Protein AF-N1REZ7-F1 (afdb_monomer_lite)

Structure (mmCIF, N/CA/C/O backbone):
data_AF-N1REZ7-F1
#
_entry.id   AF-N1REZ7-F1
#
loop_
_atom_site.group_PDB
_atom_site.id
_atom_site.type_symbol
_atom_site.label_atom_id
_atom_site.label_alt_id
_atom_site.label_comp_id
_atom_site.label_asym_id
_atom_site.label_entity_id
_atom_site.label_seq_id
_atom_site.pdbx_PDB_ins_code
_atom_site.Cartn_x
_atom_site.Cartn_y
_atom_site.Cartn_z
_atom_site.occupancy
_atom_site.B_iso_or_equiv
_atom_site.auth_seq_id
_atom_site.auth_comp_id
_atom_site.auth_asym_id
_atom_site.auth_atom_id
_atom_site.pdbx_PDB_model_num
ATOM 1 N N . THR A 1 1 ? -27.068 49.127 -13.784 1.00 43.41 1 THR A N 1
ATOM 2 C CA . THR A 1 1 ? -26.884 48.076 -14.815 1.00 43.41 1 THR A CA 1
ATOM 3 C C . THR A 1 1 ? -25.574 48.200 -15.598 1.00 43.41 1 THR A C 1
ATOM 5 O O . THR A 1 1 ? -25.484 47.683 -16.697 1.00 43.41 1 THR A O 1
ATOM 8 N N . GLN A 1 2 ? -24.506 48.777 -15.026 1.00 35.97 2 GLN A N 1
ATOM 9 C CA . GLN A 1 2 ? -23.220 48.944 -15.734 1.00 35.97 2 GLN A CA 1
ATOM 10 C C . GLN A 1 2 ? -21.996 48.605 -14.860 1.00 35.97 2 GLN A C 1
ATOM 12 O O . GLN A 1 2 ? -20.902 49.103 -15.084 1.00 35.97 2 GLN A O 1
ATOM 17 N N . LYS A 1 3 ? -22.190 47.763 -13.835 1.00 34.94 3 LYS A N 1
ATOM 18 C CA . LYS A 1 3 ? -21.135 47.338 -12.894 1.00 34.94 3 LYS A CA 1
ATOM 19 C C . LYS A 1 3 ? -21.086 45.823 -12.644 1.00 34.94 3 LYS A C 1
ATOM 21 O O . LYS A 1 3 ? -20.437 45.388 -11.708 1.00 34.94 3 LYS A O 1
ATOM 26 N N . ILE A 1 4 ? -21.775 45.030 -13.471 1.00 36.53 4 ILE A N 1
ATOM 27 C CA . ILE A 1 4 ? -21.843 43.559 -13.332 1.00 36.53 4 ILE A CA 1
ATOM 28 C C . ILE A 1 4 ? -21.091 42.837 -14.475 1.00 36.53 4 ILE A C 1
ATOM 30 O O . ILE A 1 4 ? -20.910 41.631 -14.427 1.00 36.53 4 ILE A O 1
ATOM 34 N N . CYS A 1 5 ? -20.555 43.553 -15.471 1.00 34.47 5 CYS A N 1
ATOM 35 C CA . CYS A 1 5 ? -19.918 42.935 -16.647 1.00 34.47 5 CYS A CA 1
ATOM 36 C C . CYS A 1 5 ? -18.377 42.998 -16.681 1.00 34.47 5 CYS A C 1
ATOM 38 O O . CYS A 1 5 ? -17.810 42.904 -17.761 1.00 34.47 5 CYS A O 1
ATOM 40 N N . GLN A 1 6 ? -17.682 43.166 -15.548 1.00 34.91 6 GLN A N 1
ATOM 41 C CA . GLN A 1 6 ? -16.203 43.207 -15.528 1.00 34.91 6 GLN A CA 1
ATOM 42 C C . GLN A 1 6 ? -15.540 42.230 -14.543 1.00 34.91 6 GLN A C 1
ATOM 44 O O . GLN A 1 6 ? -14.358 42.363 -14.262 1.00 34.91 6 GLN A O 1
ATOM 49 N N . HIS A 1 7 ? -16.257 41.227 -14.033 1.00 33.66 7 HIS A N 1
ATOM 50 C CA . HIS A 1 7 ? -15.661 40.120 -13.263 1.00 33.66 7 HIS A CA 1
ATOM 51 C C . HIS A 1 7 ? -15.964 38.772 -13.932 1.00 33.66 7 HIS A C 1
ATOM 53 O O . HIS A 1 7 ? -16.511 37.857 -13.330 1.00 33.66 7 HIS A O 1
ATOM 59 N N . MET A 1 8 ? -15.634 38.679 -15.220 1.00 35.00 8 MET A N 1
ATOM 60 C CA . MET A 1 8 ? -15.332 37.408 -15.887 1.00 35.00 8 MET A CA 1
ATOM 61 C C . MET A 1 8 ? -13.844 37.415 -16.254 1.00 35.00 8 MET A C 1
ATOM 63 O O . MET A 1 8 ? -13.470 37.217 -17.406 1.00 35.00 8 MET A O 1
ATOM 67 N N . GLU A 1 9 ? -12.993 37.719 -15.276 1.00 38.62 9 GLU A N 1
ATOM 68 C CA . GLU A 1 9 ? -11.599 37.301 -15.345 1.00 38.62 9 GLU A CA 1
ATOM 69 C C . GLU A 1 9 ? -11.589 35.847 -14.890 1.00 38.62 9 GLU A C 1
ATOM 71 O O . GLU A 1 9 ? -12.074 35.492 -13.820 1.00 38.62 9 GLU A O 1
ATOM 76 N N . THR A 1 10 ? -11.196 34.990 -15.815 1.00 44.16 10 THR A N 1
ATOM 77 C CA . THR A 1 10 ? -11.189 33.545 -15.694 1.00 44.16 10 THR A CA 1
ATOM 78 C C . THR A 1 10 ? -10.298 33.129 -14.521 1.00 44.16 10 THR A C 1
ATOM 80 O O . THR A 1 10 ? -9.077 33.215 -14.639 1.00 44.16 10 THR A O 1
ATOM 83 N N . ASP A 1 11 ? -10.890 32.650 -13.423 1.00 43.59 11 ASP A N 1
ATOM 84 C CA . ASP A 1 11 ? -10.205 31.838 -12.404 1.00 43.59 11 ASP A CA 1
ATOM 85 C C . ASP A 1 11 ? -9.782 30.510 -13.062 1.00 43.59 11 ASP A C 1
ATOM 87 O O . ASP A 1 11 ? -10.416 29.465 -12.909 1.00 43.59 11 ASP A O 1
ATOM 91 N N . ILE A 1 12 ? -8.753 30.562 -13.908 1.00 53.88 12 ILE A N 1
ATOM 92 C CA . ILE A 1 12 ? -8.088 29.370 -14.428 1.00 53.88 12 ILE A CA 1
ATOM 93 C C . ILE A 1 12 ? -7.159 28.921 -13.312 1.00 53.88 12 ILE A C 1
ATOM 95 O O . ILE A 1 12 ? -6.233 29.645 -12.950 1.00 53.88 12 ILE A O 1
ATOM 99 N N . ASP A 1 13 ? -7.426 27.736 -12.763 1.00 67.69 13 ASP A N 1
ATOM 100 C CA . ASP A 1 13 ? -6.533 27.069 -11.818 1.00 67.69 13 ASP A CA 1
ATOM 101 C C . ASP A 1 13 ? -5.086 27.158 -12.354 1.00 67.69 13 ASP A C 1
ATOM 103 O O . ASP A 1 13 ? -4.852 26.755 -13.503 1.00 67.69 13 ASP A O 1
ATOM 107 N N . PRO A 1 14 ? -4.117 27.704 -11.592 1.00 70.62 14 PRO A N 1
ATOM 108 C CA . PRO A 1 14 ? -2.738 27.868 -12.056 1.00 70.62 14 PRO A CA 1
ATOM 109 C C . PRO A 1 14 ? -2.125 26.558 -12.574 1.00 70.62 14 PRO A C 1
ATOM 111 O O . PRO A 1 14 ? -1.322 26.590 -13.507 1.00 70.62 14 PRO A O 1
ATOM 114 N N . ALA A 1 15 ? -2.565 25.403 -12.058 1.00 69.44 15 ALA A N 1
ATOM 115 C CA . ALA A 1 15 ? -2.160 24.095 -12.573 1.00 69.44 15 ALA A CA 1
ATOM 116 C C . ALA A 1 15 ? -2.699 23.821 -13.992 1.00 69.44 15 ALA A C 1
ATOM 118 O O . ALA A 1 15 ? -1.987 23.298 -14.851 1.00 69.44 15 ALA A O 1
ATOM 119 N N . SER A 1 16 ? -3.944 24.216 -14.276 1.00 76.69 16 SER A N 1
ATOM 120 C CA . SER A 1 16 ? -4.551 24.081 -15.606 1.00 76.69 16 SER A CA 1
ATOM 121 C C . SER A 1 16 ? -3.879 24.994 -16.633 1.00 76.69 16 SER A C 1
ATOM 123 O O . SER A 1 16 ? -3.684 24.581 -17.778 1.00 76.69 16 SER A O 1
ATOM 125 N N . ALA A 1 17 ? -3.506 26.214 -16.235 1.00 78.94 17 ALA A N 1
ATOM 126 C CA . ALA A 1 17 ? -2.759 27.133 -17.091 1.00 78.94 17 ALA A CA 1
ATOM 127 C C . ALA A 1 17 ? -1.361 26.577 -17.423 1.00 78.94 17 ALA A C 1
ATOM 129 O O . ALA A 1 17 ? -0.980 26.537 -18.594 1.00 78.94 17 ALA A O 1
ATOM 130 N N . GLY A 1 18 ? -0.648 26.049 -16.419 1.00 79.69 18 GLY A N 1
ATOM 131 C CA . GLY A 1 18 ? 0.663 25.418 -16.605 1.00 79.69 18 GLY A CA 1
ATOM 132 C C . GLY A 1 18 ? 0.619 24.207 -17.543 1.00 79.69 18 GLY A C 1
ATOM 133 O O . GLY A 1 18 ? 1.436 24.091 -18.455 1.00 79.69 18 GLY A O 1
ATOM 134 N N . HIS A 1 19 ? -0.377 23.326 -17.408 1.00 83.88 19 HIS A N 1
ATOM 135 C CA . HIS A 1 19 ? -0.532 22.187 -18.322 1.00 83.88 19 HIS A CA 1
ATOM 136 C C . HIS A 1 19 ? -0.872 22.599 -19.763 1.00 83.88 19 HIS A C 1
ATOM 138 O O . HIS A 1 19 ? -0.446 21.930 -20.710 1.00 83.88 19 HIS A O 1
ATOM 144 N N . GLN A 1 20 ? -1.613 23.694 -19.952 1.00 86.19 20 GLN A N 1
ATOM 145 C CA . GLN A 1 20 ? -1.900 24.230 -21.282 1.00 86.19 20 GLN A CA 1
ATOM 146 C C . GLN A 1 20 ? -0.641 24.810 -21.941 1.00 86.19 20 GLN A C 1
ATOM 148 O O . GLN A 1 20 ? -0.411 24.566 -23.125 1.00 86.19 20 GLN A O 1
ATOM 153 N N . GLU A 1 21 ? 0.202 25.504 -21.177 1.00 88.75 21 GLU A N 1
ATOM 154 C CA . GLU A 1 21 ? 1.492 26.011 -21.654 1.00 88.75 21 GLU A CA 1
ATOM 155 C C . GLU A 1 21 ? 2.448 24.872 -22.039 1.00 88.75 21 GLU A C 1
ATOM 157 O O . GLU A 1 21 ? 3.033 24.897 -23.123 1.00 88.75 21 GLU A O 1
ATOM 162 N N . ILE A 1 22 ? 2.530 23.814 -21.219 1.00 88.94 22 ILE A N 1
ATOM 163 C CA . ILE A 1 22 ? 3.309 22.609 -21.548 1.00 88.94 22 ILE A CA 1
ATOM 164 C C . ILE A 1 22 ? 2.849 22.022 -22.887 1.00 88.94 22 ILE A C 1
ATOM 166 O O . ILE A 1 22 ? 3.682 21.654 -23.712 1.00 88.94 22 ILE A O 1
ATOM 170 N N . ARG A 1 23 ? 1.535 21.941 -23.130 1.00 90.19 23 ARG A N 1
ATOM 171 C CA . ARG A 1 23 ? 0.998 21.395 -24.382 1.00 90.19 23 ARG A CA 1
ATOM 172 C C . ARG A 1 23 ? 1.419 22.219 -25.601 1.00 90.19 23 ARG A C 1
ATOM 174 O O . ARG A 1 23 ? 1.854 21.638 -26.589 1.00 90.19 23 ARG A O 1
ATOM 181 N N . LEU A 1 24 ? 1.355 23.548 -25.512 1.00 90.25 24 LEU A N 1
ATOM 182 C CA . LEU A 1 24 ? 1.795 24.437 -26.593 1.00 90.25 24 LEU A CA 1
ATOM 183 C C . LEU A 1 24 ? 3.294 24.279 -26.887 1.00 90.25 24 LEU A C 1
ATOM 185 O O . LEU A 1 24 ? 3.690 24.205 -28.050 1.00 90.25 24 LEU A O 1
ATOM 189 N N . LEU A 1 25 ? 4.122 24.165 -25.844 1.00 89.69 25 LEU A N 1
ATOM 190 C CA . LEU A 1 25 ? 5.561 23.934 -25.995 1.00 89.69 25 LEU A CA 1
ATOM 191 C C . LEU A 1 25 ? 5.868 22.559 -26.601 1.00 89.69 25 LEU A C 1
ATOM 193 O O . LEU A 1 25 ? 6.805 22.427 -27.385 1.00 89.69 25 LEU A O 1
ATOM 197 N N . VAL A 1 26 ? 5.090 21.529 -26.262 1.00 90.56 26 VAL A N 1
ATOM 198 C CA . VAL A 1 26 ? 5.229 20.189 -26.853 1.00 90.56 26 VAL A CA 1
ATOM 199 C C . VAL A 1 26 ? 4.922 20.233 -28.346 1.00 90.56 26 VAL A C 1
ATOM 201 O O . VAL A 1 26 ? 5.719 19.720 -29.131 1.00 90.56 26 VAL A O 1
ATOM 204 N N . ASP A 1 27 ? 3.843 20.907 -28.747 1.00 90.12 27 ASP A N 1
ATOM 205 C CA . ASP A 1 27 ? 3.485 21.082 -30.158 1.00 90.12 27 ASP A CA 1
ATOM 206 C C . ASP A 1 27 ? 4.589 21.840 -30.927 1.00 90.12 27 ASP A C 1
ATOM 208 O O . ASP A 1 27 ? 5.014 21.409 -32.003 1.00 90.12 27 ASP A O 1
ATOM 212 N N . GLU A 1 28 ? 5.144 22.914 -30.349 1.00 88.44 28 GLU A N 1
ATOM 213 C CA . GLU A 1 28 ? 6.264 23.668 -30.936 1.00 88.44 28 GLU A CA 1
ATOM 214 C C . GLU A 1 28 ? 7.524 22.801 -31.108 1.00 88.44 28 GLU A C 1
ATOM 216 O O . GLU A 1 28 ? 8.188 22.833 -32.155 1.00 88.44 28 GLU A O 1
ATOM 221 N N . VAL A 1 29 ? 7.860 21.997 -30.095 1.00 88.56 29 VAL A N 1
ATOM 222 C CA . VAL A 1 29 ? 9.015 21.091 -30.134 1.00 88.56 29 VAL A CA 1
ATOM 223 C C . VAL A 1 29 ? 8.800 19.978 -31.164 1.00 88.56 29 VAL A C 1
ATOM 225 O O . VAL A 1 29 ? 9.741 19.644 -31.893 1.00 88.56 29 VAL A O 1
ATOM 228 N N . ILE A 1 30 ? 7.584 19.436 -31.286 1.00 89.38 30 ILE A N 1
ATOM 229 C CA . ILE A 1 30 ? 7.238 18.414 -32.283 1.00 89.38 30 ILE A CA 1
ATOM 230 C C . ILE A 1 30 ? 7.386 18.971 -33.701 1.00 89.38 30 ILE A C 1
ATOM 232 O O . ILE A 1 30 ? 8.058 18.340 -34.521 1.00 89.38 30 ILE A O 1
ATOM 236 N N . GLU A 1 31 ? 6.847 20.153 -34.003 1.00 87.94 31 GLU A N 1
ATOM 237 C CA . GLU A 1 31 ? 7.000 20.757 -35.335 1.00 87.94 31 GLU A CA 1
ATOM 238 C C . GLU A 1 31 ? 8.465 21.076 -35.650 1.00 87.94 31 GLU A C 1
ATOM 240 O O . GLU A 1 31 ? 8.975 20.766 -36.732 1.00 87.94 31 GLU A O 1
ATOM 245 N N . SER A 1 32 ? 9.197 21.585 -34.663 1.00 86.44 32 SER A N 1
ATOM 246 C CA . SER A 1 32 ? 10.622 21.874 -34.802 1.00 86.44 32 SER A CA 1
ATOM 247 C C . SER A 1 32 ? 11.481 20.623 -35.025 1.00 86.44 32 SER A C 1
ATOM 249 O O . SER A 1 32 ? 12.525 20.687 -35.685 1.00 86.44 32 SER A O 1
ATOM 251 N N . SER A 1 33 ? 11.054 19.471 -34.501 1.00 86.88 33 SER A N 1
ATOM 252 C CA . SER A 1 33 ? 11.759 18.190 -34.632 1.00 86.88 33 SER A CA 1
ATOM 253 C C . SER A 1 33 ? 11.751 17.633 -36.064 1.00 86.88 33 SER A C 1
ATOM 255 O O . SER A 1 33 ? 12.676 16.911 -36.455 1.00 86.88 33 SER A O 1
ATOM 257 N N . LYS A 1 34 ? 10.754 18.018 -36.874 1.00 88.38 34 LYS A N 1
ATOM 258 C CA . LYS A 1 34 ? 10.614 17.609 -38.281 1.00 88.38 34 LYS A CA 1
ATOM 259 C C . LYS A 1 34 ? 11.607 18.330 -39.194 1.00 88.38 34 LYS A C 1
ATOM 261 O O . LYS A 1 34 ? 11.996 17.788 -40.225 1.00 88.38 34 LYS A O 1
ATOM 266 N N . ILE A 1 35 ? 12.051 19.524 -38.803 1.00 88.31 35 ILE A N 1
ATOM 267 C CA . ILE A 1 35 ? 12.911 20.395 -39.611 1.00 88.31 35 ILE A CA 1
ATOM 268 C C . ILE A 1 35 ? 14.383 20.221 -39.189 1.00 88.31 35 ILE A C 1
ATOM 270 O O . ILE A 1 35 ? 14.676 20.242 -37.989 1.00 88.31 35 ILE A O 1
ATOM 274 N N . PRO A 1 36 ? 15.342 20.099 -40.129 1.00 86.06 36 PRO A N 1
ATOM 275 C CA . PRO A 1 36 ? 16.771 20.059 -39.816 1.00 86.06 36 PRO A CA 1
ATOM 276 C C . PRO A 1 36 ? 17.259 21.304 -39.067 1.00 86.06 36 PRO A C 1
ATOM 278 O O . PRO A 1 36 ? 16.880 22.424 -39.393 1.00 86.06 36 PRO A O 1
ATOM 281 N N . ALA A 1 37 ? 18.184 21.136 -38.116 1.00 80.69 37 ALA A N 1
ATOM 282 C CA . ALA A 1 37 ? 18.658 22.226 -37.253 1.00 80.69 37 ALA A CA 1
ATOM 283 C C . ALA A 1 37 ? 19.212 23.456 -38.001 1.00 80.69 37 ALA A C 1
ATOM 285 O O . ALA A 1 37 ? 19.106 24.570 -37.500 1.00 80.69 37 ALA A O 1
ATOM 286 N N . LYS A 1 38 ? 19.780 23.268 -39.200 1.00 79.31 38 LYS A N 1
ATOM 287 C CA . LYS A 1 38 ? 20.356 24.351 -40.017 1.00 79.31 38 LYS A CA 1
ATOM 288 C C . LYS A 1 38 ? 19.311 25.210 -40.735 1.00 79.31 38 LYS A C 1
ATOM 290 O O . LYS A 1 38 ? 19.635 26.316 -41.143 1.00 79.31 38 LYS A O 1
ATOM 295 N N . THR A 1 39 ? 18.095 24.702 -40.919 1.00 82.44 39 THR A N 1
ATOM 296 C CA . THR A 1 39 ? 17.027 25.361 -41.690 1.00 82.44 39 THR A CA 1
ATOM 297 C C . THR A 1 39 ? 15.920 25.921 -40.801 1.00 82.44 39 THR A C 1
ATOM 299 O O . THR A 1 39 ? 14.898 26.371 -41.311 1.00 82.44 39 THR A O 1
ATOM 302 N N . ARG A 1 40 ? 16.081 25.874 -39.473 1.00 81.38 40 ARG A N 1
ATOM 303 C CA . ARG A 1 40 ? 15.083 26.397 -38.533 1.00 81.38 40 ARG A CA 1
ATOM 304 C C . ARG A 1 40 ? 15.179 27.916 -38.440 1.00 81.38 40 ARG A C 1
ATOM 306 O O . ARG A 1 40 ? 16.274 28.458 -38.318 1.00 81.38 40 ARG A O 1
ATOM 313 N N . ALA A 1 41 ? 14.025 28.580 -38.446 1.00 75.06 41 ALA A N 1
ATOM 314 C CA . ALA A 1 41 ? 13.928 30.021 -38.219 1.00 75.06 41 ALA A CA 1
ATOM 315 C C . ALA A 1 41 ? 14.229 30.399 -36.756 1.00 75.06 41 ALA A C 1
ATOM 317 O O . ALA A 1 41 ? 14.769 31.470 -36.491 1.00 75.06 41 ALA A O 1
ATOM 318 N N . THR A 1 42 ? 13.912 29.509 -35.812 1.00 80.06 42 THR A N 1
ATOM 319 C CA . THR A 1 42 ? 14.087 29.709 -34.369 1.00 80.06 42 THR A CA 1
ATOM 320 C C . THR A 1 42 ? 14.914 28.584 -33.746 1.00 80.06 42 THR A C 1
ATOM 322 O O . THR A 1 42 ? 14.938 27.441 -34.212 1.00 80.06 42 THR A O 1
ATOM 325 N N . ASN A 1 43 ? 15.643 28.916 -32.679 1.00 82.81 43 ASN A N 1
ATOM 326 C CA . ASN A 1 43 ? 16.393 27.932 -31.909 1.00 82.81 43 ASN A CA 1
ATOM 327 C C . ASN A 1 43 ? 15.437 27.184 -30.968 1.00 82.81 43 ASN A C 1
ATOM 329 O O . ASN A 1 43 ? 14.725 27.808 -30.194 1.00 82.81 43 ASN A O 1
ATOM 333 N N . VAL A 1 44 ? 15.467 25.852 -31.010 1.00 86.31 44 VAL A N 1
ATOM 334 C CA . VAL A 1 44 ? 14.571 24.958 -30.247 1.00 86.31 44 VAL A CA 1
ATOM 335 C C . VAL A 1 44 ? 15.034 24.774 -28.797 1.00 86.31 44 VAL A C 1
ATOM 337 O O . VAL A 1 44 ? 14.262 24.377 -27.931 1.00 86.31 44 VAL A O 1
ATOM 340 N N . LYS A 1 45 ? 16.303 25.079 -28.500 1.00 87.12 45 LYS A N 1
ATOM 341 C CA . LYS A 1 45 ? 16.885 24.952 -27.155 1.00 87.12 45 LYS A CA 1
ATOM 342 C C . LYS A 1 45 ? 16.121 25.707 -26.054 1.00 87.12 45 LYS A C 1
ATOM 344 O O . LYS A 1 45 ? 15.896 25.083 -25.021 1.00 87.12 45 LYS A O 1
ATOM 349 N N . PRO A 1 46 ? 15.725 26.987 -26.219 1.00 89.12 46 PRO A N 1
ATOM 350 C CA . PRO A 1 46 ? 14.920 27.684 -25.215 1.00 89.12 46 PRO A CA 1
ATOM 351 C C . PRO A 1 46 ? 13.561 27.014 -24.985 1.00 89.12 46 PRO A C 1
ATOM 353 O O . PRO A 1 46 ? 13.203 26.806 -23.833 1.00 89.12 46 PRO A O 1
ATOM 356 N N . ALA A 1 47 ? 12.861 26.589 -26.043 1.00 87.19 47 ALA A N 1
ATOM 357 C CA . ALA A 1 47 ? 11.581 25.888 -25.911 1.00 87.19 47 ALA A CA 1
ATOM 358 C C . ALA A 1 47 ? 11.733 24.565 -25.139 1.00 87.19 47 ALA A C 1
ATOM 360 O O . ALA A 1 47 ? 10.952 24.277 -24.237 1.00 87.19 47 ALA A O 1
ATOM 361 N N . VAL A 1 48 ? 12.793 23.795 -25.417 1.00 90.00 48 VAL A N 1
ATOM 362 C CA . VAL A 1 48 ? 13.108 22.567 -24.664 1.00 90.00 48 VAL A CA 1
ATOM 363 C C . VAL A 1 48 ? 13.454 22.877 -23.207 1.00 90.00 48 VAL A C 1
ATOM 365 O O . VAL A 1 48 ? 13.024 22.142 -22.325 1.00 90.00 48 VAL A O 1
ATOM 368 N N . ALA A 1 49 ? 14.195 23.954 -22.930 1.00 90.94 49 ALA A N 1
ATOM 369 C CA . ALA A 1 49 ? 14.527 24.350 -21.562 1.00 90.94 49 ALA A CA 1
ATOM 370 C C . ALA A 1 49 ? 13.267 24.721 -20.760 1.00 90.94 49 ALA A C 1
ATOM 372 O O . ALA A 1 49 ? 13.073 24.183 -19.669 1.00 90.94 49 ALA A O 1
ATOM 373 N N . SER A 1 50 ? 12.383 25.545 -21.332 1.00 89.56 50 SER A N 1
ATOM 374 C CA . SER A 1 50 ? 11.097 25.912 -20.723 1.00 89.56 50 SER A CA 1
ATOM 375 C C . SER A 1 50 ? 10.181 24.701 -20.526 1.00 89.56 50 SER A C 1
ATOM 377 O O . SER A 1 50 ? 9.562 24.547 -19.476 1.00 89.56 50 SER A O 1
ATOM 379 N N . LEU A 1 51 ? 10.139 23.784 -21.498 1.00 91.38 51 LEU A N 1
ATOM 380 C CA . LEU A 1 51 ? 9.396 22.531 -21.370 1.00 91.38 51 LEU A CA 1
ATOM 381 C C . LEU A 1 51 ? 9.941 21.687 -20.213 1.00 91.38 51 LEU A C 1
ATOM 383 O O . LEU A 1 51 ? 9.166 21.173 -19.410 1.00 91.38 51 LEU A O 1
ATOM 387 N N . THR A 1 52 ? 11.268 21.571 -20.087 1.00 90.88 52 THR A N 1
ATOM 388 C CA . THR A 1 52 ? 11.875 20.810 -18.988 1.00 90.88 52 THR A CA 1
ATOM 389 C C . THR A 1 52 ? 11.616 21.440 -17.622 1.00 90.88 52 THR A C 1
ATOM 391 O O . THR A 1 52 ? 11.322 20.701 -16.685 1.00 90.88 52 THR A O 1
ATOM 394 N N . SER A 1 53 ? 11.648 22.773 -17.494 1.00 91.00 53 SER A N 1
ATOM 395 C CA . SER A 1 53 ? 11.342 23.442 -16.223 1.00 91.00 53 SER A CA 1
ATOM 396 C C . SER A 1 53 ? 9.876 23.275 -15.833 1.00 91.00 53 SER A C 1
ATOM 398 O O . SER A 1 53 ? 9.591 22.861 -14.713 1.00 91.00 53 SER A O 1
ATOM 400 N N . LEU A 1 54 ? 8.944 23.477 -16.769 1.00 88.44 54 LEU A N 1
ATOM 401 C CA . LEU A 1 54 ? 7.516 23.309 -16.490 1.00 88.44 54 LEU A CA 1
ATOM 402 C C . LEU A 1 54 ? 7.156 21.850 -16.180 1.00 88.44 54 LEU A C 1
ATOM 404 O O . LEU A 1 54 ? 6.361 21.589 -15.279 1.00 88.44 54 LEU A O 1
ATOM 408 N N . SER A 1 55 ? 7.783 20.883 -16.859 1.00 88.75 55 SER A N 1
ATOM 409 C CA . SER A 1 55 ? 7.592 19.458 -16.553 1.00 88.75 55 SER A CA 1
ATOM 410 C C . SER A 1 55 ? 8.122 19.059 -15.169 1.00 88.75 55 SER A C 1
ATOM 412 O O . SER A 1 55 ? 7.575 18.148 -14.554 1.00 88.75 55 SER A O 1
ATOM 414 N N . TYR A 1 56 ? 9.149 19.745 -14.656 1.00 88.94 56 TYR A N 1
ATOM 415 C CA . TYR A 1 56 ? 9.667 19.538 -13.301 1.00 88.94 56 TYR A CA 1
ATOM 416 C C . TYR A 1 56 ? 8.722 20.105 -12.227 1.00 88.94 56 TYR A C 1
ATOM 418 O O . TYR A 1 56 ? 8.562 19.517 -11.153 1.00 88.94 56 TYR A O 1
ATOM 426 N N . GLU A 1 57 ? 8.076 21.235 -12.519 1.00 86.38 57 GLU A N 1
ATOM 427 C CA . GLU A 1 57 ? 7.139 21.898 -11.609 1.00 86.38 57 GLU A CA 1
ATOM 428 C C . GLU A 1 57 ? 5.790 21.176 -11.540 1.00 86.38 57 GLU A C 1
ATOM 430 O O . GLU A 1 57 ? 5.363 20.796 -10.450 1.00 86.38 57 GLU A O 1
ATOM 435 N N . TRP A 1 58 ? 5.154 20.932 -12.688 1.00 83.31 58 TRP A N 1
ATOM 436 C CA . TRP A 1 58 ? 3.760 20.469 -12.762 1.00 83.31 58 TRP A CA 1
ATOM 437 C C . TRP A 1 58 ? 3.609 18.990 -13.133 1.00 83.31 58 TRP A C 1
ATOM 439 O O . TRP A 1 58 ? 2.543 18.407 -12.944 1.00 83.31 58 TRP A O 1
ATOM 449 N N . GLY A 1 59 ? 4.660 18.362 -13.664 1.00 87.88 59 GLY A N 1
ATOM 450 C CA . GLY A 1 59 ? 4.577 17.026 -14.248 1.00 87.88 59 GLY A CA 1
ATOM 451 C C . GLY A 1 59 ? 3.844 16.986 -15.596 1.00 87.88 59 GLY A C 1
ATOM 452 O O . GLY A 1 59 ? 3.424 18.002 -16.152 1.00 87.88 59 GLY A O 1
ATOM 453 N N . LEU A 1 60 ? 3.715 15.781 -16.152 1.00 88.81 60 LEU A N 1
ATOM 454 C CA . LEU A 1 60 ? 3.125 15.516 -17.463 1.00 88.81 60 LEU A CA 1
ATOM 455 C C . LEU A 1 60 ? 1.822 14.713 -17.352 1.00 88.81 60 LEU A C 1
ATOM 457 O O . LEU A 1 60 ? 1.777 13.641 -16.739 1.00 88.81 60 LEU A O 1
ATOM 461 N N . LEU A 1 61 ? 0.779 15.212 -18.020 1.00 87.88 61 LEU A N 1
ATOM 462 C CA . LEU A 1 61 ? -0.489 14.505 -18.216 1.00 87.88 61 LEU A CA 1
ATOM 463 C C . LEU A 1 61 ? -0.326 13.337 -19.210 1.00 87.88 61 LEU A C 1
ATOM 465 O O . LEU A 1 61 ? 0.551 13.402 -20.073 1.00 87.88 61 LEU A O 1
ATOM 469 N N . PRO A 1 62 ? -1.189 12.299 -19.163 1.00 85.69 62 PRO A N 1
ATOM 470 C CA . PRO A 1 62 ? -1.047 11.102 -20.000 1.00 85.69 62 PRO A CA 1
ATOM 471 C C . PRO A 1 62 ? -0.927 11.370 -21.504 1.00 85.69 62 PRO A C 1
ATOM 473 O O . PRO A 1 62 ? -0.070 10.780 -22.150 1.00 85.69 62 PRO A O 1
ATOM 476 N N . GLY A 1 63 ? -1.739 12.282 -22.056 1.00 85.19 63 GLY A N 1
ATOM 477 C CA . GLY A 1 63 ? -1.691 12.609 -23.489 1.00 85.19 63 GLY A CA 1
ATOM 478 C C . GLY A 1 63 ? -0.360 13.244 -23.891 1.00 85.19 63 GLY A C 1
ATOM 479 O O . GLY A 1 63 ? 0.319 12.766 -24.789 1.00 85.19 63 GLY A O 1
ATOM 480 N N . THR A 1 64 ? 0.067 14.258 -23.142 1.00 88.38 64 THR A N 1
ATOM 481 C CA . THR A 1 64 ? 1.343 14.946 -23.359 1.00 88.38 64 THR A CA 1
ATOM 482 C C . THR A 1 64 ? 2.548 14.023 -23.158 1.00 88.38 64 THR A C 1
ATOM 484 O O . THR A 1 64 ? 3.548 14.123 -23.868 1.00 88.38 64 THR A O 1
ATOM 487 N N . LEU A 1 65 ? 2.465 13.111 -22.185 1.00 90.81 65 LEU A N 1
ATOM 488 C CA . LEU A 1 65 ? 3.486 12.101 -21.935 1.00 90.81 65 LEU A CA 1
ATOM 489 C C . LEU A 1 65 ? 3.612 11.138 -23.124 1.00 90.81 65 LEU A C 1
ATOM 491 O O . LEU A 1 65 ? 4.731 10.833 -23.536 1.00 90.81 65 LEU A O 1
ATOM 495 N N . ASP A 1 66 ? 2.488 10.687 -23.685 1.00 90.50 66 ASP A N 1
ATOM 496 C CA . ASP A 1 66 ? 2.467 9.825 -24.868 1.00 90.50 66 ASP A CA 1
ATOM 497 C C . ASP A 1 66 ? 3.117 10.517 -26.073 1.00 90.50 66 ASP A C 1
ATOM 499 O O . ASP A 1 66 ? 3.979 9.921 -26.725 1.00 90.50 66 ASP A O 1
ATOM 503 N N . ASP A 1 67 ? 2.789 11.787 -26.313 1.00 91.00 67 ASP A N 1
ATOM 504 C CA . ASP A 1 67 ? 3.355 12.577 -27.411 1.00 91.00 67 ASP A CA 1
ATOM 505 C C . ASP A 1 67 ? 4.879 12.744 -27.272 1.00 91.00 67 ASP A C 1
ATOM 507 O O . ASP A 1 67 ? 5.630 12.547 -28.233 1.00 91.00 67 ASP A O 1
ATOM 511 N N . LEU A 1 68 ? 5.369 13.022 -26.059 1.00 91.75 68 LEU A N 1
ATOM 512 C CA . LEU A 1 68 ? 6.806 13.130 -25.783 1.00 91.75 68 LEU A CA 1
ATOM 513 C C . LEU A 1 68 ? 7.537 11.787 -25.901 1.00 91.75 68 LEU A C 1
ATOM 515 O O . LEU A 1 68 ? 8.667 11.737 -26.394 1.00 91.75 68 LEU A O 1
ATOM 519 N N . ILE A 1 69 ? 6.909 10.683 -25.490 1.00 91.81 69 ILE A N 1
ATOM 520 C CA . ILE A 1 69 ? 7.473 9.341 -25.679 1.00 91.81 69 ILE A CA 1
ATOM 521 C C . ILE A 1 69 ? 7.557 9.014 -27.174 1.00 91.81 69 ILE A C 1
ATOM 523 O O . ILE A 1 69 ? 8.581 8.500 -27.629 1.00 91.81 69 ILE A O 1
ATOM 527 N N . ILE A 1 70 ? 6.538 9.348 -27.968 1.00 91.56 70 ILE A N 1
ATOM 528 C CA . ILE A 1 70 ? 6.573 9.182 -29.428 1.00 91.56 70 ILE A CA 1
ATOM 529 C C . ILE A 1 70 ? 7.698 10.030 -30.033 1.00 91.56 70 ILE A C 1
ATOM 531 O O . ILE A 1 70 ? 8.495 9.513 -30.819 1.00 91.56 70 ILE A O 1
ATOM 535 N N . LEU A 1 71 ? 7.834 11.291 -29.622 1.00 91.38 71 LEU A N 1
ATOM 536 C CA . LEU A 1 71 ? 8.890 12.189 -30.090 1.00 91.38 71 LEU A CA 1
ATOM 537 C C . LEU A 1 71 ? 10.293 11.611 -29.849 1.00 91.38 71 LEU A C 1
ATOM 539 O O . LEU A 1 71 ? 11.123 11.604 -30.753 1.00 91.38 71 LEU A O 1
ATOM 543 N N . VAL A 1 72 ? 10.564 11.112 -28.641 1.00 90.81 72 VAL A N 1
ATOM 544 C CA . VAL A 1 72 ? 11.892 10.600 -28.260 1.00 90.81 72 VAL A CA 1
ATOM 545 C C . VAL A 1 72 ? 12.189 9.222 -28.868 1.00 90.81 72 VAL A C 1
ATOM 547 O O . VAL A 1 72 ? 13.351 8.869 -29.077 1.00 90.81 72 VAL A O 1
ATOM 550 N N . THR A 1 73 ? 11.160 8.425 -29.155 1.00 88.81 73 THR A N 1
ATOM 551 C CA . THR A 1 73 ? 11.326 7.077 -29.727 1.00 88.81 73 THR A CA 1
ATOM 552 C C . THR A 1 73 ? 11.407 7.061 -31.251 1.00 88.81 73 THR A C 1
ATOM 554 O O . THR A 1 73 ? 11.864 6.066 -31.813 1.00 88.81 73 THR A O 1
ATOM 557 N N . THR A 1 74 ? 10.998 8.141 -31.919 1.00 87.06 74 THR A N 1
ATOM 558 C CA . THR A 1 74 ? 11.013 8.269 -33.382 1.00 87.06 74 THR A CA 1
ATOM 559 C C . THR A 1 74 ? 12.244 9.032 -33.881 1.00 87.06 74 THR A C 1
ATOM 561 O O . THR A 1 74 ? 12.781 9.890 -33.175 1.00 87.06 74 THR A O 1
ATOM 564 N N . PRO A 1 75 ? 12.732 8.732 -35.101 1.00 84.88 75 PRO A N 1
ATOM 565 C CA . PRO A 1 75 ? 13.853 9.459 -35.679 1.00 84.88 75 PRO A CA 1
ATOM 566 C C . PRO A 1 75 ? 13.444 10.909 -35.945 1.00 84.88 75 PRO A C 1
ATOM 568 O O . PRO A 1 75 ? 12.475 11.179 -36.651 1.00 84.88 75 PRO A O 1
ATOM 571 N N . ASN A 1 76 ? 14.204 11.844 -35.386 1.00 87.50 76 ASN A N 1
ATOM 572 C CA . ASN A 1 76 ? 13.937 13.271 -35.494 1.00 87.50 76 ASN A CA 1
ATOM 573 C C . ASN A 1 76 ? 15.251 14.063 -35.624 1.00 87.50 76 ASN A C 1
ATOM 575 O O . ASN A 1 76 ? 16.345 13.509 -35.499 1.00 87.50 76 ASN A O 1
ATOM 579 N N . HIS A 1 77 ? 15.148 15.367 -35.882 1.00 87.69 77 HIS A N 1
ATOM 580 C CA . HIS A 1 77 ? 16.305 16.250 -36.065 1.00 87.69 77 HIS A CA 1
ATOM 581 C C . HIS A 1 77 ? 16.718 17.002 -34.786 1.00 87.69 77 HIS A C 1
ATOM 583 O O . HIS A 1 77 ? 17.464 17.986 -34.866 1.00 87.69 77 HIS A O 1
ATOM 589 N N . LEU A 1 78 ? 16.199 16.627 -33.614 1.00 87.44 78 LEU A N 1
ATOM 590 C CA . LEU A 1 78 ? 16.639 17.189 -32.336 1.00 87.44 78 LEU A CA 1
ATOM 591 C C . LEU A 1 78 ? 18.016 16.636 -31.977 1.00 87.44 78 LEU A C 1
ATOM 593 O O . LEU A 1 78 ? 18.355 15.497 -32.291 1.00 87.44 78 LEU A O 1
ATOM 597 N N . ASP A 1 79 ? 18.823 17.449 -31.308 1.00 88.38 79 ASP A N 1
ATOM 598 C CA . ASP A 1 79 ? 20.107 17.001 -30.800 1.00 88.38 79 ASP A CA 1
ATOM 599 C C . ASP A 1 79 ? 19.931 16.030 -29.626 1.00 88.38 79 ASP A C 1
ATOM 601 O O . ASP A 1 79 ? 18.970 16.080 -28.855 1.00 88.38 79 ASP A O 1
ATOM 605 N N . GLN A 1 80 ? 20.912 15.143 -29.470 1.00 88.44 80 GLN A N 1
ATOM 606 C CA . GLN A 1 80 ? 20.893 14.108 -28.439 1.00 88.44 80 GLN A CA 1
ATOM 607 C C . GLN A 1 80 ? 20.836 14.694 -27.016 1.00 88.44 80 GLN A C 1
ATOM 609 O O . GLN A 1 80 ? 20.293 14.054 -26.117 1.00 88.44 80 GLN A O 1
ATOM 614 N N . ALA A 1 81 ? 21.378 15.900 -26.796 1.00 88.88 81 ALA A N 1
ATOM 615 C CA . ALA A 1 81 ? 21.341 16.555 -25.492 1.00 88.88 81 ALA A CA 1
ATOM 616 C C . ALA A 1 81 ? 19.923 17.027 -25.143 1.00 88.88 81 ALA A C 1
ATOM 618 O O . ALA A 1 81 ? 19.451 16.727 -24.046 1.00 88.88 81 ALA A O 1
ATOM 619 N N . SER A 1 82 ? 19.215 17.668 -26.080 1.00 90.75 82 SER A N 1
ATOM 620 C CA . SER A 1 82 ? 17.801 18.020 -25.907 1.00 90.75 82 SER A CA 1
ATOM 621 C C . SER A 1 82 ? 16.911 16.797 -25.676 1.00 90.75 82 SER A C 1
ATOM 623 O O . SER A 1 82 ? 16.111 16.802 -24.744 1.00 90.75 82 SER A O 1
ATOM 625 N N . GLN A 1 83 ? 17.089 15.709 -26.434 1.00 90.75 83 GLN A N 1
ATOM 626 C CA . GLN A 1 83 ? 16.317 14.477 -26.210 1.00 90.75 83 GLN A CA 1
ATOM 627 C C . GLN A 1 83 ? 16.603 13.853 -24.833 1.00 90.75 83 GLN A C 1
ATOM 629 O O . GLN A 1 83 ? 15.683 13.437 -24.132 1.00 90.75 83 GLN A O 1
ATOM 634 N N . ALA A 1 84 ? 17.867 13.832 -24.400 1.00 89.88 84 ALA A N 1
ATOM 635 C CA . ALA A 1 84 ? 18.232 13.343 -23.072 1.00 89.88 84 ALA A CA 1
ATOM 636 C C . ALA A 1 84 ? 17.669 14.225 -21.942 1.00 89.88 84 ALA A C 1
ATOM 638 O O . ALA A 1 84 ? 17.298 13.698 -20.892 1.00 89.88 84 ALA A O 1
ATOM 639 N N . ALA A 1 85 ? 17.594 15.544 -22.145 1.00 89.50 85 ALA A N 1
ATOM 640 C CA . ALA A 1 85 ? 16.995 16.477 -21.192 1.00 89.50 85 ALA A CA 1
ATOM 641 C C . ALA A 1 85 ? 15.483 16.251 -21.045 1.00 89.50 85 ALA A C 1
ATOM 643 O O . ALA A 1 85 ? 14.987 16.248 -19.919 1.00 89.50 85 ALA A O 1
ATOM 644 N N . ILE A 1 86 ? 14.782 15.978 -22.152 1.00 92.19 86 ILE A N 1
ATOM 645 C CA . ILE A 1 86 ? 13.363 15.601 -22.135 1.00 92.19 86 ILE A CA 1
ATOM 646 C C . ILE A 1 86 ? 13.180 14.302 -21.343 1.00 92.19 86 ILE A C 1
ATOM 648 O O . ILE A 1 86 ? 12.423 14.299 -20.380 1.00 92.19 86 ILE A O 1
ATOM 652 N N . ILE A 1 87 ? 13.934 13.233 -21.656 1.00 91.56 87 ILE A N 1
ATOM 653 C CA . ILE A 1 87 ? 13.829 11.932 -20.955 1.00 91.56 87 ILE A CA 1
ATOM 654 C C . ILE A 1 87 ? 14.008 12.082 -19.439 1.00 91.56 87 ILE A C 1
ATOM 656 O O . ILE A 1 87 ? 13.281 11.470 -18.658 1.00 91.56 87 ILE A O 1
ATOM 660 N N . ARG A 1 88 ? 14.982 12.893 -19.010 1.00 88.62 88 ARG A N 1
ATOM 661 C CA . ARG A 1 88 ? 15.266 13.115 -17.584 1.00 88.62 88 ARG A CA 1
ATOM 662 C C . ARG A 1 88 ? 14.143 13.841 -16.850 1.00 88.62 88 ARG A C 1
ATOM 664 O O . ARG A 1 88 ? 14.067 13.697 -15.640 1.00 88.62 88 ARG A O 1
ATOM 671 N N . ASN A 1 89 ? 13.281 14.577 -17.546 1.00 90.38 89 ASN A N 1
ATOM 672 C CA . ASN A 1 89 ? 12.176 15.318 -16.939 1.00 90.38 89 ASN A CA 1
ATOM 673 C C . ASN A 1 89 ? 10.796 14.737 -17.295 1.00 90.38 89 ASN A C 1
ATOM 675 O O . ASN A 1 89 ? 9.778 15.414 -17.187 1.00 90.38 89 ASN A O 1
ATOM 679 N N . LEU A 1 90 ? 10.734 13.462 -17.694 1.00 90.62 90 LEU A N 1
ATOM 680 C CA . LEU A 1 90 ? 9.468 12.759 -17.907 1.00 90.62 90 LEU A CA 1
ATOM 681 C C . LEU A 1 90 ? 8.821 12.362 -16.567 1.00 90.62 90 LEU A C 1
ATOM 683 O O . LEU A 1 90 ? 8.924 11.206 -16.156 1.00 90.62 90 LEU A O 1
ATOM 687 N N . TYR A 1 91 ? 8.158 13.293 -15.882 1.00 89.88 91 TYR A N 1
ATOM 688 C CA . TYR A 1 91 ? 7.453 13.029 -14.618 1.00 89.88 91 TYR A CA 1
ATOM 689 C C . TYR A 1 91 ? 5.972 12.680 -14.864 1.00 89.88 91 TYR A C 1
ATOM 691 O O . TYR A 1 91 ? 5.189 13.578 -15.174 1.00 89.88 91 TYR A O 1
ATOM 699 N N . PRO A 1 92 ? 5.549 11.405 -14.756 1.00 88.94 92 PRO A N 1
ATOM 700 C CA . PRO A 1 92 ? 4.153 11.023 -14.968 1.00 88.94 92 PRO A CA 1
ATOM 701 C C . PRO A 1 92 ? 3.259 11.440 -13.790 1.00 88.94 92 PRO A C 1
ATOM 703 O O . PRO A 1 92 ? 3.438 10.968 -12.666 1.00 88.94 92 PRO A O 1
ATOM 706 N N . VAL A 1 93 ? 2.245 12.264 -14.066 1.00 84.94 93 VAL A N 1
ATOM 707 C CA . VAL A 1 93 ? 1.230 12.675 -13.073 1.00 84.94 93 VAL A CA 1
ATOM 708 C C . VAL A 1 93 ? 0.225 11.551 -12.795 1.00 84.94 93 VAL A C 1
ATOM 710 O O . VAL A 1 93 ? -0.238 11.368 -11.673 1.00 84.94 93 VAL A O 1
ATOM 713 N N . ALA A 1 94 ? -0.088 10.767 -13.823 1.00 79.56 94 ALA A N 1
ATOM 714 C CA . ALA A 1 94 ? -1.069 9.688 -13.806 1.00 79.56 94 ALA A CA 1
ATOM 715 C C . ALA A 1 94 ? -0.418 8.359 -14.233 1.00 79.56 94 ALA A C 1
ATOM 717 O O . ALA A 1 94 ? 0.692 8.365 -14.780 1.00 79.56 94 ALA A O 1
ATOM 718 N N . PRO A 1 95 ? -1.070 7.206 -13.978 1.00 79.25 95 PRO A N 1
ATOM 719 C CA . PRO A 1 95 ? -0.499 5.915 -14.327 1.00 79.25 95 PRO A CA 1
ATOM 720 C C . PRO A 1 95 ? -0.216 5.796 -15.829 1.00 79.25 95 PRO A C 1
ATOM 722 O O . PRO A 1 95 ? -1.001 6.238 -16.668 1.00 79.25 95 PRO A O 1
ATOM 725 N N . ILE A 1 96 ? 0.923 5.189 -16.161 1.00 85.62 96 ILE A N 1
ATOM 726 C CA . ILE A 1 96 ? 1.420 5.113 -17.540 1.00 85.62 96 ILE A CA 1
ATOM 727 C C . ILE A 1 96 ? 0.659 4.033 -18.307 1.00 85.62 96 ILE A C 1
ATOM 729 O O . ILE A 1 96 ? 0.573 2.882 -17.862 1.00 85.62 96 ILE A O 1
ATOM 733 N N . SER A 1 97 ? 0.167 4.403 -19.491 1.00 86.88 97 SER A N 1
ATOM 734 C CA . SER A 1 97 ? -0.611 3.519 -20.352 1.00 86.88 97 SER A CA 1
ATOM 735 C C . SER A 1 97 ? 0.234 2.380 -20.932 1.00 86.88 97 SER A C 1
ATOM 737 O O . SER A 1 97 ? 1.441 2.496 -21.167 1.00 86.88 97 SER A O 1
ATOM 739 N N . ARG A 1 98 ? -0.421 1.263 -21.270 1.00 87.44 98 ARG A N 1
ATOM 740 C CA . ARG A 1 98 ? 0.225 0.137 -21.971 1.00 87.44 98 ARG A CA 1
ATOM 741 C C . ARG A 1 98 ? 0.910 0.560 -23.278 1.00 87.44 98 ARG A C 1
ATOM 743 O O . ARG A 1 98 ? 1.935 -0.018 -23.637 1.00 87.44 98 ARG A O 1
ATOM 750 N N . LYS A 1 99 ? 0.345 1.536 -23.998 1.00 88.81 99 LYS A N 1
ATOM 751 C CA . LYS A 1 99 ? 0.852 1.974 -25.307 1.00 88.81 99 LYS A CA 1
ATOM 752 C C . LYS A 1 99 ? 2.218 2.642 -25.174 1.00 88.81 99 LYS A C 1
ATOM 754 O O . LYS A 1 99 ? 3.130 2.272 -25.907 1.00 88.81 99 LYS A O 1
ATOM 759 N N . SER A 1 100 ? 2.386 3.534 -24.202 1.00 89.12 100 SER A N 1
ATOM 760 C CA . SER A 1 100 ? 3.648 4.243 -23.961 1.00 89.12 100 SER A CA 1
ATOM 761 C C . SER A 1 100 ? 4.760 3.277 -23.544 1.00 89.12 100 SER A C 1
ATOM 763 O O . SER A 1 100 ? 5.876 3.359 -24.052 1.00 89.12 100 SER A O 1
ATOM 765 N N . VAL A 1 101 ? 4.448 2.288 -22.696 1.00 90.44 101 VAL A N 1
ATOM 766 C CA . VAL A 1 101 ? 5.404 1.233 -22.309 1.00 90.44 101 VAL A CA 1
ATOM 767 C C . VAL A 1 101 ? 5.853 0.413 -23.526 1.00 90.44 101 VAL A C 1
ATOM 769 O O . VAL A 1 101 ? 7.049 0.187 -23.712 1.00 90.44 101 VAL A O 1
ATOM 772 N N . LEU A 1 102 ? 4.917 -0.018 -24.381 1.00 91.31 102 LEU A N 1
ATOM 773 C C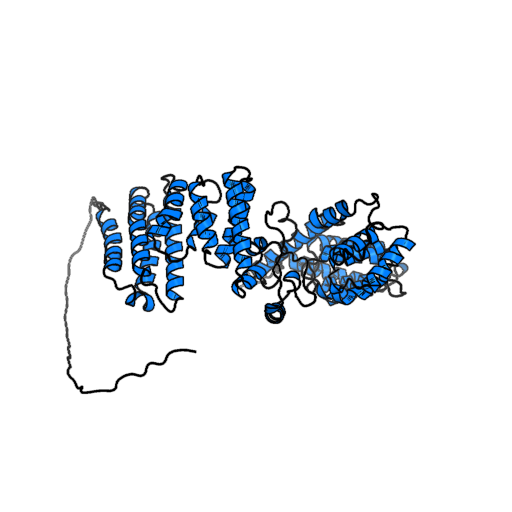A . LEU A 1 102 ? 5.247 -0.768 -25.598 1.00 91.31 102 LEU A CA 1
ATOM 774 C C . LEU A 1 102 ? 6.055 0.071 -26.591 1.00 91.31 102 LEU A C 1
ATOM 776 O O . LEU A 1 102 ? 6.981 -0.457 -27.204 1.00 91.31 102 LEU A O 1
ATOM 780 N N . GLN A 1 103 ? 5.755 1.366 -26.708 1.00 91.12 103 GLN A N 1
ATOM 781 C CA . GLN A 1 103 ? 6.507 2.296 -27.544 1.00 91.12 103 GLN A CA 1
ATOM 782 C C . GLN A 1 103 ? 7.971 2.379 -27.089 1.00 91.12 103 GLN A C 1
ATOM 784 O O . GLN A 1 103 ? 8.878 2.211 -27.906 1.00 91.12 103 GLN A O 1
ATOM 789 N N . VAL A 1 104 ? 8.212 2.514 -25.779 1.00 91.81 104 VAL A N 1
ATOM 790 C CA . VAL A 1 104 ? 9.565 2.498 -25.199 1.00 91.81 104 VAL A CA 1
ATOM 791 C C . VAL A 1 104 ? 10.269 1.161 -25.436 1.00 91.81 104 VAL A C 1
ATOM 793 O O . VAL A 1 104 ? 11.436 1.146 -25.808 1.00 91.81 104 VAL A O 1
ATOM 796 N N . ILE A 1 105 ? 9.586 0.023 -25.277 1.00 91.25 105 ILE A N 1
ATOM 797 C CA . ILE A 1 105 ? 10.204 -1.290 -25.532 1.00 91.25 105 ILE A CA 1
ATOM 798 C C . ILE A 1 105 ? 10.543 -1.468 -27.017 1.00 91.25 105 ILE A C 1
ATOM 800 O O . ILE A 1 105 ? 11.589 -2.025 -27.353 1.00 91.25 105 ILE A O 1
ATOM 804 N N . SER A 1 106 ? 9.682 -0.985 -27.916 1.00 89.69 106 SER A N 1
ATOM 805 C CA . SER A 1 106 ? 9.856 -1.138 -29.364 1.00 89.69 106 SER A CA 1
ATOM 806 C C . SER A 1 106 ? 11.099 -0.417 -29.900 1.00 89.69 106 SER A C 1
ATOM 808 O O . SER A 1 106 ? 11.712 -0.872 -30.871 1.00 89.69 106 SER A O 1
ATOM 810 N N . CYS A 1 107 ? 11.521 0.665 -29.237 1.00 89.88 107 CYS A N 1
ATOM 811 C CA . CYS A 1 107 ? 12.679 1.453 -29.643 1.00 89.88 107 CYS A CA 1
ATOM 812 C C . CYS A 1 107 ? 14.021 0.849 -29.181 1.00 89.88 107 CYS A C 1
ATOM 814 O O . CYS A 1 107 ? 15.076 1.383 -29.519 1.00 89.88 107 CYS A O 1
ATOM 816 N N . LEU A 1 10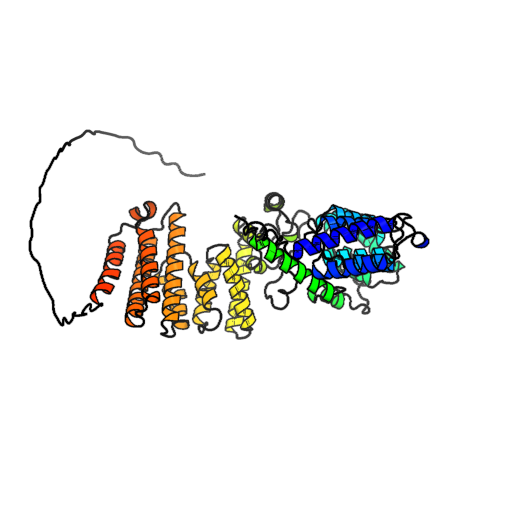8 ? 14.009 -0.249 -28.415 1.00 90.50 108 LEU A N 1
ATOM 817 C CA . LEU A 1 108 ? 15.220 -0.885 -27.892 1.00 90.50 108 LEU A CA 1
ATOM 818 C C . LEU A 1 108 ? 15.915 -1.764 -28.940 1.00 90.50 108 LEU A C 1
ATOM 820 O O . LEU A 1 108 ? 15.276 -2.450 -29.743 1.00 90.50 108 LEU A O 1
ATOM 824 N N . GLY A 1 109 ? 17.245 -1.792 -28.906 1.00 88.12 109 GLY A N 1
ATOM 825 C CA . GLY A 1 109 ? 18.094 -2.593 -29.785 1.00 88.12 109 GLY A CA 1
ATOM 826 C C . GLY A 1 109 ? 18.570 -1.842 -31.029 1.00 88.12 109 GLY A C 1
ATOM 827 O O . GLY A 1 109 ? 18.516 -0.617 -31.110 1.00 88.12 109 GLY A O 1
ATOM 828 N N . HIS A 1 110 ? 19.049 -2.593 -32.018 1.00 86.88 110 HIS A N 1
ATOM 829 C CA . HIS A 1 110 ? 19.634 -2.039 -33.240 1.00 86.88 110 HIS A CA 1
ATOM 830 C C . HIS A 1 110 ? 18.561 -1.818 -34.317 1.00 86.88 110 HIS A C 1
ATOM 832 O O . HIS A 1 110 ? 17.637 -2.625 -34.457 1.00 86.88 110 HIS A O 1
ATOM 838 N N . GLY A 1 111 ? 18.657 -0.711 -35.056 1.00 85.88 111 GLY A N 1
ATOM 839 C CA . GLY A 1 111 ? 17.762 -0.389 -36.168 1.00 85.88 111 GLY A CA 1
ATOM 840 C C . GLY A 1 111 ? 17.908 1.060 -36.630 1.00 85.88 111 GLY A C 1
ATOM 841 O O . GLY A 1 111 ? 18.185 1.936 -35.820 1.00 85.88 111 GLY A O 1
ATOM 842 N N . ALA A 1 112 ? 17.695 1.316 -37.923 1.00 81.38 112 ALA A N 1
ATOM 843 C CA . ALA A 1 112 ? 17.816 2.659 -38.505 1.00 81.38 112 ALA A CA 1
ATOM 844 C C . ALA A 1 112 ? 16.761 3.650 -37.977 1.00 81.38 112 ALA A C 1
ATOM 846 O O . ALA A 1 112 ? 17.000 4.850 -37.939 1.00 81.38 112 ALA A O 1
ATOM 847 N N . LEU A 1 113 ? 15.602 3.137 -37.554 1.00 86.38 113 LEU A N 1
ATOM 848 C CA . LEU A 1 113 ? 14.503 3.926 -36.991 1.00 86.38 113 LEU A CA 1
ATOM 849 C C . LEU A 1 113 ? 14.586 4.067 -35.463 1.00 86.38 113 LEU A C 1
ATOM 851 O O . LEU A 1 113 ? 13.685 4.641 -34.862 1.00 86.38 113 LEU A O 1
ATOM 855 N N . LYS A 1 114 ? 15.617 3.500 -34.824 1.00 88.69 114 LYS A N 1
ATOM 856 C CA . LYS A 1 114 ? 15.740 3.464 -33.364 1.00 88.69 114 LYS A CA 1
ATOM 857 C C . LYS A 1 114 ? 16.646 4.591 -32.865 1.00 88.69 114 LYS A C 1
ATOM 859 O O . LYS A 1 114 ? 17.613 4.939 -33.545 1.00 88.69 114 LYS A O 1
ATOM 864 N N . PRO A 1 115 ? 16.376 5.139 -31.668 1.00 88.75 115 PRO A N 1
ATOM 865 C CA . PRO A 1 115 ? 17.220 6.162 -31.068 1.00 88.75 115 PRO A CA 1
ATOM 866 C C . PRO A 1 115 ? 18.596 5.594 -30.693 1.00 88.75 115 PRO A C 1
ATOM 868 O O . PRO A 1 115 ? 18.795 4.377 -30.629 1.00 88.75 115 PRO A O 1
ATOM 871 N N . SER A 1 116 ? 19.557 6.476 -30.412 1.00 91.06 116 SER A N 1
ATOM 872 C CA . SER A 1 116 ? 20.913 6.074 -30.024 1.00 91.06 116 SER A CA 1
ATOM 873 C C . SER A 1 116 ? 20.917 5.199 -28.763 1.00 91.06 116 SER A C 1
ATOM 875 O O . SER A 1 116 ? 20.075 5.345 -27.876 1.00 91.06 116 SER A O 1
ATOM 877 N N . LEU A 1 117 ? 21.915 4.318 -28.628 1.00 90.44 117 LEU A N 1
ATOM 878 C CA . LEU A 1 117 ? 22.035 3.412 -27.472 1.00 90.44 117 LEU A CA 1
ATOM 879 C C . LEU A 1 117 ? 22.089 4.157 -26.125 1.00 90.44 117 LEU A C 1
ATOM 881 O O . LEU A 1 117 ? 21.600 3.664 -25.113 1.00 90.44 117 LEU A O 1
ATOM 885 N N . THR A 1 118 ? 22.634 5.372 -26.120 1.00 90.31 118 THR A N 1
ATOM 886 C CA . THR A 1 118 ? 22.653 6.281 -24.965 1.00 90.31 118 THR A CA 1
ATOM 887 C C . THR A 1 118 ? 21.254 6.732 -24.541 1.00 90.31 118 THR A C 1
ATOM 889 O O . THR A 1 118 ? 20.958 6.770 -23.347 1.00 90.31 118 THR A O 1
ATOM 892 N N . LEU A 1 119 ? 20.380 7.043 -25.499 1.00 90.81 119 LEU A N 1
ATOM 893 C CA . LEU A 1 119 ? 18.990 7.417 -25.239 1.00 90.81 119 LEU A CA 1
ATOM 894 C C . LEU A 1 119 ? 18.162 6.198 -24.835 1.00 90.81 119 LEU A C 1
ATOM 896 O O . LEU A 1 119 ? 17.387 6.282 -23.889 1.00 90.81 119 LEU A O 1
ATOM 900 N N . GLN A 1 120 ? 18.392 5.042 -25.465 1.00 92.88 120 GLN A N 1
ATOM 901 C CA . GLN A 1 120 ? 17.781 3.777 -25.044 1.00 92.88 120 GLN A CA 1
ATOM 902 C C . GLN A 1 120 ? 18.135 3.437 -23.590 1.00 92.88 120 GLN A C 1
ATOM 904 O O . GLN A 1 120 ? 17.267 3.045 -22.813 1.00 92.88 120 GLN A O 1
ATOM 909 N N . ALA A 1 121 ? 19.393 3.634 -23.184 1.00 89.69 121 ALA A N 1
ATOM 910 C CA . ALA A 1 121 ? 19.811 3.442 -21.800 1.00 89.69 121 ALA A CA 1
ATOM 911 C C . ALA A 1 121 ? 19.098 4.413 -20.840 1.00 89.69 121 ALA A C 1
ATOM 913 O O . ALA A 1 121 ? 18.692 3.994 -19.755 1.00 89.69 121 ALA A O 1
ATOM 914 N N . ALA A 1 122 ? 18.911 5.677 -21.235 1.00 89.25 122 ALA A N 1
ATOM 915 C CA . ALA A 1 122 ? 18.170 6.663 -20.447 1.00 89.25 122 ALA A CA 1
ATOM 916 C C . ALA A 1 122 ? 16.677 6.309 -20.323 1.00 89.25 122 ALA A C 1
ATOM 918 O O . ALA A 1 122 ? 16.131 6.381 -19.226 1.00 89.25 122 ALA A O 1
ATOM 919 N N . LEU A 1 123 ? 16.043 5.849 -21.407 1.00 91.56 123 LEU A N 1
ATOM 920 C CA . LEU A 1 123 ? 14.657 5.372 -21.408 1.00 91.56 123 LEU A CA 1
ATOM 921 C C . LEU A 1 123 ? 14.470 4.125 -20.539 1.00 91.56 123 LEU A C 1
ATOM 923 O O . LEU A 1 123 ? 13.491 4.028 -19.808 1.00 91.56 123 LEU A O 1
ATOM 927 N N . LEU A 1 124 ? 15.421 3.187 -20.557 1.00 90.12 124 LEU A N 1
ATOM 928 C CA . LEU A 1 124 ? 15.403 2.029 -19.660 1.00 90.12 124 LEU A CA 1
ATOM 929 C C . LEU A 1 124 ? 15.553 2.442 -18.196 1.00 90.12 124 LEU A C 1
ATOM 931 O O . LEU A 1 124 ? 14.845 1.920 -17.339 1.00 90.12 124 LEU A O 1
ATOM 935 N N . LYS A 1 125 ? 16.447 3.397 -17.904 1.00 87.00 125 LYS A N 1
ATOM 936 C CA . LYS A 1 125 ? 16.590 3.965 -16.557 1.00 87.00 125 LYS A CA 1
ATOM 937 C C . LYS A 1 125 ? 15.28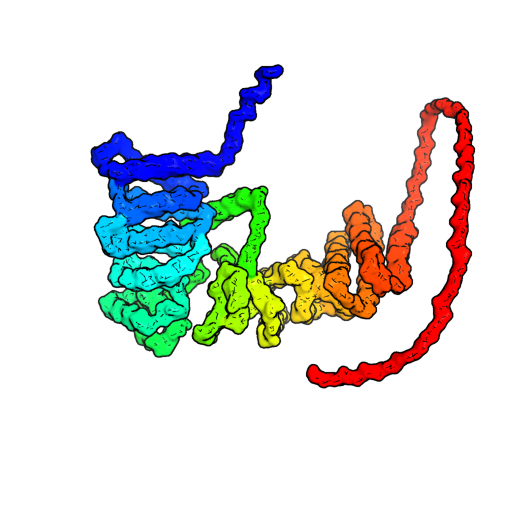6 4.624 -16.101 1.00 87.00 125 LYS A C 1
ATOM 939 O O . LYS A 1 125 ? 14.877 4.395 -14.968 1.00 87.00 125 LYS A O 1
ATOM 944 N N . TRP A 1 126 ? 14.627 5.376 -16.978 1.00 89.81 126 TRP A N 1
ATOM 945 C CA . TRP A 1 126 ? 13.310 5.951 -16.712 1.00 89.81 126 TRP A CA 1
ATOM 946 C C . TRP A 1 126 ? 12.251 4.865 -16.470 1.00 89.81 126 TRP A C 1
ATOM 948 O O . TRP A 1 126 ? 11.543 4.909 -15.474 1.00 89.81 126 TRP A O 1
ATOM 958 N N . LEU A 1 127 ? 12.198 3.821 -17.301 1.00 88.31 127 LEU A N 1
ATOM 959 C CA . LEU A 1 127 ? 11.237 2.723 -17.150 1.00 88.31 127 LEU A CA 1
ATOM 960 C C . LEU A 1 127 ? 11.387 1.991 -15.804 1.00 88.31 127 LEU A C 1
ATOM 962 O O . LEU A 1 127 ? 10.401 1.586 -15.193 1.00 88.31 127 LEU A O 1
ATOM 966 N N . ILE A 1 128 ? 12.624 1.861 -15.318 1.00 83.69 128 ILE A N 1
ATOM 967 C CA . ILE A 1 128 ? 12.938 1.327 -13.987 1.00 83.69 128 ILE A CA 1
ATOM 968 C C . ILE A 1 128 ? 12.414 2.255 -12.883 1.00 83.69 128 ILE A C 1
ATOM 970 O O . ILE A 1 128 ? 11.837 1.772 -11.909 1.00 83.69 128 ILE A O 1
ATOM 974 N N . THR A 1 129 ? 12.591 3.578 -13.003 1.00 80.62 129 THR A N 1
ATOM 975 C CA . THR A 1 129 ? 12.120 4.525 -11.975 1.00 80.62 129 THR A CA 1
ATOM 976 C C . THR A 1 129 ? 10.593 4.599 -11.926 1.00 80.62 129 THR A C 1
ATOM 978 O O . THR A 1 129 ? 10.019 4.641 -10.836 1.00 80.62 129 THR A O 1
ATOM 981 N N . VAL A 1 130 ? 9.917 4.522 -13.072 1.00 82.31 130 VAL A N 1
ATOM 982 C CA . VAL A 1 130 ? 8.447 4.584 -13.169 1.00 82.31 130 VAL A CA 1
ATOM 983 C C . VAL A 1 130 ? 7.755 3.219 -13.090 1.00 82.31 130 VAL A C 1
ATOM 985 O O . VAL A 1 130 ? 6.541 3.143 -13.209 1.00 82.31 130 VAL A O 1
ATOM 988 N N . HIS A 1 131 ? 8.474 2.122 -12.827 1.00 80.31 131 HIS A N 1
ATOM 989 C CA . HIS A 1 131 ? 7.888 0.770 -12.794 1.00 80.31 131 HIS A CA 1
ATOM 990 C C . HIS A 1 131 ? 6.657 0.643 -11.867 1.00 80.31 131 HIS A C 1
ATOM 992 O O . HIS A 1 131 ? 5.703 -0.067 -12.172 1.00 80.31 131 HIS A O 1
ATOM 998 N N . HIS A 1 132 ? 6.668 1.349 -10.736 1.00 73.06 132 HIS A N 1
ATOM 999 C CA . HIS A 1 132 ? 5.568 1.379 -9.767 1.00 73.06 132 HIS A CA 1
ATOM 1000 C C . HIS A 1 132 ? 4.319 2.159 -10.223 1.00 73.06 132 HIS A C 1
ATOM 1002 O O . HIS A 1 132 ? 3.247 1.926 -9.679 1.00 73.06 132 HIS A O 1
ATOM 1008 N N . THR A 1 133 ? 4.438 3.052 -11.210 1.00 73.31 133 THR A N 1
ATOM 1009 C CA . THR A 1 133 ? 3.339 3.901 -11.709 1.00 73.31 133 THR A CA 1
ATOM 1010 C C . THR A 1 133 ? 2.734 3.362 -13.003 1.00 73.31 133 THR A C 1
ATOM 1012 O O . THR A 1 133 ? 1.943 4.036 -13.657 1.00 73.31 133 THR A O 1
ATOM 1015 N N . LEU A 1 134 ? 3.091 2.141 -13.407 1.00 77.00 134 LEU A N 1
ATOM 1016 C CA . LEU A 1 134 ? 2.531 1.498 -14.593 1.00 77.00 134 LEU A CA 1
ATOM 1017 C C . LEU A 1 134 ? 1.091 1.043 -14.334 1.00 77.00 134 LEU A C 1
ATOM 1019 O O . LEU A 1 134 ? 0.823 0.335 -13.365 1.00 77.00 134 LEU A O 1
ATOM 1023 N N . GLU A 1 135 ? 0.176 1.360 -15.252 1.00 73.44 135 GLU A N 1
ATOM 1024 C CA . GLU A 1 135 ? -1.219 0.906 -15.178 1.00 73.44 135 GLU A CA 1
ATOM 1025 C C . GLU A 1 135 ? -1.314 -0.633 -15.235 1.00 73.44 135 GLU A C 1
ATOM 1027 O O . GLU A 1 135 ? -2.028 -1.272 -14.458 1.00 73.44 135 GLU A O 1
ATOM 1032 N N . SER A 1 136 ? -0.535 -1.235 -16.143 1.00 73.06 136 SER A N 1
ATOM 1033 C CA . SER A 1 136 ? -0.499 -2.678 -16.403 1.00 73.06 136 SER A CA 1
ATOM 1034 C C . SER A 1 136 ? 0.943 -3.220 -16.393 1.00 73.06 136 SER A C 1
ATOM 1036 O O . SER A 1 136 ? 1.553 -3.399 -17.455 1.00 73.06 136 SER A O 1
ATOM 1038 N N . PRO A 1 137 ? 1.510 -3.555 -15.215 1.00 73.38 137 PRO A N 1
ATOM 1039 C CA . PRO A 1 137 ? 2.874 -4.095 -15.113 1.00 73.38 137 PRO A CA 1
ATOM 1040 C C . PRO A 1 137 ? 3.039 -5.426 -15.870 1.00 73.38 137 PRO A C 1
ATOM 1042 O O . PRO A 1 137 ? 4.145 -5.797 -16.269 1.00 73.38 137 PRO A O 1
ATOM 1045 N N . GLN A 1 138 ? 1.931 -6.121 -16.159 1.00 72.50 138 GLN A N 1
ATOM 1046 C CA . GLN A 1 138 ? 1.907 -7.317 -17.003 1.00 72.50 138 GLN A CA 1
ATOM 1047 C C . GLN A 1 138 ? 2.494 -7.094 -18.396 1.00 72.50 138 GLN A C 1
ATOM 1049 O O . GLN A 1 138 ? 3.067 -8.030 -18.955 1.00 72.50 138 GLN A O 1
ATOM 1054 N N . THR A 1 139 ? 2.392 -5.883 -18.946 1.00 82.00 139 THR A N 1
ATOM 1055 C CA . THR A 1 139 ? 2.929 -5.550 -20.270 1.00 82.00 139 THR A CA 1
ATOM 1056 C C . THR A 1 139 ? 4.422 -5.861 -20.348 1.00 82.00 139 THR A C 1
ATOM 1058 O O . THR A 1 139 ? 4.857 -6.514 -21.293 1.00 82.00 139 THR A O 1
ATOM 1061 N N . LEU A 1 140 ? 5.186 -5.520 -19.303 1.00 83.75 140 LEU A N 1
ATOM 1062 C CA . LEU A 1 140 ? 6.616 -5.829 -19.234 1.00 83.75 140 LEU A CA 1
ATOM 1063 C C . LEU A 1 140 ? 6.881 -7.337 -19.161 1.00 83.75 140 LEU A C 1
ATOM 1065 O O . LEU A 1 140 ? 7.809 -7.839 -19.795 1.00 83.75 140 LEU A O 1
ATOM 1069 N N . SER A 1 141 ? 6.037 -8.074 -18.429 1.00 83.44 141 SER A N 1
ATOM 1070 C CA . SER A 1 141 ? 6.137 -9.536 -18.336 1.00 83.44 141 SER A CA 1
ATOM 1071 C C . SER A 1 141 ? 5.852 -10.231 -19.674 1.00 83.44 141 SER A C 1
ATOM 1073 O O . SER A 1 141 ? 6.499 -11.218 -20.011 1.00 83.44 141 SER A O 1
ATOM 1075 N N . GLN A 1 142 ? 4.930 -9.694 -20.478 1.00 87.50 142 GLN A N 1
ATOM 1076 C CA . GLN A 1 142 ? 4.616 -10.220 -21.811 1.00 87.50 142 GLN A CA 1
ATOM 1077 C C . GLN A 1 142 ? 5.771 -9.985 -22.792 1.00 87.50 142 GLN A C 1
ATOM 1079 O O . GLN A 1 142 ? 6.053 -10.835 -23.633 1.00 87.50 142 GLN A O 1
ATOM 1084 N N . THR A 1 143 ? 6.485 -8.867 -22.652 1.00 89.12 143 THR A N 1
ATOM 1085 C CA . THR A 1 143 ? 7.647 -8.521 -23.483 1.00 89.12 143 THR A CA 1
ATOM 1086 C C . THR A 1 143 ? 8.975 -9.060 -22.948 1.00 89.12 143 THR A C 1
ATOM 1088 O O . THR A 1 143 ? 10.035 -8.700 -23.459 1.00 89.12 143 THR A O 1
ATOM 1091 N N . TYR A 1 144 ? 8.947 -9.931 -21.934 1.00 92.19 144 TYR A N 1
ATOM 1092 C CA . TYR A 1 144 ? 10.151 -10.450 -21.280 1.00 92.19 144 TYR A CA 1
ATOM 1093 C C . TYR A 1 144 ? 11.129 -11.095 -22.269 1.00 92.19 144 TYR A C 1
ATOM 1095 O O . TYR A 1 144 ? 12.334 -10.882 -22.177 1.00 92.19 144 TYR A O 1
ATOM 1103 N N . SER A 1 145 ? 10.624 -11.863 -23.240 1.00 90.88 145 SER A N 1
ATOM 1104 C CA . SER A 1 145 ? 11.451 -12.492 -24.278 1.00 90.88 145 SER A CA 1
ATOM 1105 C C . SER A 1 145 ? 12.225 -11.468 -25.109 1.00 90.88 145 SER A C 1
ATOM 1107 O O . SER A 1 145 ? 13.405 -11.675 -25.371 1.00 90.88 145 SER A O 1
ATOM 1109 N N . VAL A 1 146 ? 11.588 -10.352 -25.477 1.00 91.81 146 VAL A N 1
ATOM 1110 C CA . VAL A 1 146 ? 12.213 -9.268 -26.248 1.00 91.81 146 VAL A CA 1
ATOM 1111 C C . VAL A 1 146 ? 13.327 -8.616 -25.435 1.00 91.81 146 VAL A C 1
ATOM 1113 O O . VAL A 1 146 ? 14.441 -8.482 -25.928 1.00 91.81 146 VAL A O 1
ATOM 1116 N N . LEU A 1 147 ? 13.052 -8.271 -24.175 1.00 92.44 147 LEU A N 1
ATOM 1117 C CA . LEU A 1 147 ? 14.039 -7.662 -23.278 1.00 92.44 147 LEU A CA 1
ATOM 1118 C C . LEU A 1 147 ? 15.225 -8.600 -23.008 1.00 92.44 147 LEU A C 1
ATOM 1120 O O . LEU A 1 147 ? 16.372 -8.160 -23.016 1.00 92.44 147 LEU A O 1
ATOM 1124 N N . PHE A 1 148 ? 14.955 -9.894 -22.817 1.00 93.06 148 PHE A N 1
ATOM 1125 C CA . PHE A 1 148 ? 15.978 -10.910 -22.580 1.00 93.06 148 PHE A CA 1
ATOM 1126 C C . PHE A 1 148 ? 16.907 -11.084 -23.788 1.00 93.06 148 PHE A C 1
ATOM 1128 O O . PHE A 1 148 ? 18.122 -11.139 -23.624 1.00 93.06 148 PHE A O 1
ATOM 1135 N N . ASN A 1 149 ? 16.358 -11.093 -25.006 1.00 91.88 149 ASN A N 1
ATOM 1136 C CA . ASN A 1 149 ? 17.143 -11.234 -26.237 1.00 91.88 149 ASN A CA 1
ATOM 1137 C C . ASN A 1 149 ? 18.041 -10.017 -26.534 1.00 91.88 149 ASN A C 1
ATOM 1139 O O . ASN A 1 149 ? 18.919 -10.098 -27.385 1.00 91.88 149 ASN A O 1
ATOM 1143 N N . LEU A 1 150 ? 17.833 -8.883 -25.857 1.00 91.38 150 LEU A N 1
ATOM 1144 C CA . LEU A 1 150 ? 18.647 -7.677 -26.027 1.00 91.38 150 LEU A CA 1
ATOM 1145 C C . LEU A 1 150 ? 19.841 -7.601 -25.059 1.00 91.38 150 LEU A C 1
ATOM 1147 O O . LEU A 1 150 ? 20.638 -6.665 -25.167 1.00 91.38 150 LEU A O 1
ATOM 1151 N N . LEU A 1 151 ? 20.002 -8.577 -24.153 1.00 89.25 151 LEU A N 1
ATOM 1152 C CA . LEU A 1 151 ? 21.089 -8.626 -23.162 1.00 89.25 151 LEU A CA 1
ATOM 1153 C C . LEU A 1 151 ? 22.500 -8.663 -23.772 1.00 89.25 151 LEU A C 1
ATOM 1155 O O . LEU A 1 151 ? 23.460 -8.227 -23.128 1.00 89.25 151 LEU A O 1
ATOM 1159 N N . ASP A 1 152 ? 22.630 -9.114 -25.019 1.00 87.31 152 ASP A N 1
ATOM 1160 C CA . ASP A 1 152 ? 23.907 -9.129 -25.738 1.00 87.31 152 ASP A CA 1
ATOM 1161 C C . ASP A 1 152 ? 24.477 -7.707 -25.917 1.00 87.31 152 ASP A C 1
ATOM 1163 O O . ASP A 1 152 ? 25.695 -7.504 -25.911 1.00 87.31 152 ASP A O 1
ATOM 1167 N N . THR A 1 153 ? 23.610 -6.688 -25.967 1.00 89.19 153 THR A N 1
ATOM 1168 C CA . THR A 1 153 ? 23.988 -5.287 -26.202 1.00 89.19 153 THR A CA 1
ATOM 1169 C C . THR A 1 153 ? 24.639 -4.659 -24.965 1.00 89.19 153 THR A C 1
ATOM 1171 O O . THR A 1 153 ? 23.958 -4.206 -24.047 1.00 89.19 153 THR A O 1
ATOM 1174 N N . ALA A 1 154 ? 25.973 -4.560 -24.953 1.00 86.38 154 ALA A N 1
ATOM 1175 C CA . ALA A 1 154 ? 26.745 -4.091 -23.793 1.00 86.38 154 ALA A CA 1
ATOM 1176 C C . ALA A 1 154 ? 26.340 -2.699 -23.266 1.00 86.38 154 ALA A C 1
ATOM 1178 O O . ALA A 1 154 ? 26.324 -2.486 -22.058 1.00 86.38 154 ALA A O 1
ATOM 1179 N N . ALA A 1 155 ? 25.976 -1.763 -24.150 1.00 85.94 155 ALA A N 1
ATOM 1180 C CA . ALA A 1 155 ? 25.655 -0.382 -23.773 1.00 85.94 155 ALA A CA 1
ATOM 1181 C C . ALA A 1 155 ? 24.374 -0.247 -22.926 1.00 85.94 155 ALA A C 1
ATOM 1183 O O . ALA A 1 155 ? 24.275 0.651 -22.092 1.00 85.94 155 ALA A O 1
ATOM 1184 N N . THR A 1 156 ? 23.390 -1.124 -23.132 1.00 87.19 156 THR A N 1
ATOM 1185 C CA . THR A 1 156 ? 22.097 -1.105 -22.426 1.00 87.19 156 THR A CA 1
ATOM 1186 C C . THR A 1 156 ? 21.980 -2.220 -21.389 1.00 87.19 156 THR A C 1
ATOM 1188 O O . THR A 1 156 ? 21.092 -2.161 -20.534 1.00 87.19 156 THR A O 1
ATOM 1191 N N . ARG A 1 157 ? 22.892 -3.201 -21.418 1.00 87.94 157 ARG A N 1
ATOM 1192 C CA . ARG A 1 157 ? 22.900 -4.388 -20.556 1.00 87.94 157 ARG A CA 1
ATOM 1193 C C . ARG A 1 157 ? 22.723 -4.090 -19.064 1.00 87.94 157 ARG A C 1
ATOM 1195 O O . ARG A 1 157 ? 21.861 -4.745 -18.490 1.00 87.94 157 ARG A O 1
ATOM 1202 N N . PRO A 1 158 ? 23.402 -3.106 -18.434 1.00 85.06 158 PRO A N 1
ATOM 1203 C CA . PRO A 1 158 ? 23.228 -2.856 -16.999 1.00 85.06 158 PRO A CA 1
ATOM 1204 C C . PRO A 1 158 ? 21.803 -2.430 -16.620 1.00 85.06 158 PRO A C 1
ATOM 1206 O O . PRO A 1 158 ? 21.271 -2.837 -15.587 1.00 85.06 158 PRO A O 1
ATOM 1209 N N . ASN A 1 159 ? 21.158 -1.628 -17.472 1.00 84.56 159 ASN A N 1
ATOM 1210 C CA . ASN A 1 159 ? 19.782 -1.194 -17.244 1.00 84.56 159 ASN A CA 1
ATOM 1211 C C . ASN A 1 159 ? 18.795 -2.312 -17.615 1.00 84.56 159 ASN A C 1
ATOM 1213 O O . ASN A 1 159 ? 17.825 -2.533 -16.897 1.00 84.56 159 ASN A O 1
ATOM 1217 N N . LEU A 1 160 ? 19.058 -3.073 -18.683 1.00 88.69 160 LEU A N 1
ATOM 1218 C CA . LEU A 1 160 ? 18.239 -4.230 -19.054 1.00 88.69 160 LEU A CA 1
ATOM 1219 C C . LEU A 1 160 ? 18.264 -5.322 -17.988 1.00 88.69 160 LEU A C 1
ATOM 1221 O O . LEU A 1 160 ? 17.210 -5.842 -17.644 1.00 88.69 160 LEU A O 1
ATOM 1225 N N . SER A 1 161 ? 19.429 -5.657 -17.433 1.00 84.88 161 SER A N 1
ATOM 1226 C CA . SER A 1 161 ? 19.547 -6.661 -16.374 1.00 84.88 161 SER A CA 1
ATOM 1227 C C . SER A 1 161 ? 18.814 -6.225 -15.108 1.00 84.88 161 SER A C 1
ATOM 1229 O O . SER A 1 161 ? 18.182 -7.053 -14.458 1.00 84.88 161 SER A O 1
ATOM 1231 N N . HIS A 1 162 ? 18.847 -4.929 -14.779 1.00 81.56 162 HIS A N 1
ATOM 1232 C CA . HIS A 1 162 ? 18.103 -4.380 -13.649 1.00 81.56 162 HIS A CA 1
ATOM 1233 C C . HIS A 1 162 ? 16.589 -4.432 -13.889 1.00 81.56 162 HIS A C 1
ATOM 1235 O O . HIS A 1 162 ? 15.853 -4.927 -13.038 1.00 81.56 162 HIS A O 1
ATOM 1241 N N . LEU A 1 163 ? 16.117 -4.007 -15.064 1.00 84.25 163 LEU A N 1
ATOM 1242 C CA . LEU A 1 163 ? 14.703 -4.118 -15.419 1.00 84.25 163 LEU A CA 1
ATOM 1243 C C . LEU A 1 163 ? 14.245 -5.581 -15.411 1.00 84.25 163 LEU A C 1
ATOM 1245 O O . LEU A 1 163 ? 13.211 -5.893 -14.830 1.00 84.25 163 LEU A O 1
ATOM 1249 N N . LEU A 1 164 ? 15.032 -6.485 -16.003 1.00 85.12 164 LEU A N 1
ATOM 1250 C CA . LEU A 1 164 ? 14.765 -7.921 -16.006 1.00 85.12 164 LEU A CA 1
ATOM 1251 C C . LEU A 1 164 ? 14.698 -8.476 -14.587 1.00 85.12 164 LEU A C 1
ATOM 1253 O O . LEU A 1 164 ? 13.792 -9.253 -14.311 1.00 85.12 164 LEU A O 1
ATOM 1257 N N . ALA A 1 165 ? 15.580 -8.061 -13.678 1.00 79.88 165 ALA A N 1
ATOM 1258 C CA . ALA A 1 165 ? 15.523 -8.471 -12.278 1.00 79.88 165 ALA A CA 1
ATOM 1259 C C . ALA A 1 165 ? 14.191 -8.072 -11.615 1.00 79.88 165 ALA A C 1
ATOM 1261 O O . ALA A 1 165 ? 13.603 -8.895 -10.921 1.00 79.88 165 ALA A O 1
ATOM 1262 N N . LEU A 1 166 ? 13.673 -6.869 -11.897 1.00 76.06 166 LEU A N 1
ATOM 1263 C CA . LEU A 1 166 ? 12.391 -6.387 -11.359 1.00 76.06 166 LEU A CA 1
ATOM 1264 C C . LEU A 1 166 ? 11.175 -7.149 -11.902 1.00 76.06 166 LEU A C 1
ATOM 1266 O O . LEU A 1 166 ? 10.204 -7.365 -11.181 1.00 76.06 166 LEU A O 1
ATOM 1270 N N . ILE A 1 167 ? 11.210 -7.545 -13.177 1.00 81.56 167 ILE A N 1
ATOM 1271 C CA . ILE A 1 167 ? 10.069 -8.196 -13.843 1.00 81.56 167 ILE A CA 1
ATOM 1272 C C . ILE A 1 167 ? 10.162 -9.727 -13.847 1.00 81.56 167 ILE A C 1
ATOM 1274 O O . ILE A 1 167 ? 9.226 -10.405 -14.288 1.00 81.56 167 ILE A O 1
ATOM 1278 N N . THR A 1 168 ? 11.294 -10.297 -13.423 1.00 81.31 168 THR A N 1
ATOM 1279 C CA . THR A 1 168 ? 11.495 -11.748 -13.404 1.00 81.31 168 THR A CA 1
ATOM 1280 C C . THR A 1 168 ? 10.540 -12.373 -12.396 1.00 81.31 168 THR A C 1
ATOM 1282 O O . THR A 1 168 ? 10.474 -11.990 -11.236 1.00 81.31 168 THR A O 1
ATOM 1285 N N . ARG A 1 169 ? 9.798 -13.365 -12.880 1.00 75.94 169 ARG A N 1
ATOM 1286 C CA . ARG A 1 169 ? 8.885 -14.218 -12.122 1.00 75.94 169 ARG A CA 1
ATOM 1287 C C . ARG A 1 169 ? 9.229 -15.655 -12.492 1.00 75.94 169 ARG A C 1
ATOM 1289 O O . ARG A 1 169 ? 9.855 -15.876 -13.533 1.00 75.94 169 ARG A O 1
ATOM 1296 N N . ARG A 1 170 ? 8.750 -16.633 -11.728 1.00 74.62 170 ARG A N 1
ATOM 1297 C CA . ARG A 1 170 ? 9.050 -18.055 -11.960 1.00 74.62 170 ARG A CA 1
ATOM 1298 C C . ARG A 1 170 ? 8.809 -18.517 -13.403 1.00 74.62 170 ARG A C 1
ATOM 1300 O O . ARG A 1 170 ? 9.678 -19.152 -13.988 1.00 74.62 170 ARG A O 1
ATOM 1307 N N . LYS A 1 171 ? 7.698 -18.102 -14.031 1.00 82.56 171 LYS A N 1
ATOM 1308 C CA . LYS A 1 171 ? 7.377 -18.424 -15.441 1.00 82.56 171 LYS A CA 1
ATOM 1309 C C . LYS A 1 171 ? 8.455 -17.988 -16.443 1.00 82.56 171 LYS A C 1
ATOM 1311 O O . LYS A 1 171 ? 8.578 -18.565 -17.523 1.00 82.56 171 LYS A O 1
ATOM 1316 N N . HIS A 1 172 ? 9.231 -16.958 -16.108 1.00 83.19 172 HIS A N 1
ATOM 1317 C CA . HIS A 1 172 ? 10.285 -16.428 -16.964 1.00 83.19 172 HIS A CA 1
ATOM 1318 C C . HIS A 1 172 ? 11.598 -17.211 -16.841 1.00 83.19 172 HIS A C 1
ATOM 1320 O O . HIS A 1 172 ? 12.392 -17.187 -17.784 1.00 83.19 172 HIS A O 1
ATOM 1326 N N . VAL A 1 173 ? 11.818 -17.918 -15.732 1.00 86.75 173 VAL A N 1
ATOM 1327 C CA . VAL A 1 173 ? 13.048 -18.668 -15.460 1.00 86.75 173 VAL A CA 1
ATOM 1328 C C . VAL A 1 173 ? 12.932 -20.058 -16.082 1.00 86.75 173 VAL A C 1
ATOM 1330 O O . VAL A 1 173 ? 12.498 -21.017 -15.457 1.00 86.75 173 VAL A O 1
ATOM 1333 N N . GLN A 1 174 ? 13.269 -20.133 -17.367 1.00 88.50 174 GLN A N 1
ATOM 1334 C CA . GLN A 1 174 ? 13.215 -21.358 -18.166 1.00 88.50 174 GLN A CA 1
ATOM 1335 C C . GLN A 1 174 ? 14.630 -21.913 -18.391 1.00 88.50 174 GLN A C 1
ATOM 1337 O O . GLN A 1 174 ? 15.557 -21.109 -18.554 1.00 88.50 174 GLN A O 1
ATOM 1342 N N . PRO A 1 175 ? 14.823 -23.245 -18.494 1.00 85.94 175 PRO A N 1
ATOM 1343 C CA . PRO A 1 175 ? 16.150 -23.854 -18.636 1.00 85.94 175 PRO A CA 1
ATOM 1344 C C . PRO A 1 175 ? 17.003 -23.247 -19.758 1.00 85.94 175 PRO A C 1
ATOM 1346 O O . PRO A 1 175 ? 18.175 -22.942 -19.550 1.00 85.94 175 PRO A O 1
ATOM 1349 N N . PHE A 1 176 ? 16.412 -22.965 -20.924 1.00 89.75 176 PHE A N 1
ATOM 1350 C CA . PHE A 1 176 ? 17.132 -22.354 -22.048 1.00 89.75 176 PHE A CA 1
ATOM 1351 C C . PHE A 1 176 ? 17.644 -20.932 -21.744 1.00 89.75 176 PHE A C 1
ATOM 1353 O O . PHE A 1 176 ? 18.718 -20.557 -22.209 1.00 89.75 176 PHE A O 1
ATOM 1360 N N . ARG A 1 177 ? 16.914 -20.144 -20.937 1.00 90.31 177 ARG A N 1
ATOM 1361 C CA . ARG A 1 177 ? 17.337 -18.794 -20.523 1.00 90.31 177 ARG A CA 1
ATOM 1362 C C . ARG A 1 177 ? 18.444 -18.848 -19.484 1.00 90.31 177 ARG A C 1
ATOM 1364 O O . ARG A 1 177 ? 19.357 -18.035 -19.547 1.00 90.31 177 ARG A O 1
ATOM 1371 N N . ILE A 1 178 ? 18.393 -19.817 -18.568 1.00 87.12 178 ILE A N 1
ATOM 1372 C CA . ILE A 1 178 ? 19.476 -20.054 -17.604 1.00 87.12 178 ILE A CA 1
ATOM 1373 C C . ILE A 1 178 ? 20.773 -20.357 -18.366 1.00 87.12 178 ILE A C 1
ATOM 1375 O O . ILE A 1 178 ? 21.793 -19.717 -18.123 1.00 87.12 178 ILE A O 1
ATOM 1379 N N . GLN A 1 179 ? 20.716 -21.266 -19.346 1.00 88.19 179 GLN A N 1
ATOM 1380 C CA . GLN A 1 179 ? 21.874 -21.619 -20.173 1.00 88.19 179 GLN A CA 1
ATOM 1381 C C . GLN A 1 179 ? 22.392 -20.430 -20.995 1.00 88.19 179 GLN A C 1
ATOM 1383 O O . GLN A 1 179 ? 23.597 -20.180 -21.022 1.00 88.19 179 GLN A O 1
ATOM 1388 N N . ALA A 1 180 ? 21.501 -19.659 -21.628 1.00 89.25 180 ALA A N 1
ATOM 1389 C CA . ALA A 1 180 ? 21.880 -18.458 -22.373 1.00 89.25 180 ALA A CA 1
ATOM 1390 C C . ALA A 1 180 ? 22.567 -17.413 -21.476 1.00 89.25 180 ALA A C 1
ATOM 1392 O O . ALA A 1 180 ? 23.613 -16.880 -21.841 1.00 89.25 180 ALA A O 1
ATOM 1393 N N . LEU A 1 181 ? 22.032 -17.175 -20.275 1.00 88.38 181 LEU A N 1
ATOM 1394 C CA . LEU A 1 181 ? 22.572 -16.204 -19.326 1.00 88.38 181 LEU A CA 1
ATOM 1395 C C . LEU A 1 181 ? 23.933 -16.638 -18.752 1.00 88.38 181 LEU A C 1
ATOM 1397 O O . LEU A 1 181 ? 24.841 -15.814 -18.643 1.00 88.38 181 LEU A O 1
ATOM 1401 N N . LEU A 1 182 ? 24.112 -17.928 -18.440 1.00 85.81 182 LEU A N 1
ATOM 1402 C CA . LEU A 1 182 ? 25.403 -18.487 -18.013 1.00 85.81 182 LEU A CA 1
ATOM 1403 C C . LEU A 1 182 ? 26.458 -18.395 -19.124 1.00 85.81 182 LEU A C 1
ATOM 1405 O O . LEU A 1 182 ? 27.599 -18.005 -18.867 1.00 85.81 182 LEU A O 1
ATOM 1409 N N . ASN A 1 183 ? 26.074 -18.700 -20.366 1.00 88.69 183 ASN A N 1
ATOM 1410 C CA . ASN A 1 183 ? 26.956 -18.559 -21.522 1.00 88.69 183 ASN A CA 1
ATOM 1411 C C . ASN A 1 183 ? 27.367 -17.101 -21.743 1.00 88.69 183 ASN A C 1
ATOM 1413 O O . ASN A 1 183 ? 28.559 -16.834 -21.908 1.00 88.69 183 ASN A O 1
ATOM 1417 N N . LEU A 1 184 ? 26.415 -16.167 -21.674 1.00 87.44 184 LEU A N 1
ATOM 1418 C CA . LEU A 1 184 ? 26.687 -14.739 -21.816 1.00 87.44 184 LEU A CA 1
ATOM 1419 C C . LEU A 1 184 ? 27.594 -14.222 -20.687 1.00 87.44 184 LEU A C 1
ATOM 1421 O O . LEU A 1 184 ? 28.542 -13.486 -20.957 1.00 87.44 184 LEU A O 1
ATOM 1425 N N . SER A 1 185 ? 27.380 -14.655 -19.439 1.00 84.94 185 SER A N 1
ATOM 1426 C CA . SER A 1 185 ? 28.249 -14.310 -18.299 1.00 84.94 185 SER A CA 1
ATOM 1427 C C . SER A 1 185 ? 29.682 -14.809 -18.499 1.00 84.94 185 SER A C 1
ATOM 1429 O O . SER A 1 185 ? 30.638 -14.090 -18.213 1.00 84.94 185 SER A O 1
ATOM 1431 N N . ARG A 1 186 ? 29.851 -16.025 -19.034 1.00 85.12 186 ARG A N 1
ATOM 1432 C CA . ARG A 1 186 ? 31.176 -16.597 -19.309 1.00 85.12 186 ARG A CA 1
ATOM 1433 C C . ARG A 1 186 ? 31.896 -15.848 -20.432 1.00 85.12 186 ARG A C 1
ATOM 1435 O O . ARG A 1 186 ? 33.091 -15.601 -20.321 1.00 85.12 186 ARG A O 1
ATOM 1442 N N . GLN A 1 187 ? 31.177 -15.470 -21.489 1.00 86.69 187 GLN A N 1
ATOM 1443 C CA . GLN A 1 187 ? 31.732 -14.716 -22.620 1.00 86.69 187 GLN A CA 1
ATOM 1444 C C . GLN A 1 187 ? 32.110 -13.277 -22.249 1.00 86.69 187 GLN A C 1
ATOM 1446 O O . GLN A 1 187 ? 33.070 -12.736 -22.786 1.00 86.69 187 GLN A O 1
ATOM 1451 N N . THR A 1 188 ? 31.371 -12.657 -21.328 1.00 81.31 188 THR A N 1
ATOM 1452 C CA . THR A 1 188 ? 31.571 -11.254 -20.924 1.00 81.31 188 THR A CA 1
ATOM 1453 C C . THR A 1 188 ? 32.525 -11.082 -19.740 1.00 81.31 188 THR A C 1
ATOM 1455 O O . THR A 1 188 ? 32.751 -9.957 -19.305 1.00 81.31 188 THR A O 1
ATOM 1458 N N . GLY A 1 189 ? 33.114 -12.171 -19.232 1.00 75.19 189 GLY A N 1
ATOM 1459 C CA . GLY A 1 189 ? 34.076 -12.121 -18.131 1.00 75.19 189 GLY A CA 1
ATOM 1460 C C . GLY A 1 189 ? 33.435 -11.830 -16.774 1.00 75.19 189 GLY A C 1
ATOM 1461 O O . GLY A 1 189 ? 33.990 -11.060 -15.996 1.00 75.19 189 GLY A O 1
ATOM 1462 N N . ASN A 1 190 ? 32.291 -12.461 -16.476 1.00 68.88 190 ASN A N 1
ATOM 1463 C CA . ASN A 1 190 ? 31.583 -12.340 -15.197 1.00 68.88 190 ASN A CA 1
ATOM 1464 C C . ASN A 1 190 ? 31.123 -10.899 -14.900 1.00 68.88 190 ASN A C 1
ATOM 1466 O O . ASN A 1 190 ? 31.387 -10.347 -13.831 1.00 68.88 190 ASN A O 1
ATOM 1470 N N . ASP A 1 191 ? 30.402 -10.306 -15.858 1.00 76.00 191 ASP A N 1
ATOM 1471 C CA . ASP A 1 191 ? 29.787 -8.982 -15.732 1.00 76.00 191 ASP A CA 1
ATOM 1472 C C . ASP A 1 191 ? 28.894 -8.906 -14.470 1.00 76.00 191 ASP A C 1
ATOM 1474 O O . ASP A 1 191 ? 27.969 -9.716 -14.309 1.00 76.00 191 ASP A O 1
ATOM 1478 N N . PRO A 1 192 ? 29.124 -7.934 -13.566 1.00 72.56 192 PRO A N 1
ATOM 1479 C CA . PRO A 1 192 ? 28.383 -7.826 -12.310 1.00 72.56 192 PRO A CA 1
ATOM 1480 C C . PRO A 1 192 ? 26.871 -7.648 -12.513 1.00 72.56 192 PRO A C 1
ATOM 1482 O O . PRO A 1 192 ? 26.080 -8.114 -11.689 1.00 72.56 192 PRO A O 1
ATOM 1485 N N . SER A 1 193 ? 26.459 -7.030 -13.622 1.00 76.88 193 SER A N 1
ATOM 1486 C CA . SER A 1 193 ? 25.049 -6.806 -13.948 1.00 76.88 193 SER A CA 1
ATOM 1487 C C . SER A 1 193 ? 24.307 -8.115 -14.273 1.00 76.88 193 SER A C 1
ATOM 1489 O O . SER A 1 193 ? 23.187 -8.337 -13.802 1.00 76.88 193 SER A O 1
ATOM 1491 N N . LEU A 1 194 ? 24.968 -9.036 -14.984 1.00 81.88 194 LEU A N 1
ATOM 1492 C CA . LEU A 1 194 ? 24.447 -10.368 -15.308 1.00 81.88 194 LEU A CA 1
ATOM 1493 C C . LEU A 1 194 ? 24.484 -11.307 -14.100 1.00 81.88 194 LEU A C 1
ATOM 1495 O O . LEU A 1 194 ? 23.555 -12.091 -13.906 1.00 81.88 194 LEU A O 1
ATOM 1499 N N . ILE A 1 195 ? 25.507 -11.194 -13.247 1.00 77.88 195 ILE A N 1
ATOM 1500 C CA . ILE A 1 195 ? 25.578 -11.935 -11.978 1.00 77.88 195 ILE A CA 1
ATOM 1501 C C . ILE A 1 195 ? 24.415 -11.544 -11.059 1.00 77.88 195 ILE A C 1
ATOM 1503 O O . ILE A 1 195 ? 23.839 -12.408 -10.397 1.00 77.88 195 ILE A O 1
ATOM 1507 N N . GLY A 1 196 ? 24.047 -10.259 -11.027 1.00 70.38 196 GLY A N 1
ATOM 1508 C CA . GLY A 1 196 ? 22.860 -9.781 -10.316 1.00 70.38 196 GLY A CA 1
ATOM 1509 C C . GLY A 1 196 ? 21.582 -10.482 -10.784 1.00 70.38 196 GLY A C 1
ATOM 1510 O O . GLY A 1 196 ? 20.826 -10.988 -9.958 1.00 70.38 196 GLY A O 1
ATOM 1511 N N . LEU A 1 197 ? 21.385 -10.602 -12.100 1.00 80.12 197 LEU A N 1
ATOM 1512 C CA . LEU A 1 197 ? 20.235 -11.307 -12.674 1.00 80.12 197 LEU A CA 1
ATOM 1513 C C . LEU A 1 197 ? 20.280 -12.826 -12.417 1.00 80.12 197 LEU A C 1
ATOM 1515 O O . LEU A 1 197 ? 19.258 -13.420 -12.079 1.00 80.12 197 LEU A O 1
ATOM 1519 N N . LEU A 1 198 ? 21.459 -13.455 -12.506 1.00 79.88 198 LEU A N 1
ATOM 1520 C CA . LEU A 1 198 ? 21.654 -14.877 -12.181 1.00 79.88 198 LEU A CA 1
ATOM 1521 C C . LEU A 1 198 ? 21.307 -15.195 -10.724 1.00 79.88 198 LEU A C 1
ATOM 1523 O O . LEU A 1 198 ? 20.801 -16.277 -10.442 1.00 79.88 198 LEU A O 1
ATOM 1527 N N . ARG A 1 199 ? 21.553 -14.262 -9.797 1.00 74.12 199 ARG A N 1
ATOM 1528 C CA . ARG A 1 199 ? 21.139 -14.409 -8.394 1.00 74.12 199 ARG A CA 1
ATOM 1529 C C . ARG A 1 199 ? 19.619 -14.429 -8.256 1.00 74.12 199 ARG A C 1
ATOM 1531 O O . ARG A 1 199 ? 19.118 -15.325 -7.597 1.00 74.12 199 ARG A O 1
ATOM 1538 N N . VAL A 1 200 ? 18.904 -13.544 -8.954 1.00 74.50 200 VAL A N 1
ATOM 1539 C CA . VAL A 1 200 ? 17.430 -13.570 -8.975 1.00 74.50 200 VAL A CA 1
ATOM 1540 C C . VAL A 1 200 ? 16.914 -14.885 -9.562 1.00 74.50 200 VAL A C 1
ATOM 1542 O O . VAL A 1 200 ? 15.974 -15.467 -9.041 1.00 74.50 200 VAL A O 1
ATOM 1545 N N . PHE A 1 201 ? 17.547 -15.410 -10.615 1.00 80.12 201 PHE A N 1
ATOM 1546 C CA . PHE A 1 201 ? 17.176 -16.716 -11.178 1.00 80.12 201 PHE A CA 1
ATOM 1547 C C . PHE A 1 201 ? 17.443 -17.864 -10.192 1.00 80.12 201 PHE A C 1
ATOM 1549 O O . PHE A 1 201 ? 16.683 -18.831 -10.159 1.00 80.12 201 PHE A O 1
ATOM 1556 N N . LYS A 1 202 ? 18.498 -17.746 -9.376 1.00 74.69 202 LYS A N 1
ATOM 1557 C CA . LYS A 1 202 ? 18.867 -18.732 -8.353 1.00 74.69 202 LYS A CA 1
ATOM 1558 C C . LYS A 1 202 ? 17.837 -18.824 -7.235 1.00 74.69 202 LYS A C 1
ATOM 1560 O O . LYS A 1 202 ? 17.632 -19.920 -6.727 1.00 74.69 202 LYS A O 1
ATOM 1565 N N . ASP A 1 203 ? 17.182 -17.719 -6.891 1.00 70.81 203 ASP A N 1
ATOM 1566 C CA . ASP A 1 203 ? 16.115 -17.717 -5.885 1.00 70.81 203 ASP A CA 1
ATOM 1567 C C . ASP A 1 203 ? 14.922 -18.595 -6.317 1.00 70.81 203 ASP A C 1
ATOM 1569 O O . ASP A 1 203 ? 14.222 -19.140 -5.468 1.00 70.81 203 ASP A O 1
ATOM 1573 N N . TYR A 1 204 ? 14.729 -18.802 -7.629 1.00 73.62 204 TYR A N 1
ATOM 1574 C CA . TYR A 1 204 ? 13.690 -19.685 -8.174 1.00 73.62 204 TYR A CA 1
ATOM 1575 C C . TYR A 1 204 ? 14.155 -21.131 -8.434 1.00 73.62 204 TYR A C 1
ATOM 1577 O O . TYR A 1 204 ? 13.330 -22.033 -8.334 1.00 73.62 204 TYR A O 1
ATOM 1585 N N . TYR A 1 205 ? 15.432 -21.357 -8.783 1.00 73.81 205 TYR A N 1
ATOM 1586 C CA . TYR A 1 205 ? 16.005 -22.687 -9.075 1.00 73.81 205 TYR A CA 1
ATOM 1587 C C . TYR A 1 205 ? 17.420 -22.833 -8.476 1.00 73.81 205 TYR A C 1
ATOM 1589 O O . TYR A 1 205 ? 18.425 -22.660 -9.186 1.00 73.81 205 TYR A O 1
ATOM 1597 N N . PRO A 1 206 ? 17.539 -23.130 -7.169 1.00 68.25 206 PRO A N 1
ATOM 1598 C CA . PRO A 1 206 ? 18.825 -23.201 -6.481 1.00 68.25 206 PRO A CA 1
ATOM 1599 C C . PRO A 1 206 ? 19.685 -24.396 -6.923 1.00 68.25 206 PRO A C 1
ATOM 1601 O O . PRO A 1 206 ? 20.913 -24.295 -6.872 1.00 68.25 206 PRO A O 1
ATOM 1604 N N . GLU A 1 207 ? 19.076 -25.492 -7.392 1.00 59.50 207 GLU A N 1
ATOM 1605 C CA . GLU A 1 207 ? 19.772 -26.708 -7.842 1.00 59.50 207 GLU A CA 1
ATOM 1606 C C . GLU A 1 207 ? 20.485 -26.588 -9.202 1.00 59.50 207 GLU A C 1
ATOM 1608 O O . GLU A 1 207 ? 21.494 -27.257 -9.422 1.00 59.50 207 GLU A O 1
ATOM 1613 N N . VAL A 1 208 ? 20.013 -25.725 -10.111 1.00 58.78 208 VAL A N 1
ATOM 1614 C CA . VAL A 1 208 ? 20.573 -25.598 -11.476 1.00 58.78 208 VAL A CA 1
ATOM 1615 C C . VAL A 1 208 ? 21.774 -24.642 -11.518 1.00 58.78 208 VAL A C 1
ATOM 1617 O O . VAL A 1 208 ? 22.662 -24.773 -12.362 1.00 58.78 208 VAL A O 1
ATOM 1620 N N . ILE A 1 209 ? 21.836 -23.674 -10.598 1.00 59.44 209 ILE A N 1
ATOM 1621 C CA . ILE A 1 209 ? 22.857 -22.617 -10.585 1.00 59.44 209 ILE A CA 1
ATOM 1622 C C . ILE A 1 209 ? 23.946 -22.969 -9.565 1.00 59.44 209 ILE A C 1
ATOM 1624 O O . ILE A 1 209 ? 23.945 -22.521 -8.412 1.00 59.44 209 ILE A O 1
ATOM 1628 N N . VAL A 1 210 ? 24.893 -23.793 -10.022 1.00 45.53 210 VAL A N 1
ATOM 1629 C CA . VAL A 1 210 ? 26.046 -24.271 -9.247 1.00 45.53 210 VAL A CA 1
ATOM 1630 C C . VAL A 1 210 ? 26.839 -23.090 -8.679 1.00 45.53 210 VAL A C 1
ATOM 1632 O O . VAL A 1 210 ? 27.197 -22.142 -9.380 1.00 45.53 210 VAL A O 1
ATOM 1635 N N . GLY A 1 211 ? 27.111 -23.156 -7.374 1.00 48.03 211 GLY A N 1
ATOM 1636 C CA . GLY A 1 211 ? 27.618 -22.059 -6.549 1.00 48.03 211 GLY A CA 1
ATOM 1637 C C . GLY A 1 211 ? 28.988 -21.479 -6.908 1.00 48.03 211 GLY A C 1
ATOM 1638 O O . GLY A 1 211 ? 29.400 -20.549 -6.223 1.00 48.03 211 GLY A O 1
ATOM 1639 N N . ASP A 1 212 ? 29.671 -21.963 -7.945 1.00 49.62 212 ASP A N 1
ATOM 1640 C CA . ASP A 1 212 ? 31.014 -21.507 -8.322 1.00 49.62 212 ASP A CA 1
ATOM 1641 C C . ASP A 1 212 ? 30.988 -20.230 -9.188 1.00 49.62 212 ASP A C 1
ATOM 1643 O O . ASP A 1 212 ? 31.753 -19.299 -8.948 1.00 49.62 212 ASP A O 1
ATOM 1647 N N . ALA A 1 213 ? 30.000 -20.085 -10.085 1.00 48.97 213 ALA A N 1
ATOM 1648 C CA . ALA A 1 213 ? 29.816 -18.878 -10.911 1.00 48.97 213 ALA A CA 1
ATOM 1649 C C . ALA A 1 213 ? 29.377 -17.634 -10.105 1.00 48.97 213 ALA A C 1
ATOM 1651 O O . ALA A 1 213 ? 29.496 -16.501 -10.564 1.00 48.97 213 ALA A O 1
ATOM 1652 N N . VAL A 1 214 ? 28.871 -17.836 -8.882 1.00 51.66 214 VAL A N 1
ATOM 1653 C CA . VAL A 1 214 ? 28.377 -16.776 -7.980 1.00 51.66 214 VAL A CA 1
ATOM 1654 C C . VAL A 1 214 ? 29.325 -16.563 -6.780 1.00 51.66 214 VAL A C 1
ATOM 1656 O O . VAL A 1 214 ? 29.099 -15.658 -5.972 1.00 51.66 214 VAL A O 1
ATOM 1659 N N . ARG A 1 215 ? 30.404 -17.361 -6.664 1.00 46.12 215 ARG A N 1
ATOM 1660 C CA . ARG A 1 215 ? 31.377 -17.373 -5.545 1.00 46.12 215 ARG A CA 1
ATOM 1661 C C . ARG A 1 215 ? 32.525 -16.368 -5.671 1.00 46.12 215 ARG A C 1
ATOM 1663 O O . ARG A 1 215 ? 33.454 -16.392 -4.868 1.00 46.12 215 ARG A O 1
ATOM 1670 N N . GLY A 1 216 ? 32.461 -15.443 -6.624 1.00 45.28 216 GLY A N 1
ATOM 1671 C CA . GLY A 1 216 ? 33.397 -14.327 -6.686 1.00 45.28 216 GLY A CA 1
ATOM 1672 C C . GLY A 1 216 ? 33.127 -13.318 -5.567 1.00 45.28 216 GLY A C 1
ATOM 1673 O O . GLY A 1 216 ? 32.104 -12.637 -5.580 1.00 45.28 216 GLY A O 1
ATOM 1674 N N . LYS A 1 217 ? 34.084 -13.146 -4.646 1.00 41.03 217 LYS A N 1
ATOM 1675 C CA . LYS A 1 217 ? 34.157 -12.038 -3.663 1.00 41.03 217 LYS A CA 1
ATOM 1676 C C . LYS A 1 217 ? 34.222 -10.630 -4.303 1.00 41.03 217 LYS A C 1
ATOM 1678 O O . LYS A 1 217 ? 34.385 -9.646 -3.593 1.00 41.03 217 LYS A O 1
ATOM 1683 N N . ALA A 1 218 ? 34.053 -10.515 -5.620 1.00 36.16 218 ALA A N 1
ATOM 1684 C CA . ALA A 1 218 ? 34.135 -9.288 -6.401 1.00 36.16 218 ALA A CA 1
ATOM 1685 C C . ALA A 1 218 ? 32.828 -9.024 -7.168 1.00 36.16 218 ALA A C 1
ATOM 1687 O O . ALA A 1 218 ? 32.777 -9.007 -8.388 1.00 36.16 218 ALA A O 1
ATOM 1688 N N . SER A 1 219 ? 31.733 -8.843 -6.442 1.00 39.22 219 SER A N 1
ATOM 1689 C CA . SER A 1 219 ? 30.861 -7.695 -6.678 1.00 39.22 219 SER A CA 1
ATOM 1690 C C . SER A 1 219 ? 29.858 -7.631 -5.542 1.00 39.22 219 SER A C 1
ATOM 1692 O O . SER A 1 219 ? 29.091 -8.559 -5.253 1.00 39.22 219 SER A O 1
ATOM 1694 N N . SER A 1 220 ? 29.873 -6.477 -4.902 1.00 39.62 220 SER A N 1
ATOM 1695 C CA . SER A 1 220 ? 28.963 -6.001 -3.880 1.00 39.62 220 SER A CA 1
ATOM 1696 C C . SER A 1 220 ? 27.490 -6.042 -4.293 1.00 39.62 220 SER A C 1
ATOM 1698 O O . SER A 1 220 ? 26.687 -5.542 -3.540 1.00 39.62 220 SER A O 1
ATOM 1700 N N . PHE A 1 221 ? 27.063 -6.680 -5.387 1.00 41.75 221 PHE A N 1
ATOM 1701 C CA . PHE A 1 221 ? 25.663 -6.751 -5.821 1.00 41.75 221 PHE A CA 1
ATOM 1702 C C . PHE A 1 221 ? 24.705 -7.426 -4.826 1.00 41.75 221 PHE A C 1
ATOM 1704 O O . PHE A 1 221 ? 23.513 -7.206 -4.920 1.00 41.75 221 PHE A O 1
ATOM 1711 N N . LYS A 1 222 ? 25.163 -8.221 -3.848 1.00 38.03 222 LYS A N 1
ATOM 1712 C CA . LYS A 1 222 ? 24.271 -8.712 -2.775 1.00 38.03 222 LYS A CA 1
ATOM 1713 C C . LYS A 1 222 ? 23.998 -7.630 -1.736 1.00 38.03 222 LYS A C 1
ATOM 1715 O O . LYS A 1 222 ? 22.933 -7.629 -1.146 1.00 38.03 222 LYS A O 1
ATOM 1720 N N . PHE A 1 223 ? 24.948 -6.715 -1.553 1.00 33.50 223 PHE A N 1
ATOM 1721 C CA . PHE A 1 223 ? 24.757 -5.533 -0.734 1.00 33.50 223 PHE A CA 1
ATOM 1722 C C . PHE A 1 223 ? 24.133 -4.440 -1.591 1.00 33.50 223 PHE A C 1
ATOM 1724 O O . PHE A 1 223 ? 23.031 -4.080 -1.309 1.00 33.50 223 PHE A O 1
ATOM 1731 N N . SER A 1 224 ? 24.696 -4.034 -2.724 1.00 36.72 224 SER A N 1
ATOM 1732 C CA . SER A 1 224 ? 24.200 -3.001 -3.636 1.00 36.72 224 SER A CA 1
ATOM 1733 C C . SER A 1 224 ? 22.873 -3.285 -4.340 1.00 36.72 224 SER A C 1
ATOM 1735 O O . SER A 1 224 ? 22.212 -2.302 -4.609 1.00 36.72 224 SER A O 1
ATOM 1737 N N . LEU A 1 225 ? 22.460 -4.524 -4.662 1.00 41.06 225 LEU A N 1
ATOM 1738 C CA . LEU A 1 225 ? 21.128 -4.795 -5.252 1.00 41.06 225 LEU A CA 1
ATOM 1739 C C . LEU A 1 225 ? 20.070 -4.916 -4.158 1.00 41.06 225 LEU A C 1
ATOM 1741 O O . LEU A 1 225 ? 18.975 -4.409 -4.329 1.00 41.06 225 LEU A O 1
ATOM 1745 N N . LEU A 1 226 ? 20.417 -5.519 -3.018 1.00 38.56 226 LEU A N 1
ATOM 1746 C CA . LEU A 1 226 ? 19.572 -5.523 -1.827 1.00 38.56 226 LEU A CA 1
ATOM 1747 C C . LEU A 1 226 ? 19.518 -4.118 -1.190 1.00 38.56 226 LEU A C 1
ATOM 1749 O O . LEU A 1 226 ? 18.503 -3.740 -0.660 1.00 38.56 226 LEU A O 1
ATOM 1753 N N . LEU A 1 227 ? 20.543 -3.280 -1.317 1.00 35.91 227 LEU A N 1
ATOM 1754 C CA . LEU A 1 227 ? 20.614 -1.875 -0.877 1.00 35.91 227 LEU A CA 1
ATOM 1755 C C . LEU A 1 227 ? 20.023 -0.945 -1.964 1.00 35.91 227 LEU A C 1
ATOM 1757 O O . LEU A 1 227 ? 19.472 0.101 -1.645 1.00 35.91 227 LEU A O 1
ATOM 1761 N N . LEU A 1 228 ? 19.997 -1.351 -3.242 1.00 44.31 228 LEU A N 1
ATOM 1762 C CA . LEU A 1 228 ? 19.167 -0.700 -4.271 1.00 44.31 228 LEU A CA 1
ATOM 1763 C C . LEU A 1 228 ? 17.679 -0.989 -4.051 1.00 44.31 228 LEU A C 1
ATOM 1765 O O . LEU A 1 228 ? 16.866 -0.079 -4.169 1.00 44.31 228 LEU A O 1
ATOM 1769 N N . LEU A 1 229 ? 17.331 -2.247 -3.757 1.00 41.62 229 LEU A N 1
ATOM 1770 C CA . LEU A 1 229 ? 15.950 -2.723 -3.628 1.00 41.62 229 LEU A CA 1
ATOM 1771 C C . LEU A 1 229 ? 15.353 -2.460 -2.239 1.00 41.62 229 LEU A C 1
ATOM 1773 O O . LEU A 1 229 ? 14.159 -2.205 -2.151 1.00 41.62 229 LEU A O 1
ATOM 1777 N N . ILE A 1 230 ? 16.161 -2.494 -1.173 1.00 37.66 230 ILE A N 1
ATOM 1778 C CA . ILE A 1 230 ? 15.726 -2.332 0.229 1.00 37.66 230 ILE A CA 1
ATOM 1779 C C . ILE A 1 230 ? 16.133 -0.961 0.806 1.00 37.66 230 ILE A C 1
ATOM 1781 O O . ILE A 1 230 ? 15.456 -0.468 1.701 1.00 37.66 230 ILE A O 1
ATOM 1785 N N . ILE A 1 231 ? 17.173 -0.283 0.290 1.00 36.66 231 ILE A N 1
ATOM 1786 C CA . ILE A 1 231 ? 17.673 0.998 0.859 1.00 36.66 231 ILE A CA 1
ATOM 1787 C C . ILE A 1 231 ? 17.451 2.214 -0.066 1.00 36.66 231 ILE A C 1
ATOM 1789 O O . ILE A 1 231 ? 17.786 3.344 0.286 1.00 36.66 231 ILE A O 1
ATOM 1793 N N . GLY A 1 232 ? 16.773 2.055 -1.206 1.00 37.94 232 GLY A N 1
ATOM 1794 C CA . GLY A 1 232 ? 16.255 3.207 -1.952 1.00 37.94 232 GLY A CA 1
ATOM 1795 C C . GLY A 1 232 ? 17.327 4.080 -2.610 1.00 37.94 232 GLY A C 1
ATOM 1796 O O . GLY A 1 232 ? 17.060 5.236 -2.936 1.00 37.94 232 GLY A O 1
ATOM 1797 N N . GLN A 1 233 ? 18.519 3.543 -2.888 1.00 37.22 233 GLN A N 1
ATOM 1798 C CA . GLN A 1 233 ? 19.408 4.159 -3.876 1.00 37.22 233 GLN A CA 1
ATOM 1799 C C . GLN A 1 233 ? 18.899 3.838 -5.280 1.00 37.22 233 GLN A C 1
ATOM 1801 O O . GLN A 1 233 ? 19.521 3.114 -6.052 1.00 37.22 233 GLN A O 1
ATOM 1806 N N . HIS A 1 234 ? 17.741 4.410 -5.623 1.00 48.53 234 HIS A N 1
ATOM 1807 C CA . HIS A 1 234 ? 17.365 4.572 -7.018 1.00 48.53 234 HIS A CA 1
ATOM 1808 C C . HIS A 1 234 ? 18.540 5.217 -7.761 1.00 48.53 234 HIS A C 1
ATOM 1810 O O . HIS A 1 234 ? 19.254 6.039 -7.184 1.00 48.53 234 HIS A O 1
ATOM 1816 N N . PRO A 1 235 ? 18.734 4.908 -9.054 1.00 56.00 235 PRO A N 1
ATOM 1817 C CA . PRO A 1 235 ? 19.800 5.525 -9.836 1.00 56.00 235 PRO A CA 1
ATOM 1818 C C . PRO A 1 235 ? 19.647 7.059 -9.934 1.00 56.00 235 PRO A C 1
ATOM 1820 O O . PRO A 1 235 ? 20.516 7.708 -10.517 1.00 56.00 235 PRO A O 1
ATOM 1823 N N . ASP A 1 236 ? 18.551 7.616 -9.397 1.00 65.50 236 ASP A N 1
ATOM 1824 C CA . ASP A 1 236 ? 18.400 9.006 -8.973 1.00 65.50 236 ASP A CA 1
ATOM 1825 C C . ASP A 1 236 ? 17.333 9.137 -7.841 1.00 65.50 236 ASP A C 1
ATOM 1827 O O . AS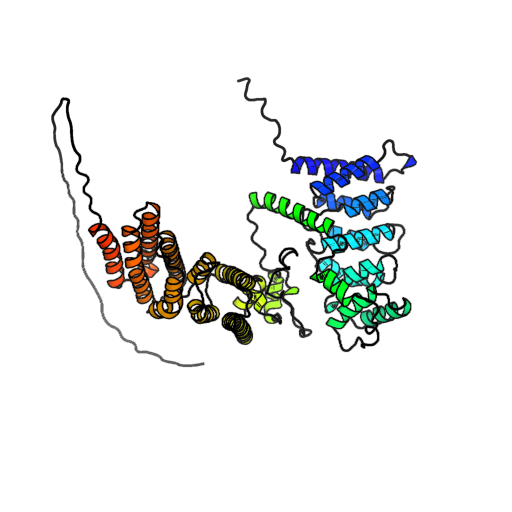P A 1 236 ? 16.134 9.024 -8.119 1.00 65.50 236 ASP A O 1
ATOM 1831 N N . PRO A 1 237 ? 17.714 9.305 -6.556 1.00 67.12 237 PRO A N 1
ATOM 1832 C CA . PRO A 1 237 ? 16.759 9.427 -5.447 1.00 67.12 237 PRO A CA 1
ATOM 1833 C C . PRO A 1 237 ? 16.067 10.798 -5.402 1.00 67.12 237 PRO A C 1
ATOM 1835 O O . PRO A 1 237 ? 14.933 10.890 -4.934 1.00 67.12 237 PRO A O 1
ATOM 1838 N N . GLN A 1 238 ? 16.721 11.848 -5.910 1.00 77.50 238 GLN A N 1
ATOM 1839 C CA . GLN A 1 238 ? 16.157 13.199 -5.973 1.00 77.50 238 GLN A CA 1
ATOM 1840 C C . GLN A 1 238 ? 14.998 13.237 -6.968 1.00 77.50 238 GLN A C 1
ATOM 1842 O O . GLN A 1 238 ? 13.921 13.738 -6.655 1.00 77.50 238 GLN A O 1
ATOM 1847 N N . TRP A 1 239 ? 15.191 12.602 -8.126 1.00 81.62 239 TRP A N 1
ATOM 1848 C CA . TRP A 1 239 ? 14.149 12.455 -9.138 1.00 81.62 239 TRP A CA 1
ATOM 1849 C C . TRP A 1 239 ? 12.892 11.768 -8.592 1.00 81.62 239 TRP A C 1
ATOM 1851 O O . TRP A 1 239 ? 11.769 12.188 -8.862 1.00 81.62 239 TRP A O 1
ATOM 1861 N N . ARG A 1 240 ? 13.073 10.715 -7.786 1.00 73.88 240 ARG A N 1
ATOM 1862 C CA . ARG A 1 240 ? 11.953 9.962 -7.214 1.00 73.88 240 ARG A CA 1
ATOM 1863 C C . ARG A 1 240 ? 11.207 10.740 -6.136 1.00 73.88 240 ARG A C 1
ATOM 1865 O O . ARG A 1 240 ? 9.985 10.748 -6.157 1.00 73.88 240 ARG A O 1
ATOM 1872 N N . ALA A 1 241 ? 11.931 11.425 -5.251 1.00 75.94 241 ALA A N 1
ATOM 1873 C CA . ALA A 1 241 ? 11.317 12.294 -4.252 1.00 75.94 241 ALA A CA 1
ATOM 1874 C C . ALA A 1 241 ? 10.423 13.361 -4.904 1.00 75.94 241 ALA A C 1
ATOM 1876 O O . ALA A 1 241 ? 9.325 13.608 -4.411 1.00 75.94 241 ALA A O 1
ATOM 1877 N N . ARG A 1 242 ? 10.865 13.923 -6.039 1.00 81.81 242 ARG A N 1
ATOM 1878 C CA . ARG A 1 242 ? 10.077 14.888 -6.810 1.00 81.81 242 ARG A CA 1
ATOM 1879 C C . ARG A 1 242 ? 8.846 14.264 -7.465 1.00 81.81 242 ARG A C 1
ATOM 1881 O O . ARG A 1 242 ? 7.782 14.873 -7.443 1.00 81.81 242 ARG A O 1
ATOM 1888 N N . LEU A 1 243 ? 8.971 13.067 -8.040 1.00 80.19 243 LEU A N 1
ATOM 1889 C CA . LEU A 1 243 ? 7.823 12.359 -8.612 1.00 80.19 243 LEU A CA 1
ATOM 1890 C C . LEU A 1 243 ? 6.735 12.115 -7.557 1.00 80.19 243 LEU A C 1
ATOM 1892 O O . LEU A 1 243 ? 5.568 12.375 -7.834 1.00 80.19 243 LEU A O 1
ATOM 1896 N N . ASP A 1 244 ? 7.129 11.662 -6.365 1.00 74.12 244 ASP A N 1
ATOM 1897 C CA . ASP A 1 244 ? 6.199 11.411 -5.262 1.00 74.12 244 ASP A CA 1
ATOM 1898 C C . ASP A 1 244 ? 5.460 12.709 -4.869 1.00 74.12 244 ASP A C 1
ATOM 1900 O O . ASP A 1 244 ? 4.240 12.710 -4.757 1.00 74.12 244 ASP A O 1
ATOM 1904 N N . GLU A 1 245 ? 6.164 13.845 -4.770 1.00 79.88 245 GLU A N 1
ATOM 1905 C CA . GLU A 1 245 ? 5.550 15.157 -4.488 1.00 79.88 245 GLU A CA 1
ATOM 1906 C C . GLU A 1 245 ? 4.517 15.585 -5.544 1.00 79.88 245 GLU A C 1
ATOM 1908 O O . GLU A 1 245 ? 3.458 16.108 -5.197 1.00 79.88 245 GLU A O 1
ATOM 1913 N N . ILE A 1 246 ? 4.814 15.376 -6.831 1.00 81.38 246 ILE A N 1
ATOM 1914 C CA . ILE A 1 246 ? 3.901 15.713 -7.936 1.00 81.38 246 ILE A CA 1
ATOM 1915 C C . ILE A 1 246 ? 2.647 14.831 -7.878 1.00 81.38 246 ILE A C 1
ATOM 1917 O O . ILE A 1 246 ? 1.533 15.319 -8.078 1.00 81.38 246 ILE A O 1
ATOM 1921 N N . GLN A 1 247 ? 2.816 13.540 -7.589 1.00 79.25 247 GLN A N 1
ATOM 1922 C CA . GLN A 1 247 ? 1.700 12.601 -7.489 1.00 79.25 247 GLN A CA 1
ATOM 1923 C C . GLN A 1 247 ? 0.828 12.885 -6.270 1.00 79.25 247 GLN A C 1
ATOM 1925 O O . GLN A 1 247 ? -0.391 12.924 -6.412 1.00 79.25 247 GLN A O 1
ATOM 1930 N N . ASP A 1 248 ? 1.424 13.165 -5.112 1.00 72.50 248 ASP A N 1
ATOM 1931 C CA . ASP A 1 248 ? 0.695 13.535 -3.898 1.00 72.50 248 ASP A CA 1
ATOM 1932 C C . ASP A 1 248 ? -0.094 14.841 -4.102 1.00 72.50 248 ASP A C 1
ATOM 1934 O O . ASP A 1 248 ? -1.274 14.922 -3.755 1.00 72.50 248 ASP A O 1
ATOM 1938 N N . ALA A 1 249 ? 0.507 15.849 -4.746 1.00 74.69 249 ALA A N 1
ATOM 1939 C CA . ALA A 1 249 ? -0.174 17.103 -5.074 1.00 74.69 249 ALA A CA 1
ATOM 1940 C C . ALA A 1 249 ? -1.379 16.885 -6.007 1.00 74.69 249 ALA A C 1
ATOM 1942 O O . ALA A 1 249 ? -2.458 17.437 -5.773 1.00 74.69 249 ALA A O 1
ATOM 1943 N N . HIS A 1 250 ? -1.224 16.041 -7.030 1.00 70.56 250 HIS A N 1
ATOM 1944 C CA . HIS A 1 250 ? -2.300 15.714 -7.964 1.00 70.56 250 HIS A CA 1
ATOM 1945 C C . HIS A 1 250 ? -3.405 14.855 -7.326 1.00 70.56 250 HIS A C 1
ATOM 1947 O O . HIS A 1 250 ? -4.593 15.060 -7.597 1.00 70.56 250 HIS A O 1
ATOM 1953 N N . LEU A 1 251 ? -3.037 13.921 -6.443 1.00 64.81 251 LEU A N 1
ATOM 1954 C CA . LEU A 1 251 ? -3.978 13.115 -5.667 1.00 64.81 251 LEU A CA 1
ATOM 1955 C C . LEU A 1 251 ? -4.812 14.004 -4.746 1.00 64.81 251 LEU A C 1
ATOM 1957 O O . LEU A 1 251 ? -6.034 13.933 -4.807 1.00 64.81 251 LEU A O 1
ATOM 1961 N N . HIS A 1 252 ? -4.197 14.916 -3.991 1.00 59.84 252 HIS A N 1
ATOM 1962 C CA . HIS A 1 252 ? -4.924 15.850 -3.127 1.00 59.84 252 HIS A CA 1
ATOM 1963 C C . HIS A 1 252 ? -5.859 16.802 -3.893 1.00 59.84 252 HIS A C 1
ATOM 1965 O O . HIS A 1 252 ? -6.916 17.177 -3.379 1.00 59.84 252 HIS A O 1
ATOM 1971 N N . GLN A 1 253 ? -5.506 17.193 -5.121 1.00 61.12 253 GLN A N 1
ATOM 1972 C CA . GLN A 1 253 ? -6.386 17.981 -5.993 1.00 61.12 253 GLN A CA 1
ATOM 1973 C C . GLN A 1 253 ? -7.563 17.152 -6.530 1.00 61.12 253 GLN A C 1
ATOM 1975 O O . GLN A 1 253 ? -8.690 17.641 -6.577 1.00 61.12 253 GLN A O 1
ATOM 1980 N N . THR A 1 254 ? -7.330 15.882 -6.868 1.00 53.84 254 THR A N 1
ATOM 1981 C CA . THR A 1 254 ? -8.356 14.972 -7.406 1.00 53.84 254 THR A CA 1
ATOM 1982 C C . THR A 1 254 ? -9.285 14.417 -6.311 1.00 53.84 254 THR A C 1
ATOM 1984 O O . THR A 1 254 ? -10.483 14.233 -6.536 1.00 53.84 254 THR A O 1
ATOM 1987 N N . GLU A 1 255 ? -8.775 14.205 -5.095 1.00 50.00 255 GLU A N 1
ATOM 1988 C CA . GLU A 1 255 ? -9.531 13.738 -3.921 1.00 50.00 255 GLU A CA 1
ATOM 1989 C C . GLU A 1 255 ? -10.548 14.770 -3.421 1.00 50.00 255 GLU A C 1
ATOM 1991 O O . GLU A 1 255 ? -11.596 14.386 -2.903 1.00 50.00 255 GLU A O 1
ATOM 1996 N N . LYS A 1 256 ? -10.318 16.071 -3.655 1.00 45.31 256 LYS A N 1
ATOM 1997 C CA . LYS A 1 256 ? -11.341 17.107 -3.428 1.00 45.31 256 LYS A CA 1
ATOM 1998 C C . LYS A 1 256 ? -12.562 16.957 -4.351 1.00 45.31 256 LYS A C 1
ATOM 2000 O O . LYS A 1 256 ? -13.599 17.546 -4.057 1.00 45.31 256 LYS A O 1
ATOM 2005 N N . GLY A 1 257 ? -12.460 16.177 -5.434 1.00 41.38 257 GLY A N 1
ATOM 2006 C CA . GLY A 1 257 ? -13.528 15.963 -6.415 1.00 41.38 257 GLY A CA 1
ATOM 2007 C C . GLY A 1 257 ? -14.237 14.606 -6.340 1.00 41.38 257 GLY A C 1
ATOM 2008 O O . GLY A 1 257 ? -15.423 14.536 -6.650 1.00 41.38 257 GLY A O 1
ATOM 2009 N N . THR A 1 258 ? -13.573 13.527 -5.910 1.00 35.62 258 THR A N 1
ATOM 2010 C CA . THR A 1 258 ? -14.190 12.187 -5.839 1.00 35.62 258 THR A CA 1
ATOM 2011 C C . THR A 1 258 ? -13.459 11.272 -4.856 1.00 35.62 258 THR A C 1
ATOM 2013 O O . THR A 1 258 ? -12.289 10.951 -5.054 1.00 35.62 258 THR A O 1
ATOM 2016 N N . LEU A 1 259 ? -14.176 10.783 -3.838 1.00 38.03 259 LEU A N 1
ATOM 2017 C CA . LEU A 1 259 ? -13.780 9.669 -2.968 1.00 38.03 259 LEU A CA 1
ATOM 2018 C C . LEU A 1 259 ? -13.575 8.402 -3.814 1.00 38.03 259 LEU A C 1
ATOM 2020 O O . LEU A 1 259 ? -14.521 7.650 -4.045 1.00 38.03 259 LEU A O 1
ATOM 2024 N N . ARG A 1 260 ? -12.361 8.154 -4.314 1.00 37.47 260 ARG A N 1
ATOM 2025 C CA . ARG A 1 260 ? -12.050 6.888 -4.986 1.00 37.47 260 ARG A CA 1
ATOM 2026 C C . ARG A 1 260 ? -11.764 5.829 -3.910 1.00 37.47 260 ARG A C 1
ATOM 2028 O O . ARG A 1 260 ? -10.811 5.999 -3.150 1.00 37.47 260 ARG A O 1
ATOM 2035 N N . PRO A 1 261 ? -12.551 4.742 -3.799 1.00 45.22 261 PRO A N 1
ATOM 2036 C CA . PRO A 1 261 ? -12.273 3.690 -2.827 1.00 45.22 261 PRO A CA 1
ATOM 2037 C C . PRO A 1 261 ? -10.940 3.017 -3.164 1.00 45.22 261 PRO A C 1
ATOM 2039 O O . PRO A 1 261 ? -10.674 2.714 -4.329 1.00 45.22 261 PRO A O 1
ATOM 2042 N N . ARG A 1 262 ? -10.105 2.777 -2.147 1.00 47.66 262 ARG A N 1
ATOM 2043 C CA . ARG A 1 262 ? -8.877 1.976 -2.262 1.00 47.66 262 ARG A CA 1
ATOM 2044 C C . ARG A 1 262 ? -9.220 0.638 -2.934 1.00 47.66 262 ARG A C 1
ATOM 2046 O O . ARG A 1 262 ? -10.084 -0.090 -2.446 1.00 47.66 262 ARG A O 1
ATOM 2053 N N . ASP A 1 263 ? -8.566 0.326 -4.051 1.00 52.25 263 ASP A N 1
ATOM 2054 C CA . ASP A 1 263 ? -8.804 -0.897 -4.826 1.00 52.25 263 ASP A CA 1
ATOM 2055 C C . ASP A 1 263 ? -8.240 -2.113 -4.070 1.00 52.25 263 ASP A C 1
ATOM 2057 O O . ASP A 1 263 ? -7.107 -2.538 -4.277 1.00 52.25 263 ASP A O 1
ATOM 2061 N N . GLY A 1 264 ? -9.008 -2.637 -3.109 1.00 55.84 264 GLY A N 1
ATOM 2062 C CA . GLY A 1 264 ? -8.576 -3.692 -2.183 1.00 55.84 264 GLY A CA 1
ATOM 2063 C C . GLY A 1 264 ? -8.461 -5.090 -2.805 1.00 55.84 264 GLY A C 1
ATOM 2064 O O . GLY A 1 264 ? -8.771 -6.065 -2.126 1.00 55.84 264 GLY A O 1
ATOM 2065 N N . PHE A 1 265 ? -8.131 -5.197 -4.093 1.00 55.75 265 PHE A N 1
ATOM 2066 C CA . PHE A 1 265 ? -7.921 -6.459 -4.817 1.00 55.75 265 PHE A CA 1
ATOM 2067 C C . PHE A 1 265 ? -6.504 -6.592 -5.393 1.00 55.75 265 PHE A C 1
ATOM 2069 O O . PHE A 1 265 ? -6.254 -7.428 -6.262 1.00 55.75 265 PHE A O 1
ATOM 2076 N N . ARG A 1 266 ? -5.575 -5.763 -4.908 1.00 59.53 266 ARG A N 1
ATOM 2077 C CA . ARG A 1 266 ? -4.148 -5.798 -5.243 1.00 59.53 266 ARG A CA 1
ATOM 2078 C C . ARG A 1 266 ? -3.356 -5.843 -3.940 1.00 59.53 266 ARG A C 1
ATOM 2080 O O . ARG A 1 266 ? -3.750 -5.186 -2.980 1.00 59.53 266 ARG A O 1
ATOM 2087 N N . VAL A 1 267 ? -2.250 -6.588 -3.925 1.00 51.66 267 VAL A N 1
ATOM 2088 C CA . VAL A 1 267 ? -1.325 -6.610 -2.779 1.00 51.66 267 VAL A CA 1
ATOM 2089 C C . VAL A 1 267 ? -0.870 -5.189 -2.483 1.00 51.66 267 VAL A C 1
ATOM 2091 O O . VAL A 1 267 ? -0.315 -4.510 -3.357 1.00 51.66 267 VAL A O 1
ATOM 2094 N N . HIS A 1 268 ? -1.099 -4.740 -1.253 1.00 53.66 268 HIS A N 1
ATOM 2095 C CA . HIS A 1 268 ? -0.679 -3.416 -0.823 1.00 53.66 268 HIS A CA 1
ATOM 2096 C C . HIS A 1 268 ? 0.847 -3.376 -0.704 1.00 53.66 268 HIS A C 1
ATOM 2098 O O . HIS A 1 268 ? 1.438 -3.844 0.265 1.00 53.66 268 HIS A O 1
ATOM 2104 N N . ARG A 1 269 ? 1.500 -2.787 -1.711 1.00 51.09 269 ARG A N 1
ATOM 2105 C CA . ARG A 1 269 ? 2.924 -2.435 -1.675 1.00 51.09 269 ARG A CA 1
ATOM 2106 C C . ARG A 1 269 ? 3.034 -0.961 -1.282 1.00 51.09 269 ARG A C 1
ATOM 2108 O O . ARG A 1 269 ? 2.840 -0.110 -2.150 1.00 51.09 269 ARG A O 1
ATOM 2115 N N . PRO A 1 270 ? 3.278 -0.623 -0.005 1.00 41.12 270 PRO A N 1
ATOM 2116 C CA . PRO A 1 270 ? 3.435 0.771 0.382 1.00 41.12 270 PRO A CA 1
ATOM 2117 C C . PRO A 1 270 ? 4.634 1.391 -0.349 1.00 41.12 270 PRO A C 1
ATOM 2119 O O . PRO A 1 270 ? 5.697 0.781 -0.472 1.00 41.12 270 PRO A O 1
ATOM 2122 N N . ILE A 1 271 ? 4.445 2.610 -0.855 1.00 42.00 271 ILE A N 1
ATOM 2123 C CA . ILE A 1 271 ? 5.492 3.401 -1.507 1.00 42.00 271 ILE A CA 1
ATOM 2124 C C . ILE A 1 271 ? 6.565 3.753 -0.456 1.00 42.00 271 ILE A C 1
ATOM 2126 O O . ILE A 1 271 ? 6.272 4.016 0.712 1.00 42.00 271 ILE A O 1
ATOM 2130 N N . ALA A 1 272 ? 7.829 3.698 -0.879 1.00 41.84 272 ALA A N 1
ATOM 2131 C CA . ALA A 1 272 ? 9.052 3.482 -0.095 1.00 41.84 272 ALA A CA 1
ATOM 2132 C C . ALA A 1 272 ? 9.424 4.500 1.016 1.00 41.84 272 ALA A C 1
ATOM 2134 O O . ALA A 1 272 ? 10.525 4.421 1.556 1.00 41.84 272 ALA A O 1
ATOM 2135 N N . ARG A 1 273 ? 8.555 5.444 1.402 1.00 38.03 273 ARG A N 1
ATOM 2136 C CA . ARG A 1 273 ? 8.786 6.306 2.582 1.00 38.03 273 ARG A CA 1
ATOM 2137 C C . ARG A 1 273 ? 8.299 5.675 3.896 1.00 38.03 273 ARG A C 1
ATOM 2139 O O . ARG A 1 273 ? 8.789 6.051 4.954 1.00 38.03 273 ARG A O 1
ATOM 2146 N N . SER A 1 274 ? 7.418 4.670 3.836 1.00 40.62 274 SER A N 1
ATOM 2147 C CA . SER A 1 274 ? 6.869 3.958 5.011 1.00 40.62 274 SER A CA 1
ATOM 2148 C C . SER A 1 274 ? 7.594 2.636 5.341 1.00 40.62 274 SER A C 1
ATOM 2150 O O . SER A 1 274 ? 7.158 1.864 6.187 1.00 40.62 274 SER A O 1
ATOM 2152 N N . THR A 1 275 ? 8.715 2.334 4.679 1.00 40.62 275 THR A N 1
ATOM 2153 C CA . THR A 1 275 ? 9.471 1.083 4.885 1.00 40.62 275 THR A CA 1
ATOM 2154 C C . THR A 1 275 ? 10.607 1.194 5.897 1.00 40.62 275 THR A C 1
ATOM 2156 O O . THR A 1 275 ? 11.157 0.168 6.282 1.00 40.62 275 THR A O 1
ATOM 2159 N N . ARG A 1 276 ? 10.971 2.398 6.364 1.00 37.03 276 ARG A N 1
ATOM 2160 C CA . ARG A 1 276 ? 12.094 2.549 7.309 1.00 37.03 276 ARG A CA 1
ATOM 2161 C C . ARG A 1 276 ? 11.810 2.035 8.724 1.00 37.03 276 ARG A C 1
ATOM 2163 O O . ARG A 1 276 ? 12.774 1.746 9.415 1.00 37.03 276 ARG A O 1
ATOM 2170 N N . ASN A 1 277 ? 10.540 1.868 9.106 1.00 38.44 277 ASN A N 1
ATOM 2171 C CA . ASN A 1 277 ? 10.142 1.529 10.480 1.00 38.44 277 ASN A CA 1
ATOM 2172 C C . ASN A 1 277 ? 9.108 0.393 10.606 1.00 38.44 277 ASN A C 1
ATOM 2174 O O . ASN A 1 277 ? 8.531 0.223 11.672 1.00 38.44 277 ASN A O 1
ATOM 2178 N N . ARG A 1 278 ? 8.818 -0.397 9.559 1.00 44.78 278 ARG A N 1
ATOM 2179 C CA . ARG A 1 278 ? 7.741 -1.401 9.664 1.00 44.78 278 ARG A CA 1
ATOM 2180 C C . ARG A 1 278 ? 8.230 -2.798 10.048 1.00 44.78 278 ARG A C 1
ATOM 2182 O O . ARG A 1 278 ? 8.965 -3.450 9.316 1.00 44.78 278 ARG A O 1
ATOM 2189 N N . ILE A 1 279 ? 7.694 -3.239 11.183 1.00 48.62 279 ILE A N 1
ATOM 2190 C CA . ILE A 1 279 ? 7.759 -4.564 11.824 1.00 48.62 279 ILE A CA 1
ATOM 2191 C C . ILE A 1 279 ? 7.142 -5.675 10.981 1.00 48.62 279 ILE A C 1
ATOM 2193 O O . ILE A 1 279 ? 7.474 -6.845 11.153 1.00 48.62 279 ILE A O 1
ATOM 2197 N N . ILE A 1 280 ? 6.223 -5.326 10.079 1.00 50.16 280 ILE A N 1
ATOM 2198 C CA . ILE A 1 280 ? 5.467 -6.314 9.318 1.00 50.16 280 ILE A CA 1
ATOM 2199 C C . ILE A 1 280 ? 6.174 -6.599 7.995 1.00 50.16 280 ILE A C 1
ATOM 2201 O O . ILE A 1 280 ? 6.325 -5.689 7.173 1.00 50.16 280 ILE A O 1
ATOM 2205 N N . PRO A 1 281 ? 6.574 -7.856 7.755 1.00 50.19 281 PRO A N 1
ATOM 2206 C CA . PRO A 1 281 ? 7.140 -8.245 6.480 1.00 50.19 281 PRO A CA 1
ATOM 2207 C C . PRO A 1 281 ? 6.127 -8.083 5.344 1.00 50.19 281 PRO A C 1
ATOM 2209 O O . PRO A 1 281 ? 4.933 -8.328 5.514 1.00 50.19 281 PRO A O 1
ATOM 2212 N N . VAL A 1 282 ? 6.606 -7.695 4.165 1.00 52.62 282 VAL A N 1
ATOM 2213 C CA . VAL A 1 282 ? 5.774 -7.614 2.956 1.00 52.62 282 VAL A CA 1
ATOM 2214 C C . VAL A 1 282 ? 5.261 -9.012 2.596 1.00 52.62 282 VAL A C 1
ATOM 2216 O O . VAL A 1 282 ? 5.992 -9.991 2.744 1.00 52.62 282 VAL A O 1
ATOM 2219 N N . VAL A 1 283 ? 4.016 -9.100 2.107 1.00 49.78 283 VAL A N 1
ATOM 2220 C CA . VAL A 1 283 ? 3.413 -10.348 1.610 1.00 49.78 283 VAL A CA 1
ATOM 2221 C C . VAL A 1 283 ? 4.368 -11.020 0.623 1.00 49.78 283 VAL A C 1
ATOM 2223 O O . VAL A 1 283 ? 4.565 -10.511 -0.480 1.00 49.78 283 VAL A O 1
ATOM 2226 N N . HIS A 1 284 ? 4.948 -12.152 1.032 1.00 46.88 284 HIS A N 1
ATOM 2227 C CA . HIS A 1 284 ? 5.824 -12.959 0.193 1.00 46.88 284 HIS A CA 1
ATOM 2228 C C . HIS A 1 284 ? 5.567 -14.457 0.385 1.00 46.88 284 HIS A C 1
ATOM 2230 O O . HIS A 1 284 ? 5.500 -14.967 1.508 1.00 46.88 284 HIS A O 1
ATOM 2236 N N . THR A 1 285 ? 5.428 -15.165 -0.729 1.00 50.72 285 THR A N 1
ATOM 2237 C CA . THR A 1 285 ? 5.250 -16.624 -0.808 1.00 50.72 285 THR A CA 1
ATOM 2238 C C . THR A 1 285 ? 6.498 -17.237 -1.443 1.00 50.72 285 THR A C 1
ATOM 2240 O O . THR A 1 285 ? 6.830 -16.886 -2.577 1.00 50.72 285 THR A O 1
ATOM 2243 N N . SER A 1 286 ? 7.171 -18.171 -0.767 1.00 44.03 286 SER A N 1
ATOM 2244 C CA . SER A 1 286 ? 8.266 -18.960 -1.356 1.00 44.03 286 SER A CA 1
ATOM 2245 C C . SER A 1 286 ? 7.885 -20.441 -1.380 1.00 44.03 286 SER A C 1
ATOM 2247 O O . SER A 1 286 ? 7.122 -20.880 -0.532 1.00 44.03 286 SER A O 1
ATOM 2249 N N . TYR A 1 287 ? 8.449 -21.217 -2.313 1.00 43.03 287 TYR A N 1
ATOM 2250 C CA . TYR A 1 287 ? 8.186 -22.663 -2.478 1.00 43.03 287 TYR A CA 1
ATOM 2251 C C . TYR A 1 287 ? 6.764 -23.041 -2.926 1.00 43.03 287 TYR A C 1
ATOM 2253 O O . TYR A 1 287 ? 6.146 -23.939 -2.370 1.00 43.03 287 TYR A O 1
ATOM 2261 N N . VAL A 1 288 ? 6.276 -22.394 -3.983 1.00 39.12 288 VAL A N 1
ATOM 2262 C CA . VAL A 1 288 ? 4.918 -22.623 -4.502 1.00 39.12 288 VAL A CA 1
ATOM 2263 C C . VAL A 1 288 ? 4.853 -23.893 -5.360 1.00 39.12 288 VAL A C 1
ATOM 2265 O O . VAL A 1 288 ? 5.807 -24.184 -6.086 1.00 39.12 288 VAL A O 1
ATOM 2268 N N . ALA A 1 289 ? 3.776 -24.679 -5.324 1.00 39.94 289 ALA A N 1
ATOM 2269 C CA . ALA A 1 289 ? 3.616 -25.794 -6.269 1.00 39.94 289 ALA A CA 1
ATOM 2270 C C . ALA A 1 289 ? 3.420 -25.263 -7.708 1.00 39.94 289 ALA A C 1
ATOM 2272 O O . ALA A 1 289 ? 2.862 -24.190 -7.898 1.00 39.94 289 ALA A O 1
ATOM 2273 N N . GLU A 1 290 ? 3.839 -25.983 -8.759 1.00 48.16 290 GLU A N 1
ATOM 2274 C CA . GLU A 1 290 ? 3.763 -25.482 -10.158 1.00 48.16 290 GLU A CA 1
ATOM 2275 C C . GLU A 1 290 ? 2.346 -25.073 -10.618 1.00 48.16 290 GLU A C 1
ATOM 2277 O O . GLU A 1 290 ? 2.201 -24.297 -11.561 1.00 48.16 290 GLU A O 1
ATOM 2282 N N . ASN A 1 291 ? 1.309 -25.557 -9.925 1.00 45.00 291 ASN A N 1
ATOM 2283 C CA . ASN A 1 291 ? -0.102 -25.300 -10.219 1.00 45.00 291 ASN A CA 1
ATOM 2284 C C . ASN A 1 291 ? -0.756 -24.226 -9.330 1.00 45.00 291 ASN A C 1
ATOM 2286 O O . ASN A 1 291 ? -1.942 -23.937 -9.519 1.00 45.00 291 ASN A O 1
ATOM 2290 N N . ALA A 1 292 ? -0.028 -23.672 -8.362 1.00 55.66 292 ALA A N 1
ATOM 2291 C CA . ALA A 1 292 ? -0.542 -22.692 -7.416 1.00 55.66 292 ALA A CA 1
ATOM 2292 C C . ALA A 1 292 ? -0.221 -21.251 -7.841 1.00 55.66 292 ALA A C 1
ATOM 2294 O O . ALA A 1 292 ? 0.777 -20.975 -8.507 1.00 55.66 292 ALA A O 1
ATOM 2295 N N . VAL A 1 293 ? -1.113 -20.333 -7.471 1.00 58.41 293 VAL A N 1
ATOM 2296 C CA . VAL A 1 293 ? -1.051 -18.901 -7.784 1.00 58.41 293 VAL A CA 1
ATOM 2297 C C . VAL A 1 293 ? -0.780 -18.150 -6.487 1.00 58.41 293 VAL A C 1
ATOM 2299 O O . VAL A 1 293 ? -1.373 -18.447 -5.454 1.00 58.41 293 VAL A O 1
ATOM 2302 N N . THR A 1 294 ? 0.119 -17.173 -6.513 1.00 65.94 294 THR A N 1
ATOM 2303 C CA . THR A 1 294 ? 0.445 -16.393 -5.313 1.00 65.94 294 THR A CA 1
ATOM 2304 C C . THR A 1 294 ? -0.411 -15.138 -5.231 1.00 65.94 294 THR A C 1
ATOM 2306 O O . THR A 1 294 ? -0.876 -14.611 -6.243 1.00 65.94 294 THR A O 1
ATOM 2309 N N . LEU A 1 295 ? -0.596 -14.606 -4.022 1.00 58.78 295 LEU A N 1
ATOM 2310 C CA . LEU A 1 295 ? -1.317 -13.344 -3.820 1.00 58.78 295 LEU A CA 1
ATOM 2311 C C . LEU A 1 295 ? -0.684 -12.172 -4.579 1.00 58.78 295 LEU A C 1
ATOM 2313 O O . LEU A 1 295 ? -1.399 -11.290 -5.043 1.00 58.78 295 LEU A O 1
ATOM 2317 N N . GLU A 1 296 ? 0.634 -12.205 -4.793 1.00 62.12 296 GLU A N 1
ATOM 2318 C CA . GLU A 1 296 ? 1.368 -11.209 -5.584 1.00 62.12 296 GLU A CA 1
ATOM 2319 C C . GLU A 1 296 ? 0.966 -11.174 -7.071 1.00 62.12 296 GLU A C 1
ATOM 2321 O O . GLU A 1 296 ? 1.251 -10.195 -7.765 1.00 62.12 296 GLU A O 1
ATOM 2326 N N . GLU A 1 297 ? 0.326 -12.232 -7.579 1.00 59.47 297 GLU A N 1
ATOM 2327 C CA . GLU A 1 297 ? -0.128 -12.345 -8.969 1.00 59.47 297 GLU A CA 1
ATOM 2328 C C . GLU A 1 297 ? -1.573 -11.869 -9.177 1.00 59.47 297 GLU A C 1
ATOM 2330 O O . GLU A 1 297 ? -2.037 -11.762 -10.318 1.00 59.47 297 GLU A O 1
ATOM 2335 N N . ILE A 1 298 ? -2.284 -11.548 -8.094 1.00 60.47 298 ILE A N 1
ATOM 2336 C CA . ILE A 1 298 ? -3.674 -11.104 -8.134 1.00 60.47 298 ILE A CA 1
ATOM 2337 C C . ILE A 1 298 ? -3.726 -9.586 -8.282 1.00 60.47 298 ILE A C 1
ATOM 2339 O O . ILE A 1 298 ? -3.259 -8.829 -7.433 1.00 60.47 298 ILE A O 1
ATOM 2343 N N . GLU A 1 299 ? -4.323 -9.141 -9.384 1.00 58.06 299 GLU A N 1
ATOM 2344 C CA . GLU A 1 299 ? -4.396 -7.721 -9.737 1.00 58.06 299 GLU A CA 1
ATOM 2345 C C . GLU A 1 299 ? -5.842 -7.210 -9.879 1.00 58.06 299 GLU A C 1
ATOM 2347 O O . GLU A 1 299 ? -6.044 -6.011 -10.050 1.00 58.06 299 GLU A O 1
ATOM 2352 N N . ASN A 1 300 ? -6.846 -8.099 -9.851 1.00 59.94 300 ASN A N 1
ATOM 2353 C CA . ASN A 1 300 ? -8.263 -7.748 -9.978 1.00 59.94 300 ASN A CA 1
ATOM 2354 C C . ASN A 1 300 ? -9.195 -8.810 -9.354 1.00 59.94 300 ASN A C 1
ATOM 2356 O O . ASN A 1 300 ? -8.798 -9.957 -9.135 1.00 59.94 300 ASN A O 1
ATOM 2360 N N . VAL A 1 301 ? -10.462 -8.432 -9.126 1.00 66.75 301 VAL A N 1
ATOM 2361 C CA . VAL A 1 301 ? -11.513 -9.289 -8.533 1.00 66.75 301 VAL A CA 1
ATOM 2362 C C . VAL A 1 301 ? -11.713 -10.589 -9.312 1.00 66.75 301 VAL A C 1
ATOM 2364 O O . VAL A 1 301 ? -11.795 -11.663 -8.725 1.00 66.75 301 VAL A O 1
ATOM 2367 N N . ALA A 1 302 ? -11.782 -10.508 -10.642 1.00 65.31 302 ALA A N 1
ATOM 2368 C CA . ALA A 1 302 ? -12.057 -11.671 -11.483 1.00 65.31 302 ALA A CA 1
ATOM 2369 C C . ALA A 1 302 ? -10.927 -12.715 -11.409 1.00 65.31 302 ALA A C 1
ATOM 2371 O O . ALA A 1 302 ? -11.191 -13.915 -11.386 1.00 65.31 302 ALA A O 1
ATOM 2372 N N . SER A 1 303 ? -9.674 -12.262 -11.330 1.00 62.94 303 SER A N 1
ATOM 2373 C CA . SER A 1 303 ? -8.486 -13.099 -11.144 1.00 62.94 303 SER A CA 1
ATOM 2374 C C . SER A 1 303 ? -8.440 -13.695 -9.740 1.00 62.94 303 SER A C 1
ATOM 2376 O O . SER A 1 303 ? -8.101 -14.867 -9.593 1.00 62.94 303 SER A O 1
ATOM 2378 N N . PHE A 1 304 ? -8.833 -12.918 -8.726 1.00 72.81 304 PHE A N 1
ATOM 2379 C CA . PHE A 1 304 ? -8.929 -13.386 -7.345 1.00 72.81 304 PHE A CA 1
ATOM 2380 C C . PHE A 1 304 ? -9.930 -14.541 -7.216 1.00 72.81 304 PHE A C 1
ATOM 2382 O O . PHE A 1 304 ? -9.566 -15.621 -6.762 1.00 72.81 304 PHE A O 1
ATOM 2389 N N . VAL A 1 305 ? -11.163 -14.351 -7.697 1.00 75.19 305 VAL A N 1
ATOM 2390 C CA . VAL A 1 305 ? -12.228 -15.364 -7.603 1.00 75.19 305 VAL A CA 1
ATOM 2391 C C . VAL A 1 305 ? -11.893 -16.605 -8.429 1.00 75.19 305 VAL A C 1
ATOM 2393 O O . VAL A 1 305 ? -12.075 -17.723 -7.962 1.00 75.19 305 VAL A O 1
ATOM 2396 N N . LYS A 1 306 ? -11.354 -16.436 -9.644 1.00 77.19 306 LYS A N 1
ATOM 2397 C CA . LYS A 1 306 ? -11.017 -17.565 -10.526 1.00 77.19 306 LYS A CA 1
ATOM 2398 C C . LYS A 1 306 ? -9.916 -18.462 -9.961 1.00 77.19 306 LYS A C 1
ATOM 2400 O O . LYS A 1 306 ? -9.882 -19.651 -10.272 1.00 77.19 306 LYS A O 1
ATOM 2405 N N . ASN A 1 307 ? -8.995 -17.886 -9.195 1.00 71.75 307 ASN A N 1
ATOM 2406 C CA . ASN A 1 307 ? -7.845 -18.604 -8.665 1.00 71.75 307 ASN A CA 1
ATOM 2407 C C . ASN A 1 307 ? -7.978 -18.932 -7.178 1.00 71.75 307 ASN A C 1
ATOM 2409 O O . ASN A 1 307 ? -7.033 -19.505 -6.654 1.00 71.75 307 ASN A O 1
ATOM 2413 N N . LEU A 1 308 ? -9.109 -18.627 -6.527 1.00 74.31 308 LEU A N 1
ATOM 2414 C CA . LEU A 1 308 ? -9.309 -18.729 -5.074 1.00 74.31 308 LEU A CA 1
ATOM 2415 C C . LEU A 1 308 ? -8.842 -20.076 -4.491 1.00 74.31 308 LEU A C 1
ATOM 2417 O O . LEU A 1 308 ? -8.121 -20.101 -3.496 1.00 74.31 308 LEU A O 1
ATOM 2421 N N . ASP A 1 309 ? -9.162 -21.177 -5.172 1.00 71.25 309 ASP A N 1
ATOM 2422 C CA . ASP A 1 309 ? -8.812 -22.543 -4.749 1.00 71.25 309 ASP A CA 1
ATOM 2423 C C . ASP A 1 309 ? -7.315 -22.864 -4.899 1.00 71.25 309 ASP A C 1
ATOM 2425 O O . ASP A 1 309 ? -6.784 -23.762 -4.248 1.00 71.25 309 ASP A O 1
ATOM 2429 N N . LYS A 1 310 ? -6.630 -22.132 -5.781 1.00 70.94 310 LYS A N 1
ATOM 2430 C CA . LYS A 1 310 ? -5.212 -22.301 -6.128 1.00 70.94 310 LYS A CA 1
ATOM 2431 C C . LYS A 1 310 ? -4.313 -21.298 -5.414 1.00 70.94 310 LYS A C 1
ATOM 2433 O O . LYS A 1 310 ? -3.107 -21.317 -5.656 1.00 70.94 310 LYS A O 1
ATOM 2438 N N . LEU A 1 311 ? -4.881 -20.409 -4.594 1.00 73.50 311 LEU A N 1
ATOM 2439 C CA . LEU A 1 311 ? -4.109 -19.411 -3.867 1.00 73.50 311 LEU A CA 1
ATOM 2440 C C . LEU A 1 311 ? -3.350 -20.056 -2.718 1.00 73.50 311 LEU A C 1
ATOM 2442 O O . LEU A 1 311 ? -3.946 -20.650 -1.817 1.00 73.50 311 LEU A O 1
ATOM 2446 N N . GLU A 1 312 ? -2.032 -19.906 -2.758 1.00 66.00 312 GLU A N 1
ATOM 2447 C CA . GLU A 1 312 ? -1.159 -20.278 -1.654 1.00 66.00 312 GLU A CA 1
ATOM 2448 C C . GLU A 1 312 ? -0.938 -19.106 -0.700 1.00 66.00 312 GLU A C 1
ATOM 2450 O O . GLU A 1 312 ? -0.863 -17.934 -1.089 1.00 66.00 312 GLU A O 1
ATOM 2455 N N . LEU A 1 313 ? -0.849 -19.454 0.580 1.00 62.53 313 LEU A N 1
ATOM 2456 C CA . LEU A 1 313 ? -0.719 -18.503 1.667 1.00 62.53 313 LEU A CA 1
ATOM 2457 C C . LEU A 1 313 ? 0.731 -18.023 1.801 1.00 62.53 313 LEU A C 1
ATOM 2459 O O . LEU A 1 313 ? 1.655 -18.820 1.636 1.00 62.53 313 LEU A O 1
ATOM 2463 N N . PRO A 1 314 ? 0.957 -16.740 2.130 1.00 63.62 314 PRO A N 1
ATOM 2464 C CA . PRO A 1 314 ? 2.295 -16.202 2.344 1.00 63.62 314 PRO A CA 1
ATOM 2465 C C . PRO A 1 314 ? 3.018 -16.900 3.488 1.00 63.62 314 PRO A C 1
ATOM 2467 O O . PRO A 1 314 ? 2.409 -17.321 4.471 1.00 63.62 314 PRO A O 1
ATOM 2470 N N . ASN A 1 315 ? 4.346 -16.924 3.406 1.00 58.19 315 ASN A N 1
ATOM 2471 C CA . ASN A 1 315 ? 5.187 -17.485 4.462 1.00 58.19 315 ASN A CA 1
ATOM 2472 C C . ASN A 1 315 ? 5.057 -16.695 5.772 1.00 58.19 315 ASN A C 1
ATOM 2474 O O . ASN A 1 315 ? 5.203 -17.250 6.858 1.00 58.19 315 ASN A O 1
ATOM 2478 N N . GLN A 1 316 ? 4.806 -15.388 5.660 1.00 60.84 316 GLN A N 1
ATOM 2479 C CA . GLN A 1 316 ? 4.682 -14.453 6.774 1.00 60.84 316 GLN A CA 1
ATOM 2480 C C . GLN A 1 316 ? 3.244 -13.934 6.852 1.00 60.84 316 GLN A C 1
ATOM 2482 O O . GLN A 1 316 ? 2.912 -12.869 6.335 1.00 60.84 316 GLN A O 1
ATOM 2487 N N . LEU A 1 317 ? 2.383 -14.691 7.534 1.00 62.28 317 LEU A N 1
ATOM 2488 C CA . LEU A 1 317 ? 0.966 -14.354 7.736 1.00 62.28 317 LEU A CA 1
ATOM 2489 C C . LEU A 1 317 ? 0.733 -13.096 8.583 1.00 62.28 317 LEU A C 1
ATOM 2491 O O . LEU A 1 317 ? -0.374 -12.580 8.628 1.00 62.28 317 LEU A O 1
ATOM 2495 N N . VAL A 1 318 ? 1.772 -12.532 9.194 1.00 61.69 318 VAL A N 1
ATOM 2496 C CA . VAL A 1 318 ? 1.702 -11.222 9.864 1.00 61.69 318 VAL A CA 1
ATOM 2497 C C . VAL A 1 318 ? 1.278 -10.121 8.886 1.00 61.69 318 VAL A C 1
ATOM 2499 O O . VAL A 1 318 ? 0.599 -9.169 9.266 1.00 61.69 318 VAL A O 1
ATOM 2502 N N . ALA A 1 319 ? 1.595 -10.287 7.598 1.00 66.12 319 ALA A N 1
ATOM 2503 C CA . ALA A 1 319 ? 1.178 -9.375 6.542 1.00 66.12 319 ALA A CA 1
ATOM 2504 C C . ALA A 1 319 ? -0.353 -9.279 6.382 1.00 66.12 319 ALA A C 1
ATOM 2506 O O . ALA A 1 319 ? -0.836 -8.293 5.828 1.00 66.12 319 ALA A O 1
ATOM 2507 N N . VAL A 1 320 ? -1.123 -10.247 6.911 1.00 67.31 320 VAL A N 1
ATOM 2508 C CA . VAL A 1 320 ? -2.599 -10.198 6.957 1.00 67.31 320 VAL A CA 1
ATOM 2509 C C . VAL A 1 320 ? -3.065 -8.926 7.667 1.00 67.31 320 VAL A C 1
ATOM 2511 O O . VAL A 1 320 ? -4.048 -8.313 7.262 1.00 67.31 320 VAL A O 1
ATOM 2514 N N . LEU A 1 321 ? -2.347 -8.476 8.697 1.00 63.97 321 LEU A N 1
ATOM 2515 C CA . LEU A 1 321 ? -2.751 -7.307 9.477 1.00 63.97 321 LEU A CA 1
ATOM 2516 C C . LEU A 1 321 ? -2.659 -6.008 8.659 1.00 63.97 321 LEU A C 1
ATOM 2518 O O . LEU A 1 321 ? -3.437 -5.090 8.887 1.00 63.97 321 LEU A O 1
ATOM 2522 N N . ALA A 1 322 ? -1.769 -5.953 7.664 1.00 64.50 322 ALA A N 1
ATOM 2523 C CA . ALA A 1 322 ? -1.519 -4.756 6.861 1.00 64.50 322 ALA A CA 1
ATOM 2524 C C . ALA A 1 322 ? -2.109 -4.800 5.440 1.00 64.50 322 ALA A C 1
ATOM 2526 O O . ALA A 1 322 ? -2.297 -3.740 4.845 1.00 64.50 322 ALA A O 1
ATOM 2527 N N . ASP A 1 323 ? -2.374 -5.983 4.871 1.00 70.06 323 ASP A N 1
ATOM 2528 C CA . ASP A 1 323 ? -2.819 -6.121 3.477 1.00 70.06 323 ASP A CA 1
ATOM 2529 C C . ASP A 1 323 ? -4.313 -6.503 3.346 1.00 70.06 323 ASP A C 1
ATOM 2531 O O . ASP A 1 323 ? -4.674 -7.668 3.537 1.00 70.06 323 ASP A O 1
ATOM 2535 N N . PRO A 1 324 ? -5.186 -5.560 2.933 1.00 70.31 324 PRO A N 1
ATOM 2536 C CA . PRO A 1 324 ? -6.599 -5.784 2.619 1.00 70.31 324 PRO A CA 1
ATOM 2537 C C . PRO A 1 324 ? -6.923 -6.961 1.693 1.00 70.31 324 PRO A C 1
ATOM 2539 O O . PRO A 1 324 ? -7.977 -7.580 1.853 1.00 70.31 324 PRO A O 1
ATOM 2542 N N . LEU A 1 325 ? -6.073 -7.288 0.714 1.00 73.38 325 LEU A N 1
ATOM 2543 C CA . LEU A 1 325 ? -6.327 -8.421 -0.184 1.00 73.38 325 LEU A CA 1
ATOM 2544 C C . LEU A 1 325 ? -6.172 -9.750 0.567 1.00 73.38 325 LEU A C 1
ATOM 2546 O O . LEU A 1 325 ? -6.978 -10.667 0.402 1.00 73.38 325 LEU A O 1
ATOM 2550 N N . LEU A 1 326 ? -5.154 -9.838 1.419 1.00 74.38 326 LEU A N 1
ATOM 2551 C CA . LEU A 1 326 ? -4.898 -11.009 2.246 1.00 74.38 326 LEU A CA 1
ATOM 2552 C C . LEU A 1 326 ? -5.926 -11.126 3.386 1.00 74.38 326 LEU A C 1
ATOM 2554 O O . LEU A 1 326 ? -6.365 -12.235 3.681 1.00 74.38 326 LEU A O 1
ATOM 2558 N N . GLN A 1 327 ? -6.403 -10.005 3.943 1.00 76.06 327 GLN A N 1
ATOM 2559 C CA . GLN A 1 327 ? -7.553 -9.985 4.864 1.00 76.06 327 GLN A CA 1
ATOM 2560 C C . GLN A 1 327 ? -8.793 -10.616 4.220 1.00 76.06 327 GLN A C 1
ATOM 2562 O O . GLN A 1 327 ? -9.426 -11.491 4.807 1.00 76.06 327 GLN A O 1
ATOM 2567 N N . LYS A 1 328 ? -9.114 -10.223 2.979 1.00 76.56 328 LYS A N 1
ATOM 2568 C CA . LYS A 1 328 ? -10.238 -10.797 2.222 1.00 76.56 328 LYS A CA 1
ATOM 2569 C C . LYS A 1 328 ? -10.039 -12.278 1.918 1.00 76.56 328 LYS A C 1
ATOM 2571 O O . LYS A 1 328 ? -11.006 -13.030 1.988 1.00 76.56 328 LYS A O 1
ATOM 2576 N N . LEU A 1 329 ? -8.813 -12.704 1.600 1.00 76.75 329 LEU A N 1
ATOM 2577 C CA . LEU A 1 329 ? -8.511 -14.123 1.408 1.00 76.75 329 LEU A CA 1
ATOM 2578 C C . LEU A 1 329 ? -8.794 -14.924 2.679 1.00 76.75 329 LEU A C 1
ATOM 2580 O O . LEU A 1 329 ? -9.459 -15.948 2.594 1.00 76.75 329 LEU A O 1
ATOM 2584 N N . MET A 1 330 ? -8.335 -14.449 3.839 1.00 75.06 330 MET A N 1
ATOM 2585 C CA . MET A 1 330 ? -8.545 -15.148 5.111 1.00 75.06 330 MET A CA 1
ATOM 2586 C C . MET A 1 330 ? -10.018 -15.200 5.511 1.00 75.06 330 MET A C 1
ATOM 2588 O O . MET A 1 330 ? -10.474 -16.209 6.037 1.00 75.06 330 MET A O 1
ATOM 2592 N N . LEU A 1 331 ? -10.779 -14.149 5.203 1.00 75.12 331 LEU A N 1
ATOM 2593 C CA . LEU A 1 331 ? -12.215 -14.109 5.473 1.00 75.12 331 LEU A CA 1
ATOM 2594 C C . LEU A 1 331 ? -12.996 -15.094 4.586 1.00 75.12 331 LEU A C 1
ATOM 2596 O O . LEU A 1 331 ? -13.960 -15.703 5.039 1.00 75.12 331 LEU A O 1
ATOM 2600 N N . LEU A 1 332 ? -12.575 -15.274 3.331 1.00 77.31 332 LEU A N 1
ATOM 2601 C CA . LEU A 1 332 ? -13.226 -16.181 2.377 1.00 77.31 332 LEU A CA 1
ATOM 2602 C C . LEU A 1 332 ? -12.737 -17.631 2.482 1.00 77.31 332 LEU A C 1
ATOM 2604 O O . LEU A 1 332 ? -13.469 -18.549 2.118 1.00 77.31 332 LEU A O 1
ATOM 2608 N N . ARG A 1 333 ? -11.510 -17.839 2.967 1.00 73.31 333 ARG A N 1
ATOM 2609 C CA . ARG A 1 333 ? -10.889 -19.149 3.170 1.00 73.31 333 ARG A CA 1
ATOM 2610 C C . ARG A 1 333 ? -10.279 -19.216 4.575 1.00 73.31 333 ARG A C 1
ATOM 2612 O O . ARG A 1 333 ? -9.070 -19.015 4.714 1.00 73.31 333 ARG A O 1
ATOM 2619 N N . PRO A 1 334 ? -11.089 -19.511 5.605 1.00 70.19 334 PRO A N 1
ATOM 2620 C CA . PRO A 1 334 ? -10.560 -19.768 6.934 1.00 70.19 334 PRO A CA 1
ATOM 2621 C C . PRO A 1 334 ? -9.729 -21.056 6.901 1.00 70.19 334 PRO A C 1
ATOM 2623 O O . PRO A 1 334 ? -10.181 -22.089 6.405 1.00 70.19 334 PRO A O 1
ATOM 2626 N N . ASP A 1 335 ? -8.502 -20.983 7.404 1.00 72.06 335 ASP A N 1
ATOM 2627 C CA . ASP A 1 335 ? -7.581 -22.111 7.495 1.00 72.06 335 ASP A CA 1
ATOM 2628 C C . ASP A 1 335 ? -6.976 -22.168 8.903 1.00 72.06 335 ASP A C 1
ATOM 2630 O O . ASP A 1 335 ? -6.431 -21.180 9.400 1.00 72.06 335 ASP A O 1
ATOM 2634 N N . GLY A 1 336 ? -7.077 -23.331 9.550 1.00 67.19 336 GLY A N 1
ATOM 2635 C CA . GLY A 1 336 ? -6.688 -23.499 10.952 1.00 67.19 336 GLY A CA 1
ATOM 2636 C C . GLY A 1 336 ? -5.184 -23.346 11.188 1.00 67.19 336 GLY A C 1
ATOM 2637 O O . GLY A 1 336 ? -4.773 -22.803 12.214 1.00 67.19 336 GLY A O 1
ATOM 2638 N N . GLU A 1 337 ? -4.346 -23.751 10.226 1.00 68.81 337 GLU A N 1
ATOM 2639 C CA . GLU A 1 337 ? -2.896 -23.534 10.325 1.00 68.81 337 GLU A CA 1
ATOM 2640 C C . GLU A 1 337 ? -2.542 -22.046 10.258 1.00 68.81 337 GLU A C 1
ATOM 2642 O O . GLU A 1 337 ? -1.625 -21.584 10.942 1.00 68.81 337 GLU A O 1
ATOM 2647 N N . SER A 1 338 ? -3.275 -21.287 9.445 1.00 67.38 338 SER A N 1
ATOM 2648 C CA . SER A 1 338 ? -3.059 -19.854 9.274 1.00 67.38 338 SER A CA 1
ATOM 2649 C C . SER A 1 338 ? -3.368 -19.069 10.547 1.00 67.38 338 SER A C 1
ATOM 2651 O O . SER A 1 338 ? -2.569 -18.229 10.972 1.00 67.38 338 SER A O 1
ATOM 2653 N N . GLU A 1 339 ? -4.482 -19.395 11.204 1.00 67.50 339 GLU A N 1
ATOM 2654 C CA . GLU A 1 339 ? -4.844 -18.828 12.505 1.00 67.50 339 GLU A CA 1
ATOM 2655 C C . GLU A 1 339 ? -3.818 -19.191 13.585 1.00 67.50 339 GLU A C 1
ATOM 2657 O O . GLU A 1 339 ? -3.396 -18.327 14.355 1.00 67.50 339 GLU A O 1
ATOM 2662 N N . GLN A 1 340 ? -3.340 -20.440 13.608 1.00 67.81 340 GLN A N 1
ATOM 2663 C CA . GLN A 1 340 ? -2.339 -20.886 14.578 1.00 67.81 340 GLN A CA 1
ATOM 2664 C C . GLN A 1 340 ? -0.984 -20.185 14.390 1.00 67.81 340 GLN A C 1
ATOM 2666 O O . GLN A 1 340 ? -0.313 -19.840 15.363 1.00 67.81 340 GLN A O 1
ATOM 2671 N N . ARG A 1 341 ? -0.570 -19.920 13.147 1.00 70.62 341 ARG A N 1
ATOM 2672 C CA . ARG A 1 341 ? 0.656 -19.156 12.859 1.00 70.62 341 ARG A CA 1
ATOM 2673 C C . ARG A 1 341 ? 0.531 -17.695 13.290 1.00 70.62 341 ARG A C 1
ATOM 2675 O O . ARG A 1 341 ? 1.478 -17.162 13.869 1.00 70.62 341 ARG A O 1
ATOM 2682 N N . LEU A 1 342 ? -0.626 -17.067 13.064 1.00 71.25 342 LEU A N 1
ATOM 2683 C CA . LEU A 1 342 ? -0.905 -15.718 13.566 1.00 71.25 342 LEU A CA 1
ATOM 2684 C C . LEU A 1 342 ? -0.905 -15.685 15.105 1.00 71.25 342 LEU A C 1
ATOM 2686 O O . LEU A 1 342 ? -0.320 -14.777 15.695 1.00 71.25 342 LEU A O 1
ATOM 2690 N N . ALA A 1 343 ? -1.477 -16.707 15.750 1.00 68.50 343 ALA A N 1
ATOM 2691 C CA . ALA A 1 343 ? -1.447 -16.880 17.202 1.00 68.50 343 ALA A CA 1
ATOM 2692 C C . ALA A 1 343 ? -0.029 -16.963 17.761 1.00 68.50 343 ALA A C 1
ATOM 2694 O O . ALA A 1 343 ? 0.306 -16.273 18.722 1.00 68.50 343 ALA A O 1
ATOM 2695 N N . ASN A 1 344 ? 0.815 -17.791 17.147 1.00 73.00 344 ASN A N 1
ATOM 2696 C CA . ASN A 1 344 ? 2.200 -17.965 17.569 1.00 73.00 344 ASN A CA 1
ATOM 2697 C C . ASN A 1 344 ? 2.985 -16.655 17.460 1.00 73.00 344 ASN A C 1
ATOM 2699 O O . ASN A 1 344 ? 3.764 -16.340 18.356 1.00 73.00 344 ASN A O 1
ATOM 2703 N N . TRP A 1 345 ? 2.746 -15.873 16.404 1.00 76.69 345 TRP A N 1
ATOM 2704 C CA . TRP A 1 345 ? 3.385 -14.570 16.249 1.00 76.69 345 TRP A CA 1
ATOM 2705 C C . TRP A 1 345 ? 2.912 -13.550 17.297 1.00 76.69 345 TRP A C 1
ATOM 2707 O O . TRP A 1 345 ? 3.747 -12.913 17.931 1.00 76.69 345 TRP A O 1
ATOM 2717 N N . LEU A 1 346 ? 1.599 -13.438 17.542 1.00 69.25 346 LEU A N 1
ATOM 2718 C CA . LEU A 1 346 ? 1.050 -12.550 18.581 1.00 69.25 346 LEU A CA 1
ATOM 2719 C C . LEU A 1 346 ? 1.559 -12.915 19.983 1.00 69.25 346 LEU A C 1
ATOM 2721 O O . LEU A 1 346 ? 1.857 -12.033 20.785 1.00 69.25 346 LEU A O 1
ATOM 2725 N N . ASN A 1 347 ? 1.688 -14.212 20.272 1.00 69.44 347 ASN A N 1
ATOM 2726 C CA . ASN A 1 347 ? 2.260 -14.690 21.528 1.00 69.44 347 ASN A CA 1
ATOM 2727 C C . ASN A 1 347 ? 3.757 -14.371 21.643 1.00 69.44 347 ASN A C 1
ATOM 2729 O O . ASN A 1 347 ? 4.202 -14.033 22.735 1.00 69.44 347 ASN A O 1
ATOM 2733 N N . GLY A 1 348 ? 4.511 -14.437 20.540 1.00 70.94 348 GLY A N 1
ATOM 2734 C CA . GLY A 1 348 ? 5.901 -13.974 20.487 1.00 70.94 348 GLY A CA 1
ATOM 2735 C C . GLY A 1 348 ? 6.014 -12.482 20.799 1.00 70.94 348 GLY A C 1
ATOM 2736 O O . GLY A 1 348 ? 6.728 -12.110 21.719 1.00 70.94 348 GLY A O 1
ATOM 2737 N N . ALA A 1 349 ? 5.207 -11.644 20.140 1.00 68.81 349 ALA A N 1
ATOM 2738 C CA . ALA A 1 349 ? 5.188 -10.203 20.401 1.00 68.81 349 ALA A CA 1
ATOM 2739 C C . ALA A 1 349 ? 4.837 -9.870 21.866 1.00 68.81 349 ALA A C 1
ATOM 2741 O O . ALA A 1 349 ? 5.430 -8.978 22.465 1.00 68.81 349 ALA A O 1
ATOM 2742 N N . LEU A 1 350 ? 3.896 -10.603 22.472 1.00 65.19 350 LEU A N 1
ATOM 2743 C CA . LEU A 1 350 ? 3.562 -10.444 23.891 1.00 65.19 350 LEU A CA 1
ATOM 2744 C C . LEU A 1 350 ? 4.709 -10.878 24.815 1.00 65.19 350 LEU A C 1
ATOM 2746 O O . LEU A 1 350 ? 4.908 -10.286 25.875 1.00 65.19 350 LEU A O 1
ATOM 2750 N N . GLN A 1 351 ? 5.445 -11.918 24.424 1.00 68.50 351 GLN A N 1
ATOM 2751 C CA . GLN A 1 351 ? 6.596 -12.411 25.167 1.00 68.50 351 GLN A CA 1
ATOM 2752 C C . GLN A 1 351 ? 7.734 -11.385 25.171 1.00 68.50 351 GLN A C 1
ATOM 2754 O O . GLN A 1 351 ? 8.274 -11.109 26.238 1.00 68.50 351 GLN A O 1
ATOM 2759 N N . ASP A 1 352 ? 8.011 -10.758 24.027 1.00 68.50 352 ASP A N 1
ATOM 2760 C CA . ASP A 1 352 ? 9.036 -9.716 23.891 1.00 68.50 352 ASP A CA 1
ATOM 2761 C C . ASP A 1 352 ? 8.714 -8.486 24.764 1.00 68.50 352 ASP A C 1
ATOM 2763 O O . ASP A 1 352 ? 9.595 -7.923 25.416 1.00 68.50 352 ASP A O 1
ATOM 2767 N N . VAL A 1 353 ? 7.429 -8.109 24.851 1.00 68.19 353 VAL A N 1
ATOM 2768 C CA . VAL A 1 353 ? 6.951 -7.045 25.755 1.00 68.19 353 VAL A CA 1
ATOM 2769 C C . VAL A 1 353 ? 7.142 -7.432 27.222 1.00 68.19 353 VAL A C 1
ATOM 2771 O O . VAL A 1 353 ? 7.586 -6.613 28.024 1.00 68.19 353 VAL A O 1
ATOM 2774 N N . ARG A 1 354 ? 6.828 -8.679 27.596 1.00 66.88 354 ARG A N 1
ATOM 2775 C CA . ARG A 1 354 ? 6.986 -9.163 28.977 1.00 66.88 354 ARG A CA 1
ATOM 2776 C C . ARG A 1 354 ? 8.450 -9.224 29.406 1.00 66.88 354 ARG A C 1
ATOM 2778 O O . ARG A 1 354 ? 8.754 -8.958 30.567 1.00 66.88 354 ARG A O 1
ATOM 2785 N N . ASP A 1 355 ? 9.326 -9.595 28.482 1.00 69.88 355 ASP A N 1
ATOM 2786 C CA . ASP A 1 355 ? 10.756 -9.753 28.735 1.00 69.88 355 ASP A CA 1
ATOM 2787 C C . ASP A 1 355 ? 11.492 -8.393 28.706 1.00 69.88 355 ASP A C 1
ATOM 2789 O O . ASP A 1 355 ? 12.661 -8.318 29.082 1.00 69.88 355 ASP A O 1
ATOM 2793 N N . GLY A 1 356 ? 10.792 -7.309 28.337 1.00 63.66 356 GLY A N 1
ATOM 2794 C CA . GLY A 1 356 ? 11.317 -5.941 28.300 1.00 63.66 356 GLY A CA 1
ATOM 2795 C C . GLY A 1 356 ? 12.273 -5.672 27.134 1.00 63.66 356 GLY A C 1
ATOM 2796 O O . GLY A 1 356 ? 12.990 -4.676 27.162 1.00 63.66 356 GLY A O 1
ATOM 2797 N N . ASP A 1 357 ? 12.298 -6.557 26.133 1.00 58.31 357 ASP A N 1
ATOM 2798 C CA . ASP A 1 357 ? 13.165 -6.477 24.944 1.00 58.31 357 ASP A CA 1
ATOM 2799 C C . ASP A 1 357 ? 12.471 -5.760 23.766 1.00 58.31 357 ASP A C 1
ATOM 2801 O O . ASP A 1 357 ? 13.065 -5.506 22.718 1.00 58.31 357 ASP A O 1
ATOM 2805 N N . ALA A 1 358 ? 11.190 -5.414 23.927 1.00 61.16 358 ALA A N 1
ATOM 2806 C CA . ALA A 1 358 ? 10.426 -4.682 22.928 1.00 61.16 358 ALA A CA 1
ATOM 2807 C C . ALA A 1 358 ? 10.772 -3.183 22.931 1.00 61.16 358 ALA A C 1
ATOM 2809 O O . ALA A 1 358 ? 10.631 -2.496 23.942 1.00 61.16 358 ALA A O 1
ATOM 2810 N N . ASP A 1 359 ? 11.143 -2.651 21.764 1.00 65.62 359 ASP A N 1
ATOM 2811 C CA . ASP A 1 359 ? 11.184 -1.204 21.542 1.00 65.62 359 ASP A CA 1
ATOM 2812 C C . ASP A 1 359 ? 9.756 -0.624 21.616 1.00 65.62 359 ASP A C 1
ATOM 2814 O O . ASP A 1 359 ? 8.860 -1.044 20.878 1.00 65.62 359 ASP A O 1
ATOM 2818 N N . GLU A 1 360 ? 9.527 0.345 22.506 1.00 66.38 360 GLU A N 1
ATOM 2819 C CA . GLU A 1 360 ? 8.198 0.922 22.770 1.00 66.38 360 GLU A CA 1
ATOM 2820 C C . GLU A 1 360 ? 7.561 1.514 21.503 1.00 66.38 360 GLU A C 1
ATOM 2822 O O . GLU A 1 360 ? 6.379 1.295 21.231 1.00 66.38 360 GLU A O 1
ATOM 2827 N N . ASN A 1 361 ? 8.345 2.220 20.681 1.00 67.75 361 ASN A N 1
ATOM 2828 C CA . ASN A 1 361 ? 7.853 2.823 19.436 1.00 67.75 361 ASN A CA 1
ATOM 2829 C C . ASN A 1 361 ? 7.386 1.757 18.443 1.00 67.75 361 ASN A C 1
ATOM 2831 O O . ASN A 1 361 ? 6.319 1.870 17.837 1.00 67.75 361 ASN A O 1
ATOM 2835 N N . THR A 1 362 ? 8.179 0.697 18.327 1.00 65.75 362 THR A N 1
ATOM 2836 C CA . THR A 1 362 ? 7.889 -0.476 17.511 1.00 65.75 362 THR A CA 1
ATOM 2837 C C . THR A 1 362 ? 6.586 -1.148 17.975 1.00 65.75 362 THR A C 1
ATOM 2839 O O . THR A 1 362 ? 5.700 -1.445 17.172 1.00 65.75 362 THR A O 1
ATOM 2842 N N . PHE A 1 363 ? 6.387 -1.309 19.282 1.00 70.50 363 PHE A N 1
ATOM 2843 C CA . PHE A 1 363 ? 5.147 -1.869 19.820 1.00 70.50 363 PHE A CA 1
ATOM 2844 C C . PHE A 1 363 ? 3.909 -1.003 19.514 1.00 70.50 363 PHE A C 1
ATOM 2846 O O . PHE A 1 363 ? 2.874 -1.518 19.079 1.00 70.50 363 PHE A O 1
ATOM 2853 N N . PHE A 1 364 ? 4.001 0.320 19.673 1.00 73.31 364 PHE A N 1
ATOM 2854 C CA . PHE A 1 364 ? 2.881 1.202 19.338 1.00 73.31 364 PHE A CA 1
ATOM 2855 C C . PHE A 1 364 ? 2.560 1.190 17.838 1.00 73.31 364 PHE A C 1
ATOM 2857 O O . PHE A 1 364 ? 1.382 1.193 17.473 1.00 73.31 364 PHE A O 1
ATOM 2864 N N . ASP A 1 365 ? 3.569 1.105 16.967 1.00 71.44 365 ASP A N 1
ATOM 2865 C CA . ASP A 1 365 ? 3.381 0.936 15.519 1.00 71.44 365 ASP A CA 1
ATOM 2866 C C . ASP A 1 365 ? 2.649 -0.362 15.167 1.00 71.44 365 ASP A C 1
ATOM 2868 O O . ASP A 1 365 ? 1.785 -0.360 14.288 1.00 71.44 365 ASP A O 1
ATOM 2872 N N . MET A 1 366 ? 2.904 -1.449 15.896 1.00 72.88 366 MET A N 1
ATOM 2873 C CA . MET A 1 366 ? 2.106 -2.671 15.789 1.00 72.88 366 MET A CA 1
ATOM 2874 C C . MET A 1 366 ? 0.646 -2.447 16.219 1.00 72.88 366 MET A C 1
ATOM 2876 O O . MET A 1 366 ? -0.260 -2.910 15.522 1.00 72.88 366 MET A O 1
ATOM 2880 N N . LEU A 1 367 ? 0.396 -1.732 17.322 1.00 75.88 367 LEU A N 1
ATOM 2881 C CA . LEU A 1 367 ? -0.967 -1.430 17.782 1.00 75.88 367 LEU A CA 1
ATOM 2882 C C . LEU A 1 367 ? -1.773 -0.626 16.753 1.00 75.88 367 LEU A C 1
ATOM 2884 O O . LEU A 1 367 ? -2.957 -0.903 16.567 1.00 75.88 367 LEU A O 1
ATOM 2888 N N . ASP A 1 368 ? -1.150 0.310 16.037 1.00 76.56 368 ASP A N 1
ATOM 2889 C CA . ASP A 1 368 ? -1.838 1.060 14.975 1.00 76.56 368 ASP A CA 1
ATOM 2890 C C . ASP A 1 368 ? -2.231 0.173 13.799 1.00 76.56 368 ASP A C 1
ATOM 2892 O O . ASP A 1 368 ? -3.313 0.330 13.233 1.00 76.56 368 ASP A O 1
ATOM 2896 N N . ILE A 1 369 ? -1.393 -0.801 13.454 1.00 73.44 369 ILE A N 1
ATOM 2897 C CA . ILE A 1 369 ? -1.727 -1.748 12.392 1.00 73.44 369 ILE A CA 1
ATOM 2898 C C . ILE A 1 369 ? -2.856 -2.683 12.847 1.00 73.44 369 ILE A C 1
ATOM 2900 O O . ILE A 1 369 ? -3.781 -2.957 12.082 1.00 73.44 369 ILE A O 1
ATOM 2904 N N . LEU A 1 370 ? -2.839 -3.123 14.109 1.00 76.31 370 LEU A N 1
ATOM 2905 C CA . LEU A 1 370 ? -3.948 -3.881 14.696 1.00 76.31 370 LEU A CA 1
ATOM 2906 C C . LEU A 1 370 ? -5.248 -3.069 14.706 1.00 76.31 370 LEU A C 1
ATOM 2908 O O . LEU A 1 370 ? -6.307 -3.611 14.388 1.00 76.31 370 LEU A O 1
ATOM 2912 N N . ARG A 1 371 ? -5.175 -1.769 15.005 1.00 82.94 371 ARG A N 1
ATOM 2913 C CA . ARG A 1 371 ? -6.309 -0.846 14.897 1.00 82.94 371 ARG A CA 1
ATOM 2914 C C . ARG A 1 371 ? -6.846 -0.804 13.473 1.00 82.94 371 ARG A C 1
ATOM 2916 O O . ARG A 1 371 ? -8.039 -1.019 13.288 1.00 82.94 371 ARG A O 1
ATOM 2923 N N . GLU A 1 372 ? -5.999 -0.571 12.472 1.00 76.94 372 GLU A N 1
ATOM 2924 C CA . GLU A 1 372 ? -6.424 -0.549 11.065 1.00 76.94 372 GLU A CA 1
ATOM 2925 C C . GLU A 1 372 ? -7.105 -1.864 10.651 1.00 76.94 372 GLU A C 1
ATOM 2927 O O . GLU A 1 372 ? -8.155 -1.841 10.003 1.00 76.94 372 GLU A O 1
ATOM 2932 N N . TYR A 1 373 ? -6.562 -3.003 11.086 1.00 77.69 373 TYR A N 1
ATOM 2933 C CA . TYR A 1 373 ? -7.130 -4.329 10.847 1.00 77.69 373 TYR A CA 1
ATOM 2934 C C . TYR A 1 373 ? -8.521 -4.503 11.482 1.00 77.69 373 TYR A C 1
ATOM 2936 O O . TYR A 1 373 ? -9.480 -4.859 10.793 1.00 77.69 373 TYR A O 1
ATOM 2944 N N . VAL A 1 374 ? -8.668 -4.207 12.778 1.00 82.50 374 VAL A N 1
ATOM 2945 C CA . VAL A 1 374 ? -9.943 -4.359 13.506 1.00 82.50 374 VAL A CA 1
ATOM 2946 C C . VAL A 1 374 ? -10.998 -3.382 12.984 1.00 82.50 374 VAL A C 1
ATOM 2948 O O . VAL A 1 374 ? -12.156 -3.756 12.801 1.00 82.50 374 VAL A O 1
ATOM 2951 N N . VAL A 1 375 ? -10.603 -2.149 12.660 1.00 82.00 375 VAL A N 1
ATOM 2952 C CA . VAL A 1 375 ? -11.492 -1.138 12.070 1.00 82.00 375 VAL A CA 1
ATOM 2953 C C . VAL A 1 375 ? -11.914 -1.523 10.649 1.00 82.00 375 VAL A C 1
ATOM 2955 O O . VAL A 1 375 ? -13.030 -1.187 10.252 1.00 82.00 375 VAL A O 1
ATOM 2958 N N . SER A 1 376 ? -11.071 -2.225 9.888 1.00 74.00 376 SER A N 1
ATOM 2959 C CA . SER A 1 376 ? -11.401 -2.752 8.555 1.00 74.00 376 SER A CA 1
ATOM 2960 C C . SER A 1 376 ? -12.427 -3.886 8.638 1.00 74.00 376 SER A C 1
ATOM 2962 O O . SER A 1 376 ? -13.440 -3.865 7.939 1.00 74.00 376 SER A O 1
ATOM 2964 N N . ILE A 1 377 ? -12.207 -4.843 9.544 1.00 76.81 377 ILE A N 1
ATOM 2965 C CA . ILE A 1 377 ? -13.043 -6.047 9.683 1.00 76.81 377 ILE A CA 1
ATOM 2966 C C . ILE A 1 377 ? -14.306 -5.787 10.517 1.00 76.81 377 ILE A C 1
ATOM 2968 O O . ILE A 1 377 ? -15.273 -6.540 10.421 1.00 76.81 377 ILE A O 1
ATOM 2972 N N . LYS A 1 378 ? -14.328 -4.704 11.305 1.00 83.44 378 LYS A N 1
ATOM 2973 C CA . LYS A 1 378 ? -15.417 -4.334 12.228 1.00 83.44 378 LYS A CA 1
ATOM 2974 C C . LYS A 1 378 ? -15.735 -5.411 13.265 1.00 83.44 378 LYS A C 1
ATOM 2976 O O . LYS A 1 378 ? -16.848 -5.451 13.780 1.00 83.44 378 LYS A O 1
ATOM 2981 N N . ASN A 1 379 ? -14.766 -6.261 13.580 1.00 83.25 379 ASN A N 1
ATOM 2982 C CA . ASN A 1 379 ? -14.884 -7.310 14.581 1.00 83.25 379 ASN A CA 1
ATOM 2983 C C . ASN A 1 379 ? -13.509 -7.553 15.207 1.00 83.25 379 ASN A C 1
ATOM 2985 O O . ASN A 1 379 ? -12.497 -7.501 14.504 1.00 83.25 379 ASN A O 1
ATOM 2989 N N . LEU A 1 380 ? -13.474 -7.828 16.509 1.00 83.75 380 LEU A N 1
ATOM 2990 C CA . LEU A 1 380 ? -12.266 -8.205 17.232 1.00 83.75 380 LEU A CA 1
ATOM 2991 C C . LEU A 1 380 ? -12.180 -9.741 17.314 1.00 83.75 380 LEU A C 1
ATOM 2993 O O . LEU A 1 380 ? -12.955 -10.353 18.054 1.00 83.75 380 LEU A O 1
ATOM 2997 N N . PRO A 1 381 ? -11.254 -10.392 16.581 1.00 81.12 381 PRO A N 1
ATOM 2998 C CA . PRO A 1 381 ? -11.118 -11.843 16.617 1.00 81.12 381 PRO A CA 1
ATOM 2999 C C . PRO A 1 381 ? -10.789 -12.356 18.028 1.00 81.12 381 PRO A C 1
ATOM 3001 O O . PRO A 1 381 ? -10.039 -11.691 18.751 1.00 81.12 381 PRO A O 1
ATOM 3004 N N . PRO A 1 382 ? -11.241 -13.570 18.403 1.00 81.44 382 PRO A N 1
ATOM 3005 C CA . PRO A 1 382 ? -10.955 -14.167 19.713 1.00 81.44 382 PRO A CA 1
ATOM 3006 C C . PRO A 1 382 ? -9.460 -14.213 20.050 1.00 81.44 382 PRO A C 1
ATOM 3008 O O . PRO A 1 382 ? -9.068 -14.042 21.199 1.00 81.44 382 PRO A O 1
ATOM 3011 N N . LEU A 1 383 ? -8.627 -14.387 19.025 1.00 78.94 383 LEU A N 1
ATOM 3012 C CA . LEU A 1 383 ? -7.172 -14.388 19.123 1.00 78.94 383 LEU A CA 1
ATOM 3013 C C . LEU A 1 383 ? -6.607 -13.060 19.650 1.00 78.94 383 LEU A C 1
ATOM 3015 O O . LEU A 1 383 ? -5.747 -13.053 20.528 1.00 78.94 383 LEU A O 1
ATOM 3019 N N . LEU A 1 384 ? -7.123 -11.934 19.149 1.00 82.19 384 LEU A N 1
ATOM 3020 C CA . LEU A 1 384 ? -6.741 -10.612 19.643 1.00 82.19 384 LEU A CA 1
ATOM 3021 C C . LEU A 1 384 ? -7.347 -10.340 21.021 1.00 82.19 384 LEU A C 1
ATOM 3023 O O . LEU A 1 384 ? -6.697 -9.717 21.853 1.00 82.19 384 LEU A O 1
ATOM 3027 N N . LEU A 1 385 ? -8.553 -10.842 21.298 1.00 86.25 385 LEU A N 1
ATOM 3028 C CA . LEU A 1 385 ? -9.172 -10.716 22.618 1.00 86.25 385 LEU A CA 1
ATOM 3029 C C . LEU A 1 385 ? -8.328 -11.401 23.713 1.00 86.25 385 LEU A C 1
ATOM 3031 O O . LEU A 1 385 ? -8.098 -10.810 24.766 1.00 86.25 385 LEU A O 1
ATOM 3035 N N . ASP A 1 386 ? -7.823 -12.609 23.449 1.00 83.88 386 ASP A N 1
ATOM 3036 C CA . ASP A 1 386 ? -6.931 -13.347 24.356 1.00 83.88 386 ASP A CA 1
ATOM 3037 C C . ASP A 1 386 ? -5.569 -12.649 24.528 1.00 83.88 386 ASP A C 1
ATOM 3039 O O . ASP A 1 386 ? -5.039 -12.560 25.638 1.00 83.88 386 ASP A O 1
ATOM 3043 N N . PHE A 1 387 ? -5.034 -12.070 23.447 1.00 84.19 387 PHE A N 1
ATOM 3044 C CA . PHE A 1 387 ? -3.855 -11.204 23.510 1.00 84.19 387 PHE A CA 1
ATOM 3045 C C . PHE A 1 387 ? -4.086 -9.998 24.439 1.00 84.19 387 PHE A C 1
ATOM 3047 O O . PHE A 1 387 ? -3.304 -9.790 25.367 1.00 84.19 387 PHE A O 1
ATOM 3054 N N . PHE A 1 388 ? -5.180 -9.245 24.263 1.00 87.12 388 PHE A N 1
ATOM 3055 C CA . PHE A 1 388 ? -5.478 -8.072 25.096 1.00 87.12 388 PHE A CA 1
ATOM 3056 C C . PHE A 1 388 ? -5.745 -8.435 26.560 1.00 87.12 388 PHE A C 1
ATOM 3058 O O . PHE A 1 388 ? -5.318 -7.698 27.445 1.00 87.12 388 PHE A O 1
ATOM 3065 N N . ALA A 1 389 ? -6.364 -9.587 26.836 1.00 87.25 389 ALA A N 1
ATOM 3066 C CA . ALA A 1 389 ? -6.570 -10.066 28.204 1.00 87.25 389 ALA A CA 1
ATOM 3067 C C . ALA A 1 389 ? -5.251 -10.301 28.961 1.00 87.25 389 ALA A C 1
ATOM 3069 O O . ALA A 1 389 ? -5.194 -10.123 30.178 1.00 87.25 389 ALA A O 1
ATOM 3070 N N . ARG A 1 390 ? -4.188 -10.700 28.249 1.00 84.88 390 ARG A N 1
ATOM 3071 C CA . ARG A 1 390 ? -2.840 -10.874 28.814 1.00 84.88 390 ARG A CA 1
ATOM 3072 C C . ARG A 1 390 ? -2.021 -9.586 28.819 1.00 84.88 390 ARG A C 1
ATOM 3074 O O . ARG A 1 390 ? -1.222 -9.394 29.729 1.00 84.88 390 ARG A O 1
ATOM 3081 N N . PHE A 1 391 ? -2.208 -8.730 27.818 1.00 84.62 391 PHE A N 1
ATOM 3082 C CA . PHE A 1 391 ? -1.441 -7.499 27.644 1.00 84.62 391 PHE A CA 1
ATOM 3083 C C . PHE A 1 391 ? -1.901 -6.365 28.572 1.00 84.62 391 PHE A C 1
ATOM 3085 O O . PHE A 1 391 ? -1.067 -5.723 29.199 1.00 84.62 391 PHE A O 1
ATOM 3092 N N . LEU A 1 392 ? -3.210 -6.121 28.703 1.00 87.19 392 LEU A N 1
ATOM 3093 C CA . LEU A 1 392 ? -3.733 -4.966 29.448 1.00 87.19 392 LEU A CA 1
ATOM 3094 C C . LEU A 1 392 ? -3.291 -4.895 30.923 1.00 87.19 392 LEU A C 1
ATOM 3096 O O . LEU A 1 392 ? -3.038 -3.788 31.385 1.00 87.19 392 LEU A O 1
ATOM 3100 N N . PRO A 1 393 ? -3.135 -6.008 31.669 1.00 86.31 393 PRO A N 1
ATOM 3101 C CA . PRO A 1 393 ? -2.571 -5.961 33.021 1.00 86.31 393 PRO A CA 1
ATOM 3102 C C . PRO A 1 393 ? -1.108 -5.495 33.094 1.00 86.31 393 PRO A C 1
ATOM 3104 O O . PRO A 1 393 ? -0.657 -5.110 34.169 1.00 86.31 393 PRO A O 1
ATOM 3107 N N . LEU A 1 394 ? -0.362 -5.580 31.987 1.00 82.56 394 LEU A N 1
ATOM 3108 C CA . LEU A 1 394 ? 1.031 -5.132 31.876 1.00 82.56 394 LEU A CA 1
ATOM 3109 C C . LEU A 1 394 ? 1.134 -3.683 31.378 1.00 82.56 394 LEU A C 1
ATOM 3111 O O . LEU A 1 394 ? 2.206 -3.091 31.452 1.00 82.56 394 LEU A O 1
ATOM 3115 N N . TRP A 1 395 ? 0.044 -3.128 30.847 1.00 83.75 395 TRP A N 1
ATOM 3116 C CA . TRP A 1 395 ? 0.026 -1.799 30.257 1.00 83.75 395 TRP A CA 1
ATOM 3117 C C . TRP A 1 395 ? -0.182 -0.725 31.326 1.00 83.75 395 TRP A C 1
ATOM 3119 O O . TRP A 1 395 ? -1.101 -0.799 32.138 1.00 83.75 395 TRP A O 1
ATOM 3129 N N . ASP A 1 396 ? 0.662 0.300 31.297 1.00 77.19 396 ASP A N 1
ATOM 3130 C CA . ASP A 1 396 ? 0.682 1.407 32.255 1.00 77.19 396 ASP A CA 1
ATOM 3131 C C . ASP A 1 396 ? -0.243 2.577 31.871 1.00 77.19 396 ASP A C 1
ATOM 3133 O O . ASP A 1 396 ? -0.292 3.585 32.571 1.00 77.19 396 ASP A O 1
ATOM 3137 N N . GLY A 1 397 ? -0.972 2.462 30.755 1.00 76.88 397 GLY A N 1
ATOM 3138 C CA . GLY A 1 397 ? -1.877 3.505 30.268 1.00 76.88 397 GLY A CA 1
ATOM 3139 C C . GLY A 1 397 ? -1.207 4.601 29.436 1.00 76.88 397 GLY A C 1
ATOM 3140 O O . GLY A 1 397 ? -1.896 5.540 29.006 1.00 76.88 397 GLY A O 1
ATOM 3141 N N . SER A 1 398 ? 0.105 4.494 29.194 1.00 72.06 398 SER A N 1
ATOM 3142 C CA . SER A 1 398 ? 0.879 5.426 28.374 1.00 72.06 398 SER A CA 1
ATOM 3143 C C . SER A 1 398 ? 0.791 5.095 26.870 1.00 72.06 398 SER A C 1
ATOM 3145 O O . SER A 1 398 ? 0.500 3.965 26.463 1.00 72.06 398 SER A O 1
ATOM 3147 N N . GLY A 1 399 ? 0.997 6.105 26.016 1.00 75.88 399 GLY A N 1
ATOM 3148 C CA . GLY A 1 399 ? 1.034 5.957 24.553 1.00 75.88 399 GLY A CA 1
ATOM 3149 C C . GLY A 1 399 ? -0.322 6.093 23.840 1.00 75.88 399 GLY A C 1
ATOM 3150 O O . GLY A 1 399 ? -1.094 7.013 24.115 1.00 75.88 399 GLY A O 1
ATOM 3151 N N . ARG A 1 400 ? -0.600 5.217 22.859 1.00 75.69 400 ARG A N 1
ATOM 3152 C CA . ARG A 1 400 ? -1.738 5.321 21.911 1.00 75.69 400 ARG A CA 1
ATOM 3153 C C . ARG A 1 400 ? -3.092 4.899 22.519 1.00 75.69 400 ARG A C 1
ATOM 3155 O O . ARG A 1 400 ? -3.739 3.966 22.043 1.00 75.69 400 ARG A O 1
ATOM 3162 N N . ARG A 1 401 ? -3.543 5.611 23.559 1.00 83.31 401 ARG A N 1
ATOM 3163 C CA . ARG A 1 401 ? -4.814 5.367 24.279 1.00 83.31 401 ARG A CA 1
ATOM 3164 C C . ARG A 1 401 ? -6.036 5.340 23.351 1.00 83.31 401 ARG A C 1
ATOM 3166 O O . ARG A 1 401 ? -6.861 4.435 23.455 1.00 83.31 401 ARG A O 1
ATOM 3173 N N . ASP A 1 402 ? -6.116 6.277 22.410 1.00 84.81 402 ASP A N 1
ATOM 3174 C CA . ASP A 1 402 ? -7.234 6.363 21.460 1.00 84.81 402 ASP A CA 1
ATOM 3175 C C . ASP A 1 402 ? -7.318 5.127 20.554 1.00 84.81 402 ASP A C 1
ATOM 3177 O O . ASP A 1 402 ? -8.406 4.603 20.311 1.00 84.81 402 ASP A O 1
ATOM 3181 N N . ALA A 1 403 ? -6.166 4.604 20.116 1.00 84.56 403 ALA A N 1
ATOM 3182 C CA . ALA A 1 403 ? -6.110 3.390 19.309 1.00 84.56 403 ALA A CA 1
ATOM 3183 C C . ALA A 1 403 ? -6.618 2.170 20.088 1.00 84.56 403 ALA A C 1
ATOM 3185 O O . ALA A 1 403 ? -7.374 1.364 19.545 1.00 84.56 403 ALA A O 1
ATOM 3186 N N . MET A 1 404 ? -6.264 2.070 21.373 1.00 87.56 404 MET A N 1
ATOM 3187 C CA . MET A 1 404 ? -6.740 1.006 22.259 1.00 87.56 404 MET A CA 1
ATOM 3188 C C . MET A 1 404 ? -8.263 1.051 22.429 1.00 87.56 404 MET A C 1
ATOM 3190 O O . MET A 1 404 ? -8.936 0.026 22.304 1.00 87.56 404 MET A O 1
ATOM 3194 N N . PHE A 1 405 ? -8.824 2.239 22.668 1.00 90.19 405 PHE A N 1
ATOM 3195 C CA . PHE A 1 405 ? -10.271 2.407 22.783 1.00 90.19 405 PHE A CA 1
ATOM 3196 C C . PHE A 1 405 ? -10.995 2.065 21.480 1.00 90.19 405 PHE A C 1
ATOM 3198 O O . PHE A 1 405 ? -12.027 1.396 21.504 1.00 90.19 405 PHE A O 1
ATOM 3205 N N . GLU A 1 406 ? -10.451 2.452 20.330 1.00 87.94 406 GLU A N 1
ATOM 3206 C CA . GLU A 1 406 ? -11.068 2.122 19.049 1.00 87.94 406 GLU A CA 1
ATOM 3207 C C . GLU A 1 406 ? -11.058 0.612 18.773 1.00 87.94 406 GLU A C 1
ATOM 3209 O O . GLU A 1 406 ? -12.096 0.058 18.408 1.00 87.94 406 GLU A O 1
ATOM 3214 N N . ILE A 1 407 ? -9.945 -0.079 19.044 1.00 88.94 407 ILE A N 1
ATOM 3215 C CA . ILE A 1 407 ? -9.856 -1.542 18.921 1.00 88.94 407 ILE A CA 1
ATOM 3216 C C . ILE A 1 407 ? -10.891 -2.227 19.822 1.00 88.94 407 ILE A C 1
ATOM 3218 O O . ILE A 1 407 ? -11.681 -3.051 19.358 1.00 88.94 407 ILE A O 1
ATOM 3222 N N . LEU A 1 408 ? -10.909 -1.876 21.110 1.00 90.94 408 LEU A N 1
ATOM 3223 C CA . LEU A 1 408 ? -11.762 -2.537 22.098 1.00 90.94 408 LEU A CA 1
ATOM 3224 C C . LEU A 1 408 ? -13.245 -2.179 21.942 1.00 90.94 408 LEU A C 1
ATOM 3226 O O . LEU A 1 408 ? -14.102 -2.942 22.392 1.00 90.94 408 LEU A O 1
ATOM 3230 N N . SER A 1 409 ? -13.578 -1.084 21.252 1.00 92.38 409 SER A N 1
ATOM 3231 C CA . SER A 1 409 ? -14.966 -0.763 20.895 1.00 92.38 409 SER A CA 1
ATOM 3232 C C . SER A 1 409 ? -15.601 -1.789 19.944 1.00 92.38 409 SER A C 1
ATOM 3234 O O . SER A 1 409 ? -16.820 -1.935 19.924 1.00 92.38 409 SER A O 1
ATOM 3236 N N . HIS A 1 410 ? -14.782 -2.554 19.216 1.00 90.62 410 HIS A N 1
ATOM 3237 C CA . HIS A 1 410 ? -15.206 -3.644 18.331 1.00 90.62 410 HIS A CA 1
ATOM 3238 C C . HIS A 1 410 ? -15.199 -5.023 19.018 1.00 90.62 410 HIS A C 1
ATOM 3240 O O . HIS A 1 410 ? -15.149 -6.053 18.346 1.00 90.62 410 HIS A O 1
ATOM 3246 N N . SER A 1 411 ? -15.226 -5.063 20.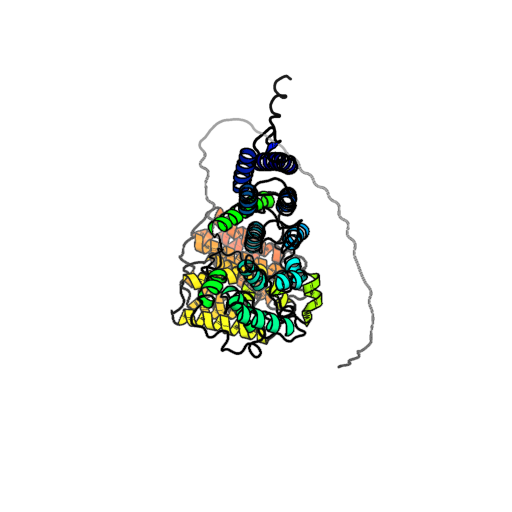357 1.00 90.69 411 SER A N 1
ATOM 3247 C CA . SER A 1 411 ? -15.267 -6.323 21.110 1.00 90.69 411 SER A CA 1
ATOM 3248 C C . SER A 1 411 ? -16.553 -7.115 20.829 1.00 90.69 411 SER A C 1
ATOM 3250 O O . SER A 1 411 ? -17.638 -6.522 20.817 1.00 90.69 411 SER A O 1
ATOM 3252 N N . PRO A 1 412 ? -16.478 -8.452 20.682 1.00 88.25 412 PRO A N 1
ATOM 3253 C CA . PRO A 1 412 ? -17.643 -9.279 20.389 1.00 88.25 412 PRO A CA 1
ATOM 3254 C C . PRO A 1 412 ? -18.659 -9.272 21.538 1.00 88.25 412 PRO A C 1
ATOM 3256 O O . PRO A 1 412 ? -18.313 -9.064 22.705 1.00 88.25 412 PRO A O 1
ATOM 3259 N N . LEU A 1 413 ? -19.925 -9.541 21.209 1.00 86.44 413 LEU A N 1
ATOM 3260 C CA . LEU A 1 413 ? -20.999 -9.666 22.193 1.00 86.44 413 LEU A CA 1
ATOM 3261 C C . LEU A 1 413 ? -20.828 -10.968 22.997 1.00 86.44 413 LEU A C 1
ATOM 3263 O O . LEU A 1 413 ? -21.270 -12.032 22.575 1.00 86.44 413 LEU A O 1
ATOM 3267 N N . LEU A 1 414 ? -20.173 -10.870 24.155 1.00 87.12 414 LEU A N 1
ATOM 3268 C CA . LEU A 1 414 ? -19.963 -11.958 25.121 1.00 87.12 414 LEU A CA 1
ATOM 3269 C C . LEU A 1 414 ? -20.564 -11.586 26.488 1.00 87.12 414 LEU A C 1
ATOM 3271 O O . LEU A 1 414 ? -21.146 -10.513 26.654 1.00 87.12 414 LEU A O 1
ATOM 3275 N N . ASP A 1 415 ? -20.441 -12.454 27.497 1.00 88.19 415 ASP A N 1
ATOM 3276 C CA . ASP A 1 415 ? -20.845 -12.101 28.865 1.00 88.19 415 ASP A CA 1
ATOM 3277 C C . ASP A 1 415 ? -20.049 -10.886 29.374 1.00 88.19 415 ASP A C 1
ATOM 3279 O O . ASP A 1 415 ? -18.817 -10.920 29.474 1.00 88.19 415 ASP A O 1
ATOM 3283 N N . PHE A 1 416 ? -20.766 -9.815 29.736 1.00 87.75 416 PHE A N 1
ATOM 3284 C CA . PHE A 1 416 ? -20.155 -8.557 30.174 1.00 87.75 416 PHE A CA 1
ATOM 3285 C C . PHE A 1 416 ? -19.260 -8.758 31.395 1.00 87.75 416 PHE A C 1
ATOM 3287 O O . PHE A 1 416 ? -18.235 -8.100 31.509 1.00 87.75 416 PHE A O 1
ATOM 3294 N N . LYS A 1 417 ? -19.606 -9.672 32.309 1.00 87.94 417 LYS A N 1
ATOM 3295 C CA . LYS A 1 417 ? -18.793 -9.900 33.514 1.00 87.94 417 LYS A CA 1
ATOM 3296 C C . LYS A 1 417 ? -17.412 -10.456 33.173 1.00 87.94 417 LYS A C 1
ATOM 3298 O O . LYS A 1 417 ? -16.428 -10.036 33.779 1.00 87.94 417 LYS A O 1
ATOM 3303 N N . GLY A 1 418 ? -17.345 -11.380 32.214 1.00 87.69 418 GLY A N 1
ATOM 3304 C CA . GLY A 1 418 ? -16.086 -11.931 31.716 1.00 87.69 418 GLY A CA 1
ATOM 3305 C C . GLY A 1 418 ? -15.246 -10.865 31.015 1.00 87.69 418 GLY A C 1
ATOM 3306 O O . GLY A 1 418 ? -14.084 -10.670 31.371 1.00 87.69 418 GLY A O 1
ATOM 3307 N N . LEU A 1 419 ? -15.859 -10.122 30.088 1.00 89.12 419 LEU A N 1
ATOM 3308 C CA . LEU A 1 419 ? -15.197 -9.016 29.387 1.00 89.12 419 LEU A CA 1
ATOM 3309 C C . LEU A 1 419 ? -14.708 -7.935 30.356 1.00 89.12 419 LEU A C 1
ATOM 3311 O O . LEU A 1 419 ? -13.584 -7.459 30.238 1.00 89.12 419 LEU A O 1
ATOM 3315 N N . TYR A 1 420 ? -15.519 -7.580 31.351 1.00 91.50 420 TYR A N 1
ATOM 3316 C CA . TYR A 1 420 ? -15.153 -6.580 32.341 1.00 91.50 420 TYR A CA 1
ATOM 3317 C C . TYR A 1 420 ? -13.936 -7.022 33.148 1.00 91.50 420 TYR A C 1
ATOM 3319 O O . TYR A 1 420 ? -12.946 -6.305 33.190 1.00 91.50 420 TYR A O 1
ATOM 3327 N N . LYS A 1 421 ? -13.953 -8.233 33.713 1.00 91.50 421 LYS A N 1
ATOM 3328 C CA . LYS A 1 421 ? -12.855 -8.738 34.548 1.00 91.50 421 LYS A CA 1
ATOM 3329 C C . LYS A 1 421 ? -11.511 -8.803 33.812 1.00 91.50 421 LYS A C 1
ATOM 3331 O O . LYS A 1 421 ? -10.478 -8.533 34.415 1.00 91.50 421 LYS A O 1
ATOM 3336 N N . HIS A 1 422 ? -11.518 -9.217 32.546 1.00 88.62 422 HIS A N 1
ATOM 3337 C CA . HIS A 1 422 ? -10.287 -9.520 31.809 1.00 88.62 422 HIS A CA 1
ATOM 3338 C C . HIS A 1 422 ? -9.812 -8.396 30.886 1.00 88.62 422 HIS A C 1
ATOM 3340 O O . HIS A 1 422 ? -8.626 -8.344 30.585 1.00 88.62 422 HIS A O 1
ATOM 3346 N N . ILE A 1 423 ? -10.708 -7.509 30.444 1.00 90.88 423 ILE A N 1
ATOM 3347 C CA . ILE A 1 423 ? -10.401 -6.466 29.459 1.00 90.88 423 ILE A CA 1
ATOM 3348 C C . ILE A 1 423 ? -10.681 -5.083 30.042 1.00 90.88 423 ILE A C 1
ATOM 3350 O O . ILE A 1 423 ? -9.759 -4.295 30.235 1.00 90.88 423 ILE A O 1
ATOM 3354 N N . PHE A 1 424 ? -11.943 -4.776 30.357 1.00 91.38 424 PHE A N 1
ATOM 3355 C CA . PHE A 1 424 ? -12.316 -3.396 30.684 1.00 91.38 424 PHE A CA 1
ATOM 3356 C C . PHE A 1 424 ? -11.827 -2.938 32.062 1.00 91.38 424 PHE A C 1
ATOM 3358 O O . PHE A 1 424 ? -11.465 -1.782 32.206 1.00 91.38 424 PHE A O 1
ATOM 3365 N N . GLN A 1 425 ? -11.745 -3.817 33.061 1.00 91.56 425 GLN A N 1
ATOM 3366 C CA . GLN A 1 425 ? -11.251 -3.461 34.391 1.00 91.56 425 GLN A CA 1
ATOM 3367 C C . GLN A 1 425 ? -9.748 -3.112 34.378 1.00 91.56 425 GLN A C 1
ATOM 3369 O O . GLN A 1 425 ? -9.405 -2.050 34.898 1.00 91.56 425 GLN A O 1
ATOM 3374 N N . PRO A 1 426 ? -8.845 -3.924 33.782 1.00 90.12 426 PRO A N 1
ATOM 3375 C CA . PRO A 1 426 ? -7.450 -3.518 33.590 1.00 90.12 426 PRO A CA 1
ATOM 3376 C C . PRO A 1 426 ? -7.309 -2.230 32.769 1.00 90.12 426 PRO A C 1
ATOM 3378 O O . PRO A 1 426 ? -6.521 -1.359 33.123 1.00 90.12 426 PRO A O 1
ATOM 3381 N N . LEU A 1 427 ? -8.118 -2.077 31.714 1.00 89.75 427 LEU A N 1
ATOM 3382 C CA . LEU A 1 427 ? -8.129 -0.876 30.878 1.00 89.75 427 LEU A CA 1
ATOM 3383 C C . LEU A 1 427 ? -8.513 0.380 31.675 1.00 89.75 427 LEU A C 1
ATOM 3385 O O . LEU A 1 427 ? -7.844 1.405 31.579 1.00 89.75 427 LEU A O 1
ATOM 3389 N N . GLU A 1 428 ? -9.585 0.308 32.464 1.00 90.50 428 GLU A N 1
ATOM 3390 C CA . GLU A 1 428 ? -10.029 1.389 33.345 1.00 90.50 428 GLU A CA 1
ATOM 3391 C C . GLU A 1 428 ? -8.953 1.732 34.376 1.00 90.50 428 GLU A C 1
ATOM 3393 O O . GLU A 1 428 ? -8.630 2.903 34.551 1.00 90.50 428 GLU A O 1
ATOM 3398 N N . ALA A 1 429 ? -8.355 0.722 35.012 1.00 88.38 429 ALA A N 1
ATOM 3399 C CA . ALA A 1 429 ? -7.311 0.920 36.013 1.00 88.38 429 ALA A CA 1
ATOM 3400 C C . ALA A 1 429 ? -6.069 1.630 35.449 1.00 88.38 429 ALA A C 1
ATOM 3402 O O . ALA A 1 429 ? -5.464 2.431 36.155 1.00 88.38 429 ALA A O 1
ATOM 3403 N N . ALA A 1 430 ? -5.715 1.360 34.190 1.00 85.69 430 ALA A N 1
ATOM 3404 C CA . ALA A 1 430 ? -4.579 1.985 33.519 1.00 85.69 430 ALA A CA 1
ATOM 3405 C C . ALA A 1 430 ? -4.887 3.391 32.967 1.00 85.69 430 ALA A C 1
ATOM 3407 O O . ALA A 1 430 ? -3.982 4.200 32.810 1.00 85.69 430 ALA A O 1
ATOM 3408 N N . THR A 1 431 ? -6.146 3.702 32.632 1.00 83.94 431 THR A N 1
ATOM 3409 C CA . THR A 1 431 ? -6.497 4.941 31.900 1.00 83.94 431 THR A CA 1
ATOM 3410 C C . THR A 1 431 ? -7.188 6.013 32.738 1.00 83.94 431 THR A C 1
ATOM 3412 O O . THR A 1 431 ? -7.259 7.169 32.307 1.00 83.94 431 THR A O 1
ATOM 3415 N N . LEU A 1 432 ? -7.736 5.653 33.900 1.00 82.44 432 LEU A N 1
ATOM 3416 C CA . LEU A 1 432 ? -8.469 6.578 34.757 1.00 82.44 432 LEU A CA 1
ATOM 3417 C C . LEU A 1 432 ? -7.522 7.420 35.617 1.00 82.44 432 LEU A C 1
ATOM 3419 O O . LEU A 1 432 ? -7.132 7.032 36.714 1.00 82.44 432 LEU A O 1
ATOM 3423 N N . ASP A 1 433 ? -7.278 8.648 35.164 1.00 80.19 433 ASP A N 1
ATOM 3424 C CA . ASP A 1 433 ? -6.473 9.647 35.881 1.00 80.19 433 ASP A CA 1
ATOM 3425 C C . ASP A 1 433 ? -7.334 10.571 36.780 1.00 80.19 433 ASP A C 1
ATOM 3427 O O . ASP A 1 433 ? -6.884 11.622 37.234 1.00 80.19 433 ASP A O 1
ATOM 3431 N N . ASN A 1 434 ? -8.610 10.220 37.015 1.00 71.88 434 ASN A N 1
ATOM 3432 C CA . ASN A 1 434 ? -9.647 11.058 37.656 1.00 71.88 434 ASN A CA 1
ATOM 3433 C C . ASN A 1 434 ? -9.894 12.423 36.979 1.00 71.88 434 ASN A C 1
ATOM 3435 O O . ASN A 1 434 ? -10.538 13.306 37.551 1.00 71.88 434 ASN A O 1
ATOM 3439 N N . THR A 1 435 ? -9.415 12.600 35.750 1.00 81.81 435 THR A N 1
ATOM 3440 C CA . THR A 1 435 ? -9.676 13.782 34.925 1.00 81.81 435 THR A CA 1
ATOM 3441 C C . THR A 1 435 ? -11.033 13.668 34.223 1.00 81.81 435 THR A C 1
ATOM 3443 O O . THR A 1 435 ? -11.463 12.563 33.877 1.00 81.81 435 THR A O 1
ATOM 3446 N N . PRO A 1 436 ? -11.740 14.784 33.975 1.00 80.44 436 PRO A N 1
ATOM 3447 C CA . PRO A 1 436 ? -12.995 14.734 33.231 1.00 80.44 436 PRO A CA 1
ATOM 3448 C C . PRO A 1 436 ? -12.800 14.216 31.797 1.00 80.44 436 PRO A C 1
ATOM 3450 O O . PRO A 1 436 ? -13.680 13.536 31.277 1.00 80.44 436 PRO A O 1
ATOM 3453 N N . GLU A 1 437 ? -11.647 14.457 31.172 1.00 84.25 437 GLU A N 1
ATOM 3454 C CA . GLU A 1 437 ? -11.333 13.997 29.816 1.00 84.25 437 GLU A CA 1
ATOM 3455 C C . GLU A 1 437 ? -11.219 12.467 29.729 1.00 84.25 437 GLU A C 1
ATOM 3457 O O . GLU A 1 437 ? -11.767 11.866 28.804 1.00 84.25 437 GLU A O 1
ATOM 3462 N N . SER A 1 438 ? -10.567 11.820 30.705 1.00 85.56 438 SER A N 1
ATOM 3463 C CA . SER A 1 438 ? -10.446 10.351 30.742 1.00 85.56 438 SER A CA 1
ATOM 3464 C C . SER A 1 438 ? -11.803 9.672 30.950 1.00 85.56 438 SER A C 1
ATOM 3466 O O . SER A 1 438 ? -12.125 8.704 30.260 1.00 85.56 438 SER A O 1
ATOM 3468 N N . LEU A 1 439 ? -12.646 10.234 31.822 1.00 86.50 439 LEU A N 1
ATOM 3469 C CA . LEU A 1 439 ? -14.015 9.762 32.039 1.00 86.50 439 LEU A CA 1
ATOM 3470 C C . LEU A 1 439 ? -14.894 9.924 30.785 1.00 86.50 439 LEU A C 1
ATOM 3472 O O . LEU A 1 439 ? -15.681 9.031 30.469 1.00 86.50 439 LEU A O 1
ATOM 3476 N N . LEU A 1 440 ? -14.755 11.032 30.047 1.00 88.25 440 LEU A N 1
ATOM 3477 C CA . LEU A 1 440 ? -15.474 11.244 28.784 1.00 88.25 440 LEU A CA 1
ATOM 3478 C C . LEU A 1 440 ? -15.014 10.282 27.684 1.00 88.25 440 LEU A C 1
ATOM 3480 O O . LEU A 1 440 ? -15.852 9.753 26.951 1.00 88.25 440 LEU A O 1
ATOM 3484 N N . ALA A 1 441 ? -13.711 10.020 27.584 1.00 88.44 441 ALA A N 1
ATOM 3485 C CA . ALA A 1 441 ? -13.169 9.064 26.623 1.00 88.44 441 ALA A CA 1
ATOM 3486 C C . ALA A 1 441 ? -13.655 7.632 26.912 1.00 88.44 441 ALA A C 1
ATOM 3488 O O . ALA A 1 441 ? -14.060 6.914 25.997 1.00 88.44 441 ALA A O 1
ATOM 3489 N N . LEU A 1 442 ? -13.720 7.246 28.189 1.00 91.00 442 LEU A N 1
ATOM 3490 C CA . LEU A 1 442 ? -14.264 5.956 28.613 1.00 91.00 442 LEU A CA 1
ATOM 3491 C C . LEU A 1 442 ? -15.775 5.840 28.339 1.00 91.00 442 LEU A C 1
ATOM 3493 O O . LEU A 1 442 ? -16.252 4.805 27.872 1.00 91.00 442 LEU A O 1
ATOM 3497 N N . LEU A 1 443 ? -16.542 6.916 28.550 1.00 91.06 443 LEU A N 1
ATOM 3498 C CA . LEU A 1 443 ? -17.954 6.958 28.158 1.00 91.06 443 LEU A CA 1
ATOM 3499 C C . LEU A 1 443 ? -18.122 6.795 26.638 1.00 91.06 443 LEU A C 1
ATOM 3501 O O . LEU A 1 443 ? -19.015 6.074 26.186 1.00 91.06 443 LEU A O 1
ATOM 3505 N N . ALA A 1 444 ? -17.251 7.424 25.845 1.00 91.62 444 ALA A N 1
ATOM 3506 C CA . ALA A 1 444 ? -17.248 7.286 24.393 1.00 91.62 444 ALA A CA 1
ATOM 3507 C C . ALA A 1 444 ? -16.913 5.852 23.946 1.00 91.62 444 ALA A C 1
ATOM 3509 O O . ALA A 1 444 ? -17.585 5.337 23.049 1.00 91.62 444 ALA A O 1
ATOM 3510 N N . LEU A 1 445 ? -15.958 5.180 24.604 1.00 93.19 445 LEU A N 1
ATOM 3511 C CA . LEU A 1 445 ? -15.667 3.757 24.393 1.00 93.19 445 LEU A CA 1
ATOM 3512 C C . LEU A 1 445 ? -16.924 2.904 24.596 1.00 93.19 445 LEU A C 1
ATOM 3514 O O . LEU A 1 445 ? -17.314 2.157 23.699 1.00 93.19 445 LEU A O 1
ATOM 3518 N N . TYR A 1 446 ? -17.587 3.040 25.749 1.00 92.94 446 TYR A N 1
ATOM 3519 C CA . TYR A 1 446 ? -18.777 2.246 26.062 1.00 92.94 446 TYR A CA 1
ATOM 3520 C C . TYR A 1 446 ? -19.965 2.554 25.151 1.00 92.94 446 TYR A C 1
ATOM 3522 O O . TYR A 1 446 ? -20.725 1.647 24.810 1.00 92.94 446 TYR A O 1
ATOM 3530 N N . LYS A 1 447 ? -20.109 3.805 24.702 1.00 92.81 447 LYS A N 1
ATOM 3531 C CA . LYS A 1 447 ? -21.085 4.178 23.671 1.00 92.81 447 LYS A CA 1
ATOM 3532 C C . LYS A 1 447 ? -20.803 3.460 22.351 1.00 92.81 447 LYS A C 1
ATOM 3534 O O . LYS A 1 447 ? -21.720 2.889 21.765 1.00 92.81 447 LYS A O 1
ATOM 3539 N N . ASN A 1 448 ? -19.555 3.480 21.887 1.00 92.44 448 ASN A N 1
ATOM 3540 C CA . ASN A 1 448 ? -19.167 2.849 20.625 1.00 92.44 448 ASN A CA 1
ATOM 3541 C C . ASN A 1 448 ? -19.305 1.321 20.694 1.00 92.44 448 ASN A C 1
ATOM 3543 O O . ASN A 1 448 ? -19.784 0.716 19.738 1.00 92.44 448 ASN A O 1
ATOM 3547 N N . LEU A 1 449 ? -18.984 0.721 21.843 1.00 92.75 449 LEU A N 1
ATOM 3548 C CA . LEU A 1 449 ? -19.220 -0.695 22.119 1.00 92.75 449 LEU A CA 1
ATOM 3549 C C . LEU A 1 449 ? -20.711 -1.045 22.050 1.00 92.75 449 LEU A C 1
ATOM 3551 O O . LEU A 1 449 ? -21.096 -1.991 21.367 1.00 92.75 449 LEU A O 1
ATOM 3555 N N . LEU A 1 450 ? -21.563 -0.253 22.714 1.00 90.44 450 LEU A N 1
ATOM 3556 C CA . LEU A 1 450 ? -23.012 -0.447 22.671 1.00 90.44 450 LEU A CA 1
ATOM 3557 C C . LEU A 1 450 ? -23.539 -0.334 21.237 1.00 90.44 450 LEU A C 1
ATOM 3559 O O . LEU A 1 450 ? -24.328 -1.173 20.817 1.00 90.44 450 LEU A O 1
ATOM 3563 N N . HIS A 1 451 ? -23.073 0.661 20.481 1.00 90.38 451 HIS A N 1
ATOM 3564 C CA . HIS A 1 451 ? -23.425 0.841 19.075 1.00 90.38 451 HIS A CA 1
ATOM 3565 C C . HIS A 1 451 ? -22.995 -0.350 18.208 1.00 90.38 451 HIS A C 1
ATOM 3567 O O . HIS A 1 451 ? -23.789 -0.845 17.409 1.00 90.38 451 HIS A O 1
ATOM 3573 N N . HIS A 1 452 ? -21.773 -0.859 18.391 1.00 90.12 452 HIS A N 1
ATOM 3574 C CA . HIS A 1 452 ? -21.304 -2.057 17.698 1.00 90.12 452 HIS A CA 1
ATOM 3575 C C . HIS A 1 452 ? -22.191 -3.271 18.010 1.00 90.12 452 HIS A C 1
ATOM 3577 O O . HIS A 1 452 ? -22.651 -3.948 17.092 1.00 90.12 452 HIS A O 1
ATOM 3583 N N . TRP A 1 453 ? -22.513 -3.505 19.284 1.00 89.75 453 TRP A N 1
ATOM 3584 C CA . TRP A 1 453 ? -23.414 -4.587 19.686 1.00 89.75 453 TRP A CA 1
ATOM 3585 C C . TRP A 1 453 ? -24.835 -4.420 19.150 1.00 89.75 453 TRP A C 1
ATOM 3587 O O . TRP A 1 453 ? -25.451 -5.417 18.782 1.00 89.75 453 TRP A O 1
ATOM 3597 N N . THR A 1 454 ? -25.350 -3.189 19.058 1.00 86.75 454 THR A N 1
ATOM 3598 C CA . THR A 1 454 ? -26.636 -2.911 18.401 1.00 86.75 454 THR A CA 1
ATOM 3599 C C . THR A 1 454 ? -26.617 -3.400 16.953 1.00 86.75 454 THR A C 1
ATOM 3601 O O . THR A 1 454 ? -27.489 -4.172 16.572 1.00 86.75 454 THR A O 1
ATOM 3604 N N . ILE A 1 455 ? -25.584 -3.051 16.182 1.00 86.88 455 ILE A N 1
ATOM 3605 C CA . ILE A 1 455 ? -25.449 -3.469 14.777 1.00 86.88 455 ILE A CA 1
ATOM 3606 C C . ILE A 1 455 ? -25.325 -4.994 14.647 1.00 86.88 455 ILE A C 1
ATOM 3608 O O . ILE A 1 455 ? -25.914 -5.599 13.751 1.00 86.88 455 ILE A O 1
ATOM 3612 N N . VAL A 1 456 ? -24.574 -5.644 15.540 1.00 85.81 456 VAL A N 1
ATOM 3613 C CA . VAL A 1 456 ? -24.428 -7.110 15.534 1.00 85.81 456 VAL A CA 1
ATOM 3614 C C . VAL A 1 456 ? -25.768 -7.795 15.816 1.00 85.81 456 VAL A C 1
ATOM 3616 O O . VAL A 1 456 ? -26.101 -8.783 15.171 1.00 85.81 456 VAL A O 1
ATOM 3619 N N . LEU A 1 457 ? -26.567 -7.256 16.737 1.00 84.12 457 LEU A N 1
ATOM 3620 C CA . LEU A 1 457 ? -27.897 -7.784 17.041 1.00 84.12 457 LEU A CA 1
ATOM 3621 C C . LEU A 1 457 ? -28.904 -7.532 15.918 1.00 84.12 457 LEU A C 1
ATOM 3623 O O . LEU A 1 457 ? -29.746 -8.385 15.670 1.00 84.12 457 LEU A O 1
ATOM 3627 N N . GLU A 1 458 ? -28.818 -6.388 15.242 1.00 81.75 458 GLU A N 1
ATOM 3628 C CA . GLU A 1 458 ? -29.673 -6.061 14.095 1.00 81.75 458 GLU A CA 1
ATOM 3629 C C . GLU A 1 458 ? -29.339 -6.889 12.852 1.00 81.75 458 GLU A C 1
ATOM 3631 O O . GLU A 1 458 ? -30.226 -7.177 12.054 1.00 81.75 458 GLU A O 1
ATOM 3636 N N . SER A 1 459 ? -28.073 -7.271 12.683 1.00 81.81 459 SER A N 1
ATOM 3637 C CA . SER A 1 459 ? -27.624 -8.075 11.541 1.00 81.81 459 SER A CA 1
ATOM 3638 C C . SER A 1 459 ? -27.738 -9.588 11.758 1.00 81.81 459 SER A C 1
ATOM 3640 O O . SER A 1 459 ? -27.600 -10.341 10.797 1.00 81.81 459 SER A O 1
ATOM 3642 N N . SER A 1 460 ? -27.994 -10.046 12.988 1.00 77.38 460 SER A N 1
ATOM 3643 C CA . SER A 1 460 ? -28.119 -11.468 13.318 1.00 77.38 460 SER A CA 1
ATOM 3644 C C . SER A 1 460 ? -29.565 -11.958 13.213 1.00 77.38 460 SER A C 1
ATOM 3646 O O . SER A 1 460 ? -30.464 -11.396 13.834 1.00 77.38 460 SER A O 1
ATOM 3648 N N . ASP A 1 461 ? -29.778 -13.079 12.517 1.00 68.38 461 ASP A N 1
ATOM 3649 C CA . ASP A 1 461 ? -31.091 -13.738 12.416 1.00 68.38 461 ASP A CA 1
ATOM 3650 C C . ASP A 1 461 ? -31.569 -14.318 13.764 1.00 68.38 461 ASP A C 1
ATOM 3652 O O . ASP A 1 461 ? -32.767 -14.479 14.003 1.00 68.38 461 ASP A O 1
ATOM 3656 N N . THR A 1 462 ? -30.632 -14.627 14.670 1.00 71.62 462 THR A N 1
ATOM 3657 C CA . THR A 1 462 ? -30.910 -15.167 16.009 1.00 71.62 462 THR A CA 1
ATOM 3658 C C . THR A 1 462 ? -30.234 -14.326 17.084 1.00 71.62 462 THR A C 1
ATOM 3660 O O . THR A 1 462 ? -29.016 -14.132 17.049 1.00 71.62 462 THR A O 1
ATOM 3663 N N . VAL A 1 463 ? -30.997 -13.858 18.074 1.00 72.75 463 VAL A N 1
ATOM 3664 C CA . VAL A 1 463 ? -30.439 -13.130 19.223 1.00 72.75 463 VAL A CA 1
ATOM 3665 C C . VAL A 1 463 ? -30.003 -14.121 20.303 1.00 72.75 463 VAL A C 1
ATOM 3667 O O . VAL A 1 463 ? -30.817 -14.943 20.722 1.00 72.75 463 VAL A O 1
ATOM 3670 N N . PRO A 1 464 ? -28.753 -14.044 20.792 1.00 78.69 464 PRO A N 1
ATOM 3671 C CA . PRO A 1 464 ? -28.297 -14.898 21.881 1.00 78.69 464 PRO A CA 1
ATOM 3672 C C . PRO A 1 464 ? -29.067 -14.642 23.185 1.00 78.69 464 PRO A C 1
ATOM 3674 O O . PRO A 1 464 ? -29.246 -13.491 23.582 1.00 78.69 464 PRO A O 1
ATOM 3677 N N . ASP A 1 465 ? -29.420 -15.702 23.921 1.00 76.56 465 ASP A N 1
ATOM 3678 C CA . ASP A 1 465 ? -30.165 -15.608 25.193 1.00 76.56 465 ASP A CA 1
ATOM 3679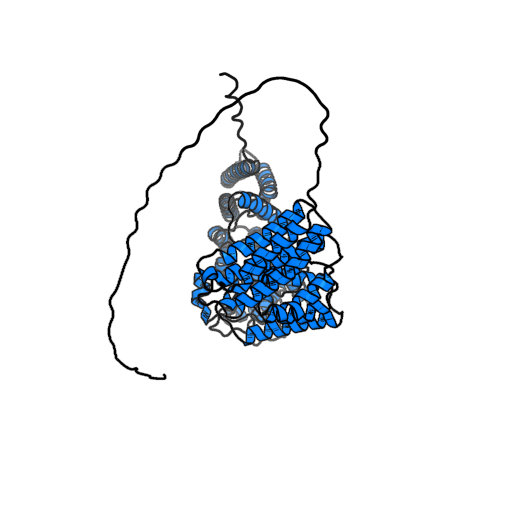 C C . ASP A 1 465 ? -29.488 -14.697 26.237 1.00 76.56 465 ASP A C 1
ATOM 3681 O O . ASP A 1 465 ? -30.141 -14.044 27.055 1.00 76.56 465 ASP A O 1
ATOM 3685 N N . HIS A 1 466 ? -28.155 -14.621 26.208 1.00 80.69 466 HIS A N 1
ATOM 3686 C CA . HIS A 1 466 ? -27.361 -13.814 27.133 1.00 80.69 466 HIS A CA 1
ATOM 3687 C C . HIS A 1 466 ? -27.271 -12.328 26.743 1.00 80.69 466 HIS A C 1
ATOM 3689 O O . HIS A 1 466 ? -26.862 -11.514 27.573 1.00 80.69 466 HIS A O 1
ATOM 3695 N N . ALA A 1 467 ? -27.694 -11.940 25.533 1.00 80.62 467 ALA A N 1
ATOM 3696 C CA . ALA A 1 467 ? -27.553 -10.577 25.015 1.00 80.62 467 ALA A CA 1
ATOM 3697 C C . ALA A 1 467 ? -28.255 -9.536 25.903 1.00 80.62 467 ALA A C 1
ATOM 3699 O O . ALA A 1 467 ? -27.663 -8.522 26.278 1.00 80.62 467 ALA A O 1
ATOM 3700 N N . SER A 1 468 ? -29.493 -9.823 26.321 1.00 78.94 468 SER A N 1
ATOM 3701 C CA . SER A 1 468 ? -30.255 -8.979 27.253 1.00 78.94 468 SER A CA 1
ATOM 3702 C C . SER A 1 468 ? -29.506 -8.752 28.570 1.00 78.94 468 SER A C 1
ATOM 3704 O O . SER A 1 468 ? -29.423 -7.621 29.066 1.00 78.94 468 SER A O 1
ATOM 3706 N N . GLY A 1 469 ? -28.940 -9.824 29.131 1.00 82.38 469 GLY A N 1
ATOM 3707 C CA . GLY A 1 469 ? -28.176 -9.785 30.373 1.00 82.38 469 GLY A CA 1
ATOM 3708 C C . GLY A 1 469 ? -26.917 -8.930 30.241 1.00 82.38 469 GLY A C 1
ATOM 3709 O O . GLY A 1 469 ? -26.687 -8.059 31.083 1.00 82.38 469 GLY A O 1
ATOM 3710 N N . THR A 1 470 ? -26.162 -9.137 29.159 1.00 85.88 470 THR A N 1
ATOM 3711 C CA . THR A 1 470 ? -24.935 -8.402 28.824 1.00 85.88 470 THR A CA 1
ATOM 3712 C C . THR A 1 470 ? -25.195 -6.905 28.664 1.00 85.88 470 THR A C 1
ATOM 3714 O O . THR A 1 470 ? -24.542 -6.101 29.327 1.00 85.88 470 THR A O 1
ATOM 3717 N N . ILE A 1 471 ? -26.194 -6.514 27.866 1.00 85.88 471 ILE A N 1
ATOM 3718 C CA . ILE A 1 471 ? -26.542 -5.099 27.651 1.00 85.88 471 ILE A CA 1
ATOM 3719 C C . ILE A 1 471 ? -26.978 -4.442 28.965 1.00 85.88 471 ILE A C 1
ATOM 3721 O O . ILE A 1 471 ? -26.515 -3.354 29.307 1.00 85.88 471 ILE A O 1
ATOM 3725 N N . THR A 1 472 ? -27.821 -5.118 29.754 1.00 84.62 472 THR A N 1
ATOM 3726 C CA . THR A 1 472 ? -28.253 -4.596 31.062 1.00 84.62 472 THR A CA 1
ATOM 3727 C C . THR A 1 472 ? -27.063 -4.405 32.006 1.00 84.62 472 THR A C 1
ATOM 3729 O O . THR A 1 472 ? -27.043 -3.476 32.814 1.00 84.62 472 THR A O 1
ATOM 3732 N N . ALA A 1 473 ? -26.084 -5.312 31.961 1.00 86.81 473 ALA A N 1
ATOM 3733 C CA . ALA A 1 473 ? -24.881 -5.226 32.776 1.00 86.81 473 ALA A CA 1
ATOM 3734 C C . ALA A 1 473 ? -23.988 -4.050 32.355 1.00 86.81 473 ALA A C 1
ATOM 3736 O O . ALA A 1 473 ? -23.566 -3.304 33.236 1.00 86.81 473 ALA A O 1
ATOM 3737 N N . LEU A 1 474 ? -23.806 -3.828 31.049 1.00 88.81 474 LEU A N 1
ATOM 3738 C CA . LEU A 1 474 ? -23.091 -2.666 30.515 1.00 88.81 474 LEU A CA 1
ATOM 3739 C C . LEU A 1 474 ? -23.757 -1.351 30.941 1.00 88.81 474 LEU A C 1
ATOM 3741 O O . LEU A 1 474 ? -23.102 -0.487 31.512 1.00 88.81 474 LEU A O 1
ATOM 3745 N N . VAL A 1 475 ? -25.071 -1.206 30.733 1.00 87.25 475 VAL A N 1
ATOM 3746 C CA . VAL A 1 475 ? -25.802 0.015 31.126 1.00 87.25 475 VAL A CA 1
ATOM 3747 C C . VAL A 1 475 ? -25.683 0.256 32.632 1.00 87.25 475 VAL A C 1
ATOM 3749 O O . VAL A 1 475 ? -25.417 1.373 33.068 1.00 87.25 475 VAL A O 1
ATOM 3752 N N . ARG A 1 476 ? -25.803 -0.798 33.450 1.00 88.12 476 ARG A N 1
ATOM 3753 C CA . ARG A 1 476 ? -25.617 -0.689 34.904 1.00 88.12 476 ARG A CA 1
ATOM 3754 C C . ARG A 1 476 ? -24.208 -0.222 35.280 1.00 88.12 476 ARG A C 1
ATOM 3756 O O . ARG A 1 476 ? -24.086 0.497 36.266 1.00 88.12 476 ARG A O 1
ATOM 3763 N N . HIS A 1 477 ? -23.186 -0.628 34.530 1.00 89.12 477 HIS A N 1
ATOM 3764 C CA . HIS A 1 477 ? -21.797 -0.208 34.740 1.00 89.12 477 HIS A CA 1
ATOM 3765 C C . HIS A 1 477 ? -21.560 1.259 34.365 1.00 89.12 477 HIS A C 1
ATOM 3767 O O . HIS A 1 477 ? -20.889 1.986 35.090 1.00 89.12 477 HIS A O 1
ATOM 3773 N N . VAL A 1 478 ? -22.174 1.728 33.277 1.00 88.81 478 VAL A N 1
ATOM 3774 C CA . VAL A 1 478 ? -22.029 3.117 32.811 1.00 88.81 478 VAL A CA 1
ATOM 3775 C C . VAL A 1 478 ? -22.792 4.114 33.696 1.00 88.81 478 VAL A C 1
ATOM 3777 O O . VAL A 1 478 ? -22.377 5.264 33.820 1.00 88.81 478 VAL A O 1
ATOM 3780 N N . ASN A 1 479 ? -23.870 3.697 34.369 1.00 88.31 479 ASN A N 1
ATOM 3781 C CA . ASN A 1 479 ? -24.674 4.584 35.222 1.00 88.31 479 ASN A CA 1
ATOM 3782 C C . ASN A 1 479 ? -23.850 5.314 36.314 1.00 88.31 479 ASN A C 1
ATOM 3784 O O . ASN A 1 479 ? -23.938 6.542 36.382 1.00 88.31 479 ASN A O 1
ATOM 3788 N N . PRO A 1 480 ? -23.030 4.634 37.147 1.00 87.94 480 PRO A N 1
ATOM 3789 C CA . PRO A 1 480 ? -22.117 5.301 38.077 1.00 87.94 480 PRO A CA 1
ATOM 3790 C C . PRO A 1 480 ? -21.162 6.288 37.403 1.00 87.94 480 PRO A C 1
ATOM 3792 O O . PRO A 1 480 ? -20.958 7.373 37.935 1.00 87.94 480 PRO A O 1
ATOM 3795 N N . LEU A 1 481 ? -20.622 5.947 36.229 1.00 86.06 481 LEU A N 1
ATOM 3796 C CA . LEU A 1 481 ? -19.706 6.810 35.478 1.00 86.06 481 LEU A CA 1
ATOM 3797 C C . LEU A 1 481 ? -20.403 8.089 34.986 1.00 86.06 481 LEU A C 1
ATOM 3799 O O . LEU A 1 481 ? -19.851 9.183 35.068 1.00 86.06 481 LEU A O 1
ATOM 3803 N N . ALA A 1 482 ? -21.645 7.979 34.514 1.00 86.38 482 ALA A N 1
ATOM 3804 C CA . ALA A 1 482 ? -22.447 9.139 34.137 1.00 86.38 482 ALA A CA 1
ATOM 3805 C C . ALA A 1 482 ? -22.767 10.027 35.354 1.00 86.38 482 ALA A C 1
ATOM 3807 O O . ALA A 1 482 ? -22.702 11.254 35.264 1.00 86.38 482 ALA A O 1
ATOM 3808 N N . LEU A 1 483 ? -23.076 9.419 36.506 1.00 85.62 483 LEU A N 1
ATOM 3809 C CA . LEU A 1 483 ? -23.325 10.150 37.750 1.00 85.62 483 LEU A CA 1
ATOM 3810 C C . LEU A 1 483 ? -22.073 10.885 38.239 1.00 85.62 483 LEU A C 1
ATOM 3812 O O . LEU A 1 483 ? -22.174 12.060 38.595 1.00 85.62 483 LEU A O 1
ATOM 3816 N N . THR A 1 484 ? -20.903 10.239 38.219 1.00 86.00 484 THR A N 1
ATOM 3817 C CA . THR A 1 484 ? -19.645 10.890 38.608 1.00 86.00 484 THR A CA 1
ATOM 3818 C C . THR A 1 484 ? -19.321 12.042 37.669 1.00 86.00 484 THR A C 1
ATOM 3820 O O . THR A 1 484 ? -19.084 13.139 38.161 1.00 86.00 484 THR A O 1
ATOM 3823 N N . LEU A 1 485 ? -19.423 11.863 36.347 1.00 85.25 485 LEU A N 1
ATOM 3824 C CA . LEU A 1 485 ? -19.240 12.944 35.369 1.00 85.25 485 LEU A CA 1
ATOM 3825 C C . LEU A 1 485 ? -20.182 14.130 35.608 1.00 85.25 485 LEU A C 1
ATOM 3827 O O . LEU A 1 485 ? -19.754 15.282 35.546 1.00 85.25 485 LEU A O 1
ATOM 3831 N N . CYS A 1 486 ? -21.457 13.873 35.913 1.00 83.94 486 CYS A N 1
ATOM 3832 C CA . CYS A 1 486 ? -22.413 14.933 36.231 1.00 83.94 486 CYS A CA 1
ATOM 3833 C C . CYS A 1 486 ? -22.049 15.715 37.498 1.00 83.94 486 CYS A C 1
ATOM 3835 O O . CYS A 1 486 ? -22.326 16.915 37.563 1.00 83.94 486 CYS A O 1
ATOM 3837 N N . GLN A 1 487 ? -21.459 15.049 38.492 1.00 83.75 487 GLN A N 1
ATOM 3838 C CA . GLN A 1 487 ? -21.074 15.655 39.766 1.00 83.75 487 GLN A CA 1
ATOM 3839 C C . GLN A 1 487 ? -19.723 16.378 39.688 1.00 83.75 487 GLN A C 1
ATOM 3841 O O . GLN A 1 487 ? -19.584 17.460 40.255 1.00 83.75 487 GLN A O 1
ATOM 3846 N N . THR A 1 488 ? -18.740 15.810 38.988 1.00 80.81 488 THR A N 1
ATOM 3847 C CA . THR A 1 488 ? -17.367 16.334 38.922 1.00 80.81 488 THR A CA 1
ATOM 3848 C C . THR A 1 488 ? -17.178 17.363 37.810 1.00 80.81 488 THR A C 1
ATOM 3850 O O . THR A 1 488 ? -16.389 18.291 37.971 1.00 80.81 488 THR A O 1
ATOM 3853 N N . CYS A 1 489 ? -17.910 17.248 36.696 1.00 77.25 489 CYS A N 1
ATOM 3854 C CA . CYS A 1 489 ? -17.776 18.136 35.543 1.00 77.25 489 CYS A CA 1
ATOM 3855 C C . CYS A 1 489 ? -19.135 18.416 34.871 1.00 77.25 489 CYS A C 1
ATOM 3857 O O . CYS A 1 489 ? -19.458 17.836 33.829 1.00 77.25 489 CYS A O 1
ATOM 3859 N N . PRO A 1 490 ? -19.943 19.350 35.412 1.00 78.94 490 PRO A N 1
ATOM 3860 C CA . PRO A 1 490 ? -21.266 19.689 34.886 1.00 78.94 490 PRO A CA 1
ATOM 3861 C C . PRO A 1 490 ? -21.200 20.586 33.632 1.00 78.94 490 PRO A C 1
ATOM 3863 O O . PRO A 1 490 ? -21.929 21.573 33.525 1.00 78.94 490 PRO A O 1
ATOM 3866 N N . SER A 1 491 ? -20.325 20.262 32.679 1.00 83.38 491 SER A N 1
ATOM 3867 C CA . SER A 1 491 ? -20.207 20.973 31.406 1.00 83.38 491 SER A CA 1
ATOM 3868 C C . SER A 1 491 ? -21.320 20.569 30.427 1.00 83.38 491 SER A C 1
ATOM 3870 O O . SER A 1 491 ? -21.937 19.506 30.553 1.00 83.38 491 SER A O 1
ATOM 3872 N N . VAL A 1 492 ? -21.576 21.411 29.420 1.00 84.25 492 VAL A N 1
ATOM 3873 C CA . VAL A 1 492 ? -22.506 21.079 28.324 1.00 84.25 492 VAL A CA 1
ATOM 3874 C C . VAL A 1 492 ? -22.012 19.852 27.552 1.00 84.25 492 VAL A C 1
ATOM 3876 O O . VAL A 1 492 ? -22.815 18.981 27.234 1.00 84.25 492 VAL A O 1
ATOM 3879 N N . SER A 1 493 ? -20.697 19.748 27.331 1.00 83.00 493 SER A N 1
ATOM 3880 C CA . SER A 1 493 ? -20.065 18.605 26.659 1.00 83.00 493 SER A CA 1
ATOM 3881 C C . SER A 1 493 ? -20.325 17.294 27.408 1.00 83.00 493 SER A C 1
ATOM 3883 O O . SER A 1 493 ? -20.810 16.330 26.820 1.00 83.00 493 SER A O 1
ATOM 3885 N N . SER A 1 494 ? -20.130 17.285 28.731 1.00 83.25 494 SER A N 1
ATOM 3886 C CA . SER A 1 494 ? -20.350 16.096 29.562 1.00 83.25 494 SER A CA 1
ATOM 3887 C C . SER A 1 494 ? -21.810 15.654 29.565 1.00 83.25 494 SER A C 1
ATOM 3889 O O . SER A 1 494 ? -22.105 14.471 29.419 1.00 83.25 494 SER A O 1
ATOM 3891 N N . ARG A 1 495 ? -22.745 16.604 29.684 1.00 83.00 495 ARG A N 1
ATOM 3892 C CA . ARG A 1 495 ? -24.184 16.302 29.629 1.00 83.00 495 ARG A CA 1
ATOM 3893 C C . ARG A 1 495 ? -24.605 15.791 28.253 1.00 83.00 495 ARG A C 1
ATOM 3895 O O . ARG A 1 495 ? -25.400 14.860 28.195 1.00 83.00 495 ARG A O 1
ATOM 3902 N N . SER A 1 496 ? -24.064 16.363 27.177 1.00 87.44 496 SER A N 1
ATOM 3903 C CA . SER A 1 496 ? -24.313 15.891 25.811 1.00 87.44 496 SER A CA 1
ATOM 3904 C C . SER A 1 496 ? -23.821 14.459 25.626 1.00 87.44 496 SER A C 1
ATOM 3906 O O . SER A 1 496 ? -24.592 13.615 25.198 1.00 87.44 496 SER A O 1
ATOM 3908 N N . ALA A 1 497 ? -22.589 14.146 26.037 1.00 86.25 497 ALA A N 1
ATOM 3909 C CA . ALA A 1 497 ? -22.031 12.800 25.907 1.00 86.25 497 ALA A CA 1
ATOM 3910 C C . ALA A 1 497 ? -22.831 11.743 26.696 1.00 86.25 497 ALA A C 1
ATOM 3912 O O . ALA A 1 497 ? -23.023 10.621 26.225 1.00 86.25 497 ALA A O 1
ATOM 3913 N N . ILE A 1 498 ? -23.330 12.105 27.884 1.00 87.44 498 ILE A N 1
ATOM 3914 C CA . ILE A 1 498 ? -24.212 11.244 28.685 1.00 87.44 498 ILE A CA 1
ATOM 3915 C C . ILE A 1 498 ? -25.545 11.013 27.965 1.00 87.44 498 ILE A C 1
ATOM 3917 O O . ILE A 1 498 ? -26.012 9.876 27.894 1.00 87.44 498 ILE A O 1
ATOM 3921 N N . LEU A 1 499 ? -26.153 12.071 27.421 1.00 86.88 499 LEU A N 1
ATOM 3922 C CA . LEU A 1 499 ? -27.394 11.958 26.654 1.00 86.88 499 LEU A CA 1
ATOM 3923 C C . LEU A 1 499 ? -27.204 11.102 25.398 1.00 86.88 499 LEU A C 1
ATOM 3925 O O . LEU A 1 499 ? -28.022 10.218 25.170 1.00 86.88 499 LEU A O 1
ATOM 3929 N N . ASP A 1 500 ? -26.105 11.280 24.663 1.00 88.06 500 ASP A N 1
ATOM 3930 C CA . ASP A 1 500 ? -25.778 10.489 23.470 1.00 88.06 500 ASP A CA 1
ATOM 3931 C C . ASP A 1 500 ? -25.703 8.985 23.786 1.00 88.06 500 ASP A C 1
ATOM 3933 O O . ASP A 1 500 ? -26.187 8.152 23.016 1.00 88.06 500 ASP A O 1
ATOM 3937 N N . PHE A 1 501 ? -25.122 8.610 24.934 1.00 89.38 501 PHE A N 1
ATOM 3938 C CA . PHE A 1 501 ? -25.076 7.212 25.373 1.00 89.38 501 PHE A CA 1
ATOM 3939 C C . PHE A 1 501 ? -26.480 6.646 25.630 1.00 89.38 501 PHE A C 1
ATOM 3941 O O . PHE A 1 501 ? -26.822 5.561 25.147 1.00 89.38 501 PHE A O 1
ATOM 3948 N N . TYR A 1 502 ? -27.317 7.375 26.374 1.00 85.69 502 TYR A N 1
ATOM 3949 C CA . TYR A 1 502 ? -28.681 6.928 26.660 1.00 85.69 502 TYR A CA 1
ATOM 3950 C C . TYR A 1 502 ? -29.583 6.954 25.424 1.00 85.69 502 TYR A C 1
ATOM 3952 O O . TYR A 1 502 ? -30.481 6.118 25.323 1.00 85.69 502 TYR A O 1
ATOM 3960 N N . GLU A 1 503 ? -29.338 7.853 24.471 1.00 87.00 503 GLU A N 1
ATOM 3961 C CA . GLU A 1 503 ? -30.011 7.856 23.174 1.00 87.00 503 GLU A CA 1
ATOM 3962 C C . GLU A 1 503 ? -29.667 6.588 22.387 1.00 87.00 503 GLU A C 1
ATOM 3964 O O . GLU A 1 503 ? -30.570 5.918 21.885 1.00 87.00 503 GLU A O 1
ATOM 3969 N N . GLN A 1 504 ? -28.391 6.190 22.347 1.00 85.62 504 GLN A N 1
ATOM 3970 C CA . GLN A 1 504 ? -27.987 4.938 21.704 1.00 85.62 504 GLN A CA 1
ATOM 3971 C C . GLN A 1 504 ? -28.650 3.717 22.359 1.00 85.62 504 GLN A C 1
ATOM 3973 O O . GLN A 1 504 ? -29.130 2.819 21.666 1.00 85.62 504 GLN A O 1
ATOM 3978 N N . ASN A 1 505 ? -28.748 3.699 23.691 1.00 84.00 505 ASN A N 1
ATOM 3979 C CA . ASN A 1 505 ? -29.482 2.656 24.407 1.00 84.00 505 ASN A CA 1
ATOM 3980 C C . ASN A 1 505 ? -30.989 2.674 24.078 1.00 84.00 505 ASN A C 1
ATOM 3982 O O . ASN A 1 505 ? -31.606 1.625 23.906 1.00 84.00 505 ASN A O 1
ATOM 3986 N N . ALA A 1 506 ? -31.594 3.857 23.938 1.00 80.00 506 ALA A N 1
ATOM 3987 C CA . ALA A 1 506 ? -33.000 3.989 23.555 1.00 80.00 506 ALA A CA 1
ATOM 3988 C C . ALA A 1 506 ? -33.264 3.470 22.131 1.00 80.00 506 ALA A C 1
ATOM 3990 O O . ALA A 1 506 ? -34.284 2.818 21.894 1.00 80.00 506 ALA A O 1
ATOM 3991 N N . ARG A 1 507 ? -32.340 3.703 21.189 1.00 79.50 507 ARG A N 1
ATOM 3992 C CA . ARG A 1 507 ? -32.417 3.166 19.818 1.00 79.50 507 ARG A CA 1
ATOM 3993 C C . ARG A 1 507 ? -32.459 1.638 19.817 1.00 79.50 507 ARG A C 1
ATOM 3995 O O . ARG A 1 507 ? -33.343 1.057 19.198 1.00 79.50 507 ARG A O 1
ATOM 4002 N N . LEU A 1 508 ? -31.599 1.001 20.612 1.00 77.06 508 LEU A N 1
ATOM 4003 C CA . LEU A 1 508 ? -31.587 -0.455 20.773 1.00 77.06 508 LEU A CA 1
ATOM 4004 C C . LEU A 1 508 ? -32.924 -1.009 21.304 1.00 77.06 508 LEU A C 1
ATOM 4006 O O . LEU A 1 508 ? -33.364 -2.067 20.865 1.00 77.06 508 LEU A O 1
ATOM 4010 N N . VAL A 1 509 ? -33.574 -0.322 22.248 1.00 70.19 509 VAL A N 1
ATOM 4011 C CA . VAL A 1 509 ? -34.834 -0.784 22.871 1.00 70.19 509 VAL A CA 1
ATOM 4012 C C . VAL A 1 509 ? -36.064 -0.512 21.992 1.00 70.19 509 VAL A C 1
ATOM 4014 O O . VAL A 1 509 ? -37.047 -1.252 22.054 1.00 70.19 509 VAL A O 1
ATOM 4017 N N . SER A 1 510 ? -36.027 0.550 21.185 1.00 67.19 510 SER A N 1
ATOM 4018 C CA . SER A 1 510 ? -37.158 0.996 20.357 1.00 67.19 510 SER A CA 1
ATOM 4019 C C . SER A 1 510 ? -37.278 0.278 19.011 1.00 67.19 510 SER A C 1
ATOM 4021 O O . SER A 1 510 ? -38.356 0.293 18.414 1.00 67.19 510 SER A O 1
ATOM 4023 N N . HIS A 1 511 ? -36.216 -0.372 18.529 1.00 64.94 511 HIS A N 1
ATOM 4024 C CA . HIS A 1 511 ? -36.246 -1.070 17.248 1.00 64.94 511 HIS A CA 1
ATOM 4025 C C . HIS A 1 511 ? -37.130 -2.330 17.308 1.00 64.94 511 HIS A C 1
ATOM 4027 O O . HIS A 1 511 ? -37.046 -3.119 18.247 1.00 64.94 511 HIS A O 1
ATOM 4033 N N . GLN A 1 512 ? -37.998 -2.535 16.307 1.00 53.06 512 GLN A N 1
ATOM 4034 C CA . GLN A 1 512 ? -39.046 -3.570 16.346 1.00 53.06 512 GLN A CA 1
ATOM 4035 C C . GLN A 1 512 ? -38.489 -4.985 16.558 1.00 53.06 512 GLN A C 1
ATOM 4037 O O . GLN A 1 512 ? -39.109 -5.749 17.284 1.00 53.06 512 GLN A O 1
ATOM 4042 N N . VAL A 1 513 ? -37.316 -5.302 15.991 1.00 54.47 513 VAL A N 1
ATOM 4043 C CA . VAL A 1 513 ? -36.643 -6.619 16.061 1.00 54.47 513 VAL A CA 1
ATOM 4044 C C . VAL A 1 513 ? -36.097 -6.939 17.457 1.00 54.47 513 VAL A C 1
ATOM 4046 O O . VAL A 1 513 ? -36.238 -8.037 17.989 1.00 54.47 513 VAL A O 1
ATOM 4049 N N . THR A 1 514 ? -35.496 -5.949 18.099 1.00 54.03 514 THR A N 1
ATOM 4050 C CA . THR A 1 514 ? -34.877 -6.089 19.418 1.00 54.03 514 THR A CA 1
ATOM 4051 C C . THR A 1 514 ? -35.878 -5.844 20.543 1.00 54.03 514 THR A C 1
ATOM 4053 O O . THR A 1 514 ? -35.719 -6.402 21.625 1.00 54.03 514 THR A O 1
ATOM 4056 N N . SER A 1 515 ? -36.948 -5.085 20.290 1.00 52.44 515 SER A N 1
ATOM 4057 C CA . SER A 1 515 ? -37.997 -4.766 21.262 1.00 52.44 515 SER A CA 1
ATOM 4058 C C . SER A 1 515 ? -38.771 -6.002 21.736 1.00 52.44 515 SER A C 1
ATOM 4060 O O . SER A 1 515 ? -39.070 -6.097 22.924 1.00 52.44 515 SER A O 1
ATOM 4062 N N . TYR A 1 516 ? -39.041 -6.993 20.869 1.00 49.44 516 TYR A N 1
ATOM 4063 C CA . TYR A 1 516 ? -39.701 -8.239 21.296 1.00 49.44 516 TYR A CA 1
ATOM 4064 C C . TYR A 1 516 ? -38.758 -9.228 22.006 1.00 49.44 516 TYR A C 1
ATOM 4066 O O . TYR A 1 516 ? -39.228 -9.996 22.844 1.00 49.44 516 TYR A O 1
ATOM 4074 N N . LEU A 1 517 ? -37.445 -9.189 21.734 1.00 47.28 517 LEU A N 1
ATOM 4075 C CA . LEU A 1 517 ? -36.436 -10.101 22.317 1.00 47.28 517 LEU A CA 1
ATOM 4076 C C . LEU A 1 517 ? -35.837 -9.572 23.624 1.00 47.28 517 LEU A C 1
ATOM 4078 O O . LEU A 1 517 ? -35.540 -10.336 24.538 1.00 47.28 517 LEU A O 1
ATOM 4082 N N . LEU A 1 518 ? -35.685 -8.252 23.738 1.00 51.38 518 LEU A N 1
ATOM 4083 C CA . LEU A 1 518 ? -35.154 -7.566 24.916 1.00 51.38 518 LEU A CA 1
ATOM 4084 C C . LEU A 1 518 ? -36.255 -7.129 25.890 1.00 51.38 518 LEU A C 1
ATOM 4086 O O . LEU A 1 518 ? -35.945 -6.449 26.871 1.00 51.38 518 LEU A O 1
ATOM 4090 N N . ASN A 1 519 ? -37.512 -7.541 25.666 1.00 46.69 519 ASN A N 1
ATOM 4091 C CA . ASN A 1 519 ? -38.673 -7.249 26.513 1.00 46.69 519 ASN A CA 1
ATOM 4092 C C . ASN A 1 519 ? -38.620 -8.006 27.855 1.00 46.69 519 ASN A C 1
ATOM 4094 O O . ASN A 1 519 ? -39.536 -8.718 28.259 1.00 46.69 519 ASN A O 1
ATOM 4098 N N . THR A 1 520 ? -37.510 -7.869 28.573 1.00 45.16 520 THR A N 1
ATOM 4099 C CA . THR A 1 520 ? -37.446 -8.155 29.996 1.00 45.16 520 THR A CA 1
ATOM 4100 C C . THR A 1 520 ? -37.702 -6.843 30.741 1.00 45.16 520 THR A C 1
ATOM 4102 O O . THR A 1 520 ? -37.075 -5.824 30.438 1.00 45.16 520 THR A O 1
ATOM 4105 N N . PRO A 1 521 ? -38.556 -6.829 31.781 1.00 46.91 521 PRO A N 1
ATOM 4106 C CA . PRO A 1 521 ? -38.822 -5.630 32.584 1.00 46.91 521 PRO A CA 1
ATOM 4107 C C . PRO A 1 521 ? -37.555 -5.011 33.212 1.00 46.91 521 PRO A C 1
ATOM 4109 O O . PRO A 1 521 ? -37.582 -3.880 33.683 1.00 46.91 521 PRO A O 1
ATOM 4112 N N . ARG A 1 522 ? -36.416 -5.716 33.194 1.00 44.50 522 ARG A N 1
ATOM 4113 C CA . ARG A 1 522 ? -35.129 -5.263 33.734 1.00 44.50 522 ARG A CA 1
ATOM 4114 C C . ARG A 1 522 ? -34.473 -4.137 32.930 1.00 44.50 522 ARG A C 1
ATOM 4116 O O . ARG A 1 522 ? -33.937 -3.232 33.564 1.00 44.50 522 ARG A O 1
ATOM 4123 N N . LEU A 1 523 ? -34.541 -4.157 31.594 1.00 46.91 523 LEU A N 1
ATOM 4124 C CA . LEU A 1 523 ? -33.950 -3.104 30.751 1.00 46.91 523 LEU A CA 1
ATOM 4125 C C . LEU A 1 523 ? -34.754 -1.802 30.826 1.00 46.91 523 LEU A C 1
ATOM 4127 O O . LEU A 1 523 ? -34.179 -0.725 30.994 1.00 46.91 523 LEU A O 1
ATOM 4131 N N . TYR A 1 524 ? -36.085 -1.911 30.813 1.00 46.00 524 TYR A N 1
ATOM 4132 C CA . TYR A 1 524 ? -36.994 -0.772 30.955 1.00 46.00 524 TYR A CA 1
ATOM 4133 C C . TYR A 1 524 ? -36.866 -0.103 32.336 1.00 46.00 524 TYR A C 1
ATOM 4135 O O . TYR A 1 524 ? -36.825 1.121 32.433 1.00 46.00 524 TYR A O 1
ATOM 4143 N N . ILE A 1 525 ? -36.695 -0.889 33.410 1.00 48.94 525 ILE A N 1
ATOM 4144 C CA . ILE A 1 525 ? -36.433 -0.359 34.759 1.00 48.94 525 ILE A CA 1
ATOM 4145 C C . ILE A 1 525 ? -35.058 0.322 34.842 1.00 48.94 525 ILE A C 1
ATOM 4147 O O . ILE A 1 525 ? -34.963 1.392 35.438 1.00 48.94 525 ILE A O 1
ATOM 4151 N N . SER A 1 526 ? -33.992 -0.234 34.248 1.00 49.47 526 SER A N 1
ATOM 4152 C CA . SER A 1 526 ? -32.685 0.449 34.222 1.00 49.47 526 SER A CA 1
ATOM 4153 C C . SER A 1 526 ? -32.704 1.736 33.396 1.00 49.47 526 SER A C 1
ATOM 4155 O O . SER A 1 526 ? -32.080 2.716 33.800 1.00 49.47 526 SER A O 1
ATOM 4157 N N . TYR A 1 527 ? -33.452 1.748 32.289 1.00 51.22 527 TYR A N 1
ATOM 4158 C CA . TYR A 1 527 ? -33.646 2.923 31.445 1.00 51.22 527 TYR A CA 1
ATOM 4159 C C . TYR A 1 527 ? -34.438 4.022 32.156 1.00 51.22 527 TYR A C 1
ATOM 4161 O O . TYR A 1 527 ? -34.070 5.179 32.048 1.00 51.22 527 TYR A O 1
ATOM 4169 N N . LEU A 1 528 ? -35.489 3.686 32.910 1.00 48.94 528 LEU A N 1
ATOM 4170 C CA . LEU A 1 528 ? -36.255 4.676 33.677 1.00 48.94 528 LEU A CA 1
ATOM 4171 C C . LEU A 1 528 ? -35.509 5.167 34.924 1.00 48.94 528 LEU A C 1
ATOM 4173 O O . LEU A 1 528 ? -35.674 6.319 35.321 1.00 48.94 528 LEU A O 1
ATOM 4177 N N . ARG A 1 529 ? -34.684 4.317 35.547 1.00 51.59 529 ARG A N 1
ATOM 4178 C CA . ARG A 1 529 ? -33.964 4.662 36.781 1.00 51.59 529 ARG A CA 1
ATOM 4179 C C . ARG A 1 529 ? -32.760 5.575 36.536 1.00 51.59 529 ARG A C 1
ATOM 4181 O O . ARG A 1 529 ? -32.570 6.508 37.302 1.00 51.59 529 ARG A O 1
ATOM 4188 N N . GLY A 1 530 ? -31.999 5.372 35.456 1.00 54.12 530 GLY A N 1
ATOM 4189 C CA . GLY A 1 530 ? -30.814 6.192 35.144 1.00 54.12 530 GLY A CA 1
ATOM 4190 C C . GLY A 1 530 ? -31.099 7.705 35.044 1.00 54.12 530 GLY A C 1
ATOM 4191 O O . GLY A 1 530 ? -30.498 8.484 35.783 1.00 54.12 530 GLY A O 1
ATOM 4192 N N . PRO A 1 531 ? -32.052 8.148 34.202 1.00 50.94 531 PRO A N 1
ATOM 4193 C CA . PRO A 1 531 ? -32.453 9.549 34.083 1.00 50.94 531 PRO A CA 1
ATOM 4194 C C . PRO A 1 531 ? -33.146 10.091 35.340 1.00 50.94 531 PRO A C 1
ATOM 4196 O O . PRO A 1 531 ? -32.975 11.263 35.670 1.00 50.94 531 PRO A O 1
ATOM 4199 N N . ALA A 1 532 ? -33.920 9.260 36.050 1.00 44.12 532 ALA A N 1
ATOM 4200 C CA . ALA A 1 532 ? -34.609 9.667 37.275 1.00 44.12 532 ALA A CA 1
ATOM 4201 C C . ALA A 1 532 ? -33.624 9.950 38.425 1.00 44.12 532 ALA A C 1
ATOM 4203 O O . ALA A 1 532 ? -33.774 10.954 39.122 1.00 44.12 532 ALA A O 1
ATOM 4204 N N . ASP A 1 533 ? -32.576 9.132 38.575 1.00 42.56 533 ASP A N 1
ATOM 4205 C CA . ASP A 1 533 ? -31.503 9.353 39.554 1.00 42.56 533 ASP A CA 1
ATOM 4206 C C . ASP A 1 533 ? -30.678 10.616 39.212 1.00 42.56 533 ASP A C 1
ATOM 4208 O O . ASP A 1 533 ? -30.276 11.362 40.106 1.00 42.56 533 ASP A O 1
ATOM 4212 N N . LEU A 1 534 ? -30.503 10.927 37.919 1.00 45.03 534 LEU A N 1
ATOM 4213 C CA . LEU A 1 534 ? -29.887 12.176 37.440 1.00 45.03 534 LEU A CA 1
ATOM 4214 C C . LEU A 1 534 ? -30.748 13.424 37.726 1.00 45.03 534 LEU A C 1
ATOM 4216 O O . LEU A 1 534 ? -30.205 14.493 38.011 1.00 45.03 534 LEU A O 1
ATOM 4220 N N . GLN A 1 535 ? -32.080 13.310 37.682 1.00 41.78 535 GLN A N 1
ATOM 4221 C CA . GLN A 1 535 ? -33.006 14.406 38.003 1.00 41.78 535 GLN A CA 1
ATOM 4222 C C . GLN A 1 535 ? -33.146 14.657 39.514 1.00 41.78 535 GLN A C 1
ATOM 4224 O O . GLN A 1 535 ? -33.305 15.807 39.924 1.00 41.78 535 GLN A O 1
ATOM 4229 N N . LEU A 1 536 ? -33.045 13.620 40.352 1.00 38.59 536 LEU A N 1
ATOM 4230 C CA . LEU A 1 536 ? -33.153 13.727 41.817 1.00 38.59 536 LEU A CA 1
ATOM 4231 C C . LEU A 1 536 ? -31.982 14.482 42.476 1.00 38.59 536 LEU A C 1
ATOM 4233 O O . LEU A 1 536 ? -32.143 15.012 43.575 1.00 38.59 536 LEU A O 1
ATOM 4237 N N . HIS A 1 537 ? -30.829 14.583 41.807 1.00 37.94 537 HIS A N 1
ATOM 4238 C CA . HIS A 1 537 ? -29.624 15.238 42.336 1.00 37.94 537 HIS A CA 1
ATOM 4239 C C . HIS A 1 537 ? -29.351 16.651 41.788 1.00 37.94 537 HIS A C 1
ATOM 4241 O O . HIS A 1 537 ? -28.350 17.261 42.164 1.00 37.94 537 HIS A O 1
ATOM 4247 N N . ALA A 1 538 ? -30.234 17.215 40.957 1.00 27.78 538 ALA A N 1
ATOM 4248 C CA . ALA A 1 538 ? -30.124 18.600 40.495 1.00 27.78 538 ALA A CA 1
ATOM 4249 C C . ALA A 1 538 ? -30.927 19.557 41.406 1.00 27.78 538 ALA A C 1
ATOM 4251 O O . ALA A 1 538 ? -32.158 19.585 41.321 1.00 27.78 538 ALA A O 1
ATOM 4252 N N . PRO A 1 539 ? -30.300 20.399 42.256 1.00 31.77 539 PRO A N 1
ATOM 4253 C CA . PRO A 1 539 ? -31.034 21.432 42.974 1.00 31.77 539 PRO A CA 1
ATOM 4254 C C . PRO A 1 539 ? -31.353 22.588 42.017 1.00 31.77 539 PRO A C 1
ATOM 4256 O O . PRO A 1 539 ? -30.587 23.538 41.869 1.00 31.77 539 PRO A O 1
ATOM 4259 N N . LEU A 1 540 ? -32.522 22.544 41.377 1.00 32.97 540 LEU A N 1
ATOM 4260 C CA . LEU A 1 540 ? -33.113 23.733 40.764 1.00 32.97 540 LEU A CA 1
ATOM 4261 C C . LEU A 1 540 ? -33.648 24.647 41.875 1.00 32.97 540 LEU A C 1
ATOM 4263 O O . LEU A 1 540 ? -34.776 24.502 42.346 1.00 32.97 540 LEU A O 1
ATOM 4267 N N . ARG A 1 541 ? -32.836 25.618 42.301 1.00 30.55 541 ARG A N 1
ATOM 4268 C CA . ARG A 1 541 ? -33.318 26.782 43.056 1.00 30.55 541 ARG A CA 1
ATOM 4269 C C . ARG A 1 541 ? -32.578 28.048 42.634 1.00 30.55 541 ARG A C 1
ATOM 4271 O O . ARG A 1 541 ? -31.687 28.527 43.322 1.00 30.55 541 ARG A O 1
ATOM 4278 N N . THR A 1 542 ? -33.016 28.647 41.534 1.00 30.55 542 THR A N 1
ATOM 4279 C CA . THR A 1 542 ? -32.858 30.089 41.322 1.00 30.55 542 THR A CA 1
ATOM 4280 C C . THR A 1 542 ? -34.191 30.753 41.662 1.00 30.55 542 THR A C 1
ATOM 4282 O O . THR A 1 542 ? -35.169 30.681 40.923 1.00 30.55 542 THR A O 1
ATOM 4285 N N . LYS A 1 543 ? -34.267 31.351 42.858 1.00 30.03 543 LYS A N 1
ATOM 4286 C CA . LYS A 1 543 ? -35.333 32.305 43.196 1.00 30.03 543 LYS A CA 1
ATOM 4287 C C . LYS A 1 543 ? -35.142 33.551 42.321 1.00 30.03 543 LYS A C 1
ATOM 4289 O O . LYS A 1 543 ? -34.030 34.077 42.325 1.00 30.03 543 LYS A O 1
ATOM 4294 N N . PRO A 1 544 ? -36.174 34.080 41.648 1.00 30.95 544 PRO A N 1
ATOM 4295 C CA . PRO A 1 544 ? -36.090 35.409 41.068 1.00 30.95 544 PRO A CA 1
ATOM 4296 C C . PRO A 1 544 ? -36.393 36.453 42.152 1.00 30.95 544 PRO A C 1
ATOM 4298 O O . PRO A 1 544 ? -37.449 36.437 42.783 1.00 30.95 544 PRO A O 1
ATOM 4301 N N . THR A 1 545 ? -35.448 37.357 42.387 1.00 26.88 545 THR A N 1
ATOM 4302 C CA . THR A 1 545 ? -35.659 38.644 43.060 1.00 26.88 545 THR A CA 1
ATOM 4303 C C . THR A 1 545 ? -36.411 39.592 42.119 1.00 26.88 545 THR A C 1
ATOM 4305 O O . THR A 1 545 ? -35.932 39.797 41.004 1.00 26.88 545 THR A O 1
ATOM 4308 N N . PRO A 1 546 ? -37.532 40.221 42.524 1.00 31.50 546 PRO A N 1
ATOM 4309 C CA . PRO A 1 546 ? -38.117 41.315 41.763 1.00 31.50 546 PRO A CA 1
ATOM 4310 C C . PRO A 1 546 ? -37.919 42.661 42.479 1.00 31.50 546 PRO A C 1
ATOM 4312 O O . PRO A 1 546 ? -38.228 42.813 43.660 1.00 31.50 546 PRO A O 1
ATOM 4315 N N . THR A 1 547 ? -37.465 43.663 41.733 1.00 26.64 547 THR A N 1
ATOM 4316 C CA . THR A 1 547 ? -37.576 45.095 42.060 1.00 26.64 547 THR A CA 1
ATOM 4317 C C . THR A 1 547 ? -38.140 45.847 40.840 1.00 26.64 547 THR A C 1
ATOM 4319 O O . THR A 1 547 ? -38.111 45.309 39.735 1.00 26.64 547 THR A O 1
ATOM 4322 N N . PRO A 1 548 ? -38.799 47.008 41.035 1.00 34.25 548 PRO A N 1
ATOM 4323 C CA . PRO A 1 548 ? -40.228 47.084 40.715 1.00 34.25 548 PRO A CA 1
ATOM 4324 C C . PRO A 1 548 ? -40.639 48.180 39.707 1.00 34.25 548 PRO A C 1
ATOM 4326 O O . PRO A 1 548 ? -39.870 49.092 39.422 1.00 34.25 548 PRO A O 1
ATOM 4329 N N . LYS A 1 549 ? -41.947 48.149 39.373 1.00 27.19 549 LYS A N 1
ATOM 4330 C CA . LYS A 1 549 ? -42.805 49.191 38.746 1.00 27.19 549 LYS A CA 1
ATOM 4331 C C . LYS A 1 549 ? -42.609 49.326 37.222 1.00 27.19 549 LYS A C 1
ATOM 4333 O O . LYS A 1 549 ? -41.496 49.243 36.742 1.00 27.19 549 LYS A O 1
ATOM 4338 N N . THR A 1 550 ? -43.630 49.446 36.371 1.00 26.44 550 THR A N 1
ATOM 4339 C CA . THR A 1 550 ? -44.907 50.194 36.415 1.00 26.44 550 THR A CA 1
ATOM 4340 C C . THR A 1 550 ? -45.815 49.639 35.290 1.00 26.44 550 THR A C 1
ATOM 4342 O O . THR A 1 550 ? -45.328 49.451 34.185 1.00 26.44 550 THR A O 1
ATOM 4345 N N . VAL A 1 551 ? -47.071 49.248 35.554 1.00 27.34 551 VAL A N 1
ATOM 4346 C CA . VAL A 1 551 ? -48.328 49.998 35.267 1.00 27.34 551 VAL A CA 1
ATOM 4347 C C . VAL A 1 551 ? -49.167 49.376 34.128 1.00 27.34 551 VAL A C 1
ATOM 4349 O O . VAL A 1 551 ? -48.703 49.233 33.007 1.00 27.34 551 VAL A O 1
ATOM 4352 N N . ASN A 1 552 ? -50.430 49.096 34.485 1.00 25.95 552 ASN A N 1
ATOM 4353 C CA . ASN A 1 552 ? -51.668 48.982 33.692 1.00 25.95 552 ASN A CA 1
ATOM 4354 C C . ASN A 1 552 ? -51.797 47.897 32.607 1.00 25.95 552 ASN A C 1
ATOM 4356 O O . ASN A 1 552 ? -51.301 48.051 31.501 1.00 25.95 552 ASN A O 1
ATOM 4360 N N . ALA A 1 553 ? -52.633 46.878 32.842 1.00 27.05 553 ALA A N 1
ATOM 4361 C CA . ALA A 1 553 ? -54.096 46.934 32.664 1.00 27.05 553 ALA A CA 1
ATOM 4362 C C . ALA A 1 553 ? -54.687 45.506 32.587 1.00 27.05 553 ALA A C 1
ATOM 4364 O O . ALA A 1 553 ? -54.250 44.670 31.803 1.00 27.05 553 ALA A O 1
ATOM 4365 N N . SER A 1 554 ? -55.693 45.240 33.418 1.00 24.27 554 SER A N 1
ATOM 4366 C CA . SER A 1 554 ? -56.609 44.083 33.381 1.00 24.27 554 SER A CA 1
ATOM 4367 C C . SER A 1 554 ? -57.657 44.243 32.243 1.00 24.27 554 SER A C 1
ATOM 4369 O O . SER A 1 554 ? -57.638 45.289 31.594 1.00 24.27 554 SER A O 1
ATOM 4371 N N . PRO A 1 555 ? -58.713 43.401 32.094 1.00 37.22 555 PRO A N 1
ATOM 4372 C CA . PRO A 1 555 ? -58.904 41.964 32.397 1.00 37.22 555 PRO A CA 1
ATOM 4373 C C . PRO A 1 555 ? -59.663 41.145 31.294 1.00 37.22 555 PRO A C 1
ATOM 4375 O O . PRO A 1 555 ? -60.631 41.651 30.747 1.00 37.22 555 PRO A O 1
ATOM 4378 N N . TRP A 1 556 ? -59.354 39.835 31.154 1.00 22.08 556 TRP A N 1
ATOM 4379 C CA . TRP A 1 556 ? -60.276 38.682 30.877 1.00 22.08 556 TRP A CA 1
ATOM 4380 C C . TRP A 1 556 ? -61.184 38.717 29.590 1.00 22.08 556 TRP A C 1
ATOM 4382 O O . TRP A 1 556 ? -61.193 39.733 28.908 1.00 22.08 556 TRP A O 1
ATOM 4392 N N . PRO A 1 557 ? -61.976 37.673 29.192 1.00 38.69 557 PRO A N 1
ATOM 4393 C CA . PRO A 1 557 ? -62.219 36.356 29.803 1.00 38.69 557 PRO A CA 1
ATOM 4394 C C . PRO A 1 557 ? -62.331 35.129 28.816 1.00 38.69 557 PRO A C 1
ATOM 4396 O O . PRO A 1 557 ? -62.394 35.276 27.603 1.00 38.69 557 PRO A O 1
ATOM 4399 N N . THR A 1 558 ? -62.396 33.914 29.397 1.00 26.42 558 THR A N 1
ATOM 4400 C CA . THR A 1 558 ? -63.154 32.675 29.018 1.00 26.42 558 THR A CA 1
ATOM 4401 C C . THR A 1 558 ? -63.319 32.184 27.558 1.00 26.42 558 THR A C 1
ATOM 4403 O O . THR A 1 558 ? -63.907 32.880 26.744 1.00 26.42 558 THR A O 1
ATOM 4406 N N . ARG A 1 559 ? -63.109 30.869 27.312 1.00 26.20 559 ARG A N 1
ATOM 4407 C CA . ARG A 1 559 ? -64.162 29.806 27.207 1.00 26.20 559 ARG A CA 1
ATOM 4408 C C . ARG A 1 559 ? -63.639 28.483 26.597 1.00 26.20 559 ARG A C 1
ATOM 4410 O O . ARG A 1 559 ? -63.044 28.463 25.530 1.00 26.20 559 ARG A O 1
ATOM 4417 N N . LEU A 1 560 ? -63.966 27.385 27.281 1.00 25.61 560 LEU A N 1
ATOM 4418 C CA . LEU A 1 560 ? -64.212 26.020 26.766 1.00 25.61 560 LEU A CA 1
ATOM 4419 C C . LEU A 1 560 ? -65.480 26.017 25.861 1.00 25.61 560 LEU A C 1
ATOM 4421 O O . LEU A 1 560 ? -66.271 26.955 26.018 1.00 25.61 560 LEU A O 1
ATOM 4425 N N . PRO A 1 561 ? -65.754 25.017 24.976 1.00 37.06 561 PRO A N 1
ATOM 4426 C CA . PRO A 1 561 ? -66.199 23.685 25.432 1.00 37.06 561 PRO A CA 1
ATOM 4427 C C . PRO A 1 561 ? -65.940 22.440 24.540 1.00 37.06 561 PRO A C 1
ATOM 4429 O O . PRO A 1 561 ? -65.484 22.497 23.405 1.00 37.06 561 PRO A O 1
ATOM 4432 N N . PHE A 1 562 ? -66.285 21.315 25.178 1.00 25.62 562 PHE A N 1
ATOM 4433 C CA . PHE A 1 562 ? -66.467 19.909 24.790 1.00 25.62 562 PHE A CA 1
ATOM 4434 C C . PHE A 1 562 ? -67.251 19.586 23.499 1.00 25.62 562 PHE A C 1
ATOM 4436 O O . PHE A 1 562 ? -68.226 20.260 23.186 1.00 25.62 562 PHE A O 1
ATOM 4443 N N . SER A 1 563 ? -66.931 18.422 22.904 1.00 26.80 563 SER A N 1
ATOM 4444 C CA . SER A 1 563 ? -67.815 17.283 22.509 1.00 26.80 563 SER A CA 1
ATOM 4445 C C . SER A 1 563 ? -66.968 16.332 21.633 1.00 26.80 563 SER A C 1
ATOM 4447 O O . SER A 1 563 ? -66.246 16.819 20.777 1.00 26.80 563 SER A O 1
ATOM 4449 N N . GLY A 1 564 ? -66.890 15.004 21.762 1.00 25.03 564 GLY A N 1
ATOM 4450 C CA . GLY A 1 564 ? -67.856 14.003 22.210 1.00 25.03 564 GLY A CA 1
ATOM 4451 C C . GLY A 1 564 ? -68.318 13.186 20.994 1.00 25.03 564 GLY A C 1
ATOM 4452 O O . GLY A 1 564 ? -69.082 13.722 20.202 1.00 25.03 564 GLY A O 1
ATOM 4453 N N . ALA A 1 565 ? -67.846 11.939 20.836 1.00 27.28 565 ALA A N 1
ATOM 4454 C CA . ALA A 1 565 ? -68.560 10.829 20.176 1.00 27.28 565 ALA A CA 1
ATOM 4455 C C . ALA A 1 565 ? -67.742 9.523 20.228 1.00 27.28 565 ALA A C 1
ATOM 4457 O O . ALA A 1 565 ? -66.611 9.434 19.758 1.00 27.28 565 ALA A O 1
ATOM 4458 N N . SER A 1 566 ? -68.365 8.516 20.820 1.00 27.14 566 SER A N 1
ATOM 4459 C CA . SER A 1 566 ? -67.984 7.117 20.975 1.00 27.14 566 SER A CA 1
ATOM 4460 C C . SER A 1 566 ? -68.591 6.261 19.857 1.00 27.14 566 SER A C 1
ATOM 4462 O O . SER A 1 566 ? -69.664 6.591 19.370 1.00 27.14 566 SER A O 1
ATOM 4464 N N . HIS A 1 567 ? -67.976 5.119 19.524 1.00 28.72 567 HIS A N 1
ATOM 4465 C CA . HIS A 1 567 ? -68.706 3.893 19.166 1.00 28.72 567 HIS A CA 1
ATOM 4466 C C . HIS A 1 567 ? -67.824 2.645 19.350 1.00 28.72 567 HIS A C 1
ATOM 4468 O O . HIS A 1 567 ? -66.707 2.550 18.850 1.00 28.72 567 HIS A O 1
ATOM 4474 N N . SER A 1 568 ? -68.361 1.711 20.127 1.00 27.16 568 SER A N 1
ATOM 4475 C CA . SER A 1 568 ? -67.905 0.360 20.456 1.00 27.16 568 SER A CA 1
ATOM 4476 C C . SER A 1 568 ? -68.365 -0.659 19.406 1.00 27.16 568 SER A C 1
ATOM 4478 O O . SER A 1 568 ? -69.431 -0.454 18.844 1.00 27.16 568 SER A O 1
ATOM 4480 N N . PHE A 1 569 ? -67.646 -1.778 19.214 1.00 25.52 569 PHE A N 1
ATOM 4481 C CA . PHE A 1 569 ? -68.228 -3.108 18.920 1.00 25.52 569 PHE A CA 1
ATOM 4482 C C . PHE A 1 569 ? -67.165 -4.235 18.978 1.00 25.52 569 PHE A C 1
ATOM 4484 O O . PHE A 1 569 ? -66.167 -4.214 18.269 1.00 25.52 569 PHE A O 1
ATOM 4491 N N . THR A 1 570 ? -67.422 -5.240 19.816 1.00 31.36 570 THR A N 1
ATOM 4492 C CA . THR A 1 570 ? -66.995 -6.666 19.758 1.00 31.36 570 THR A CA 1
ATOM 4493 C C . THR A 1 570 ? -68.229 -7.481 20.249 1.00 31.36 570 THR A C 1
ATOM 4495 O O . THR A 1 570 ? -69.152 -6.808 20.728 1.00 31.36 570 THR A O 1
ATOM 4498 N N . PRO A 1 571 ? -68.350 -8.841 20.211 1.00 47.31 571 PRO A N 1
ATOM 4499 C CA . PRO A 1 571 ? -67.305 -9.874 20.049 1.00 47.31 571 PRO A CA 1
ATOM 4500 C C . PRO A 1 571 ? -67.700 -11.227 19.344 1.00 47.31 571 PRO A C 1
ATOM 4502 O O . PRO A 1 571 ? -68.863 -11.503 19.066 1.00 47.31 571 PRO A O 1
ATOM 4505 N N . ASN A 1 572 ? -66.702 -12.132 19.247 1.00 29.28 572 ASN A N 1
ATOM 4506 C CA . ASN A 1 572 ? -66.744 -13.594 19.549 1.00 29.28 572 ASN A CA 1
ATOM 4507 C C . ASN A 1 572 ? -67.129 -14.662 18.465 1.00 29.28 572 ASN A C 1
ATOM 4509 O O . ASN A 1 572 ? -67.576 -14.303 17.383 1.00 29.28 572 ASN A O 1
ATOM 4513 N N . PRO A 1 573 ? -66.929 -15.990 18.704 1.00 50.03 573 PRO A N 1
ATOM 4514 C CA . PRO A 1 573 ? -65.732 -16.794 18.357 1.00 50.03 573 PRO A CA 1
ATOM 4515 C C . PRO A 1 573 ? -66.067 -18.080 17.544 1.00 50.03 573 PRO A C 1
ATOM 4517 O O . PRO A 1 573 ? -67.240 -18.350 17.302 1.00 50.03 573 PRO A O 1
ATOM 4520 N N . ARG A 1 574 ? -65.077 -18.928 17.182 1.00 29.39 574 ARG A N 1
ATOM 4521 C CA . ARG A 1 574 ? -65.254 -20.395 16.968 1.00 29.39 574 ARG A CA 1
ATOM 4522 C C . ARG A 1 574 ? -63.934 -21.162 16.734 1.00 29.39 574 ARG A C 1
ATOM 4524 O O . ARG A 1 574 ? -63.129 -20.794 15.890 1.00 29.39 574 ARG A O 1
ATOM 4531 N N . LEU A 1 575 ? -63.802 -22.275 17.454 1.00 31.83 575 LEU A N 1
ATOM 4532 C CA . LEU A 1 575 ? -62.962 -23.473 17.246 1.00 31.83 575 LEU A CA 1
ATOM 4533 C C . LEU A 1 575 ? -63.940 -24.677 17.308 1.00 31.83 575 LEU A C 1
ATOM 4535 O O . LEU A 1 575 ? -64.994 -24.502 17.936 1.00 31.83 575 LEU A O 1
ATOM 4539 N N . PRO A 1 576 ? -63.675 -25.859 16.693 1.00 43.41 576 PRO A N 1
ATOM 4540 C CA . PRO A 1 576 ? -62.866 -26.896 17.373 1.00 43.41 576 PRO A CA 1
ATOM 4541 C C . PRO A 1 576 ? -62.112 -27.948 16.495 1.00 43.41 576 PRO A C 1
ATOM 4543 O O . PRO A 1 576 ? -62.369 -28.106 15.307 1.00 43.41 576 PRO A O 1
ATOM 4546 N N . SER A 1 577 ? -61.268 -28.739 17.193 1.00 30.11 577 SER A N 1
ATOM 4547 C CA . SER A 1 577 ? -60.866 -30.168 17.012 1.00 30.11 577 SER A CA 1
ATOM 4548 C C . SER A 1 577 ? -59.846 -30.632 15.935 1.00 30.11 577 SER A C 1
ATOM 4550 O O . SER A 1 577 ? -60.050 -30.429 14.748 1.00 30.11 577 SER A O 1
ATOM 4552 N N . GLY A 1 578 ? -58.778 -31.330 16.398 1.00 27.14 578 GLY A N 1
ATOM 4553 C CA . GLY A 1 578 ? -57.684 -32.009 15.643 1.00 27.14 578 GLY A CA 1
ATOM 4554 C C . GLY A 1 578 ? -58.025 -33.437 15.148 1.00 27.14 578 GLY A C 1
ATOM 4555 O O . GLY A 1 578 ? -59.191 -33.632 14.819 1.00 27.14 578 GLY A O 1
ATOM 4556 N N . PRO A 1 579 ? -57.127 -34.469 15.131 1.00 46.06 579 PRO A N 1
ATOM 4557 C CA . PRO A 1 579 ? -55.688 -34.560 15.474 1.00 46.06 579 PRO A CA 1
ATOM 4558 C C . PRO A 1 579 ? -54.797 -35.247 14.386 1.00 46.06 579 PRO A C 1
ATOM 4560 O O . PRO A 1 579 ? -55.296 -35.852 13.445 1.00 46.06 579 PRO A O 1
ATOM 4563 N N . GLY A 1 580 ? -53.463 -35.248 14.549 1.00 27.45 580 GLY A N 1
ATOM 4564 C CA . GLY A 1 580 ? -52.545 -36.072 13.738 1.00 27.45 580 GLY A CA 1
ATOM 4565 C C . GLY A 1 580 ? -51.085 -35.992 14.200 1.00 27.45 580 GLY A C 1
ATOM 4566 O O . GLY A 1 580 ? -50.508 -34.915 14.255 1.00 27.45 580 GLY A O 1
ATOM 4567 N N . ARG A 1 581 ? -50.526 -37.136 14.599 1.00 31.19 581 ARG A N 1
ATOM 4568 C CA . ARG A 1 581 ? -49.217 -37.360 15.247 1.00 31.19 581 ARG A CA 1
ATOM 4569 C C . ARG A 1 581 ? -48.058 -37.536 14.218 1.00 31.19 581 ARG A C 1
ATOM 4571 O O . ARG A 1 581 ? -48.325 -37.475 13.024 1.00 31.19 581 ARG A O 1
ATOM 4578 N N . PRO A 1 582 ? -46.790 -37.704 14.662 1.00 39.62 582 PRO A N 1
ATOM 4579 C CA . PRO A 1 582 ? -45.581 -37.210 13.994 1.00 39.62 582 PRO A CA 1
ATOM 4580 C C . PRO A 1 582 ? -44.872 -38.257 13.121 1.00 39.62 582 PRO A C 1
ATOM 4582 O O . PRO A 1 582 ? -45.070 -39.454 13.309 1.00 39.62 582 PRO A O 1
ATOM 4585 N N . HIS A 1 583 ? -43.942 -37.810 12.271 1.00 27.41 583 HIS A N 1
ATOM 4586 C CA . HIS A 1 583 ? -42.861 -38.663 11.779 1.00 27.41 583 HIS A CA 1
ATOM 4587 C C . HIS A 1 583 ? -41.487 -38.028 12.010 1.00 27.41 583 HIS A C 1
ATOM 4589 O O . HIS A 1 583 ? -41.175 -36.937 11.546 1.00 27.41 583 HIS A O 1
ATOM 4595 N N . VAL A 1 584 ? -40.707 -38.780 12.779 1.00 29.95 584 VAL A N 1
ATOM 4596 C CA . VAL A 1 584 ? -39.260 -38.738 12.976 1.00 29.95 584 VAL A CA 1
ATOM 4597 C C . VAL A 1 584 ? -38.591 -39.466 11.801 1.00 29.95 584 VAL A C 1
ATOM 4599 O O . VAL A 1 584 ? -39.094 -40.517 11.416 1.00 29.95 584 VAL A O 1
ATOM 4602 N N . CYS A 1 585 ? -37.470 -38.939 11.294 1.00 27.12 585 CYS A N 1
ATOM 4603 C CA . CYS A 1 585 ? -36.334 -39.648 10.661 1.00 27.12 585 CYS A CA 1
ATOM 4604 C C . CYS A 1 585 ? -35.232 -38.589 10.424 1.00 27.12 585 CYS A C 1
ATOM 4606 O O . CYS A 1 585 ? -35.442 -37.673 9.639 1.00 27.12 585 CYS A O 1
ATOM 4608 N N . LEU A 1 586 ? -34.210 -38.444 11.275 1.00 27.59 586 LEU A N 1
ATOM 4609 C CA . LEU A 1 586 ? -32.943 -39.200 11.342 1.00 27.59 586 LEU A CA 1
ATOM 4610 C C . LEU A 1 586 ? -32.196 -39.364 9.999 1.00 27.59 586 LEU A C 1
ATOM 4612 O O . LEU A 1 586 ? -32.635 -40.121 9.145 1.00 27.59 586 LEU A O 1
ATOM 4616 N N . PHE A 1 587 ? -31.021 -38.717 9.959 1.00 26.25 587 PHE A N 1
ATOM 4617 C CA . PHE A 1 587 ? -29.741 -39.107 9.342 1.00 26.25 587 PHE A CA 1
ATOM 4618 C C . PHE A 1 587 ? -29.665 -39.421 7.837 1.00 26.25 587 PHE A C 1
ATOM 4620 O O . PHE A 1 587 ? -30.101 -40.475 7.383 1.00 26.25 587 PHE A O 1
ATOM 4627 N N . ALA A 1 588 ? -28.905 -38.577 7.132 1.00 35.69 588 ALA A N 1
ATOM 4628 C CA . ALA A 1 588 ? -27.705 -38.967 6.386 1.00 35.69 588 ALA A CA 1
ATOM 4629 C C . ALA A 1 588 ? -26.725 -37.787 6.381 1.00 35.69 588 ALA A C 1
ATOM 4631 O O . ALA A 1 588 ? -27.212 -36.649 6.183 1.00 35.69 588 ALA A O 1
#

Organism: Fusarium oxysporum f. sp. cubense (strain race 4) (NCBI:txid2502994)

InterPro domains:
  IPR012485 Centromere protein I [PF07778] (45-210)
  IPR012485 Centromere protein I [PF07778] (285-456)

Radius of gyration: 35.51 Å; chains: 1; bounding box: 103×90×85 Å

Secondary structure (DSSP, 8-state):
--SSSS-------HHHHHHHHHHHHHHHHHHHHHS-GGG-SS-HHHHHHHHHHHHHHH-B-HHHHHHHHHHHHS--SS-HHHHHHHHHT--BSSPBPHHHHHHHHHT-SS-TTSPPHHHHHHHHHHHHHTGGGBS-THHHHHTHHHHHHTTT-TTTHHHHHHHHHHH--GGG--HHHHHHHHHHHHHTTS-HHHHHHHHHHHHH-TTTS-TTTT--S--THHHHHHHHHHS---S-HHHHHHHHHHHHHHHHHHHTT--PPP-TTS-----TTSSSS--SPP----S--TT-EEGGG--SHHHHHHHGGGEEPPS-GGGGGT-HHHHHHHHHS--HHHHHHHHHHHHHHHHHHHHT-S-HHHHHHHHHHHHHHHHHHTS--HHHHHHHHHHGGG--S-S-HHHHHHHHHT--S--HHHHIIIIIHHHHHHH--S-HHHHHHHHHHHHHHHHHHHHHHHH-SS--TTHHHHHHHHHHHHHHHHHHHHHH---HHHHHHHHHHHHHHHHHHHSHHHHHHS--HHHHHHHHHHHHHHHHT-----PPP-------------------------------------------

Sequence (588 aa):
TQKICQHMETDIDPASAGHQEIRLLVDEVIESSKIPAKTRATNVKPAVASLTSLSYEWGLLPGTLDDLIILVTTPNHLDQASQAAIIRNLYPVAPISRKSVLQVISCLGHGALKPSLTLQAALLKWLITVHHTLESPQTLSQTYSVLFNLLDTAATRPNLSHLLALITRRKHVQPFRIQALLNLSRQTGNDPSLIGLLRVFKDYYPEVIVGDAVRGKASSFKFSLLLLLIIGQHPDPQWRARLDEIQDAHLHQTEKGTLRPRDGFRVHRPIARSTRNRIIPVVHTSYVAENAVTLEEIENVASFVKNLDKLELPNQLVAVLADPLLQKLMLLRPDGESEQRLANWLNGALQDVRDGDADENTFFDMLDILREYVVSIKNLPPLLLDFFARFLPLWDGSGRRDAMFEILSHSPLLDFKGLYKHIFQPLEAATLDNTPESLLALLALYKNLLHHWTIVLESSDTVPDHASGTITALVRHVNPLALTLCQTCPSVSSRSAILDFYEQNARLVSHQVTSYLLNTPRLYISYLRGPADLQLHAPLRTKPTPTPKTVNASPWPTRLPFSGASHSFTPNPRLPSGPGRPHVCLFA

pLDDT: mean 70.54, std 20.26, range [22.08, 93.19]

Foldseek 3Di:
DPPPPPPPPDPDPVLNVLQVLLVVLLVVLQVVFADACVPDPDDNVVSLVSNLVSCLVQNHEAVSLQSLLLSLFFDTNDDPVSSLSSLLSRQYLAAHELVSVVSLLVLDDDDPGHDDLVSNLSSLLSCLLCCVRHPCNVSCVVCLVSLLVRCLPPSNNLSSLLSNLVNDDLVSLDPVSLVVLVVSCVVVVNPVSSLLSNVSSCLNPVPVNPCPSNPDPPDCSVVVVCCVVQVVVRVDNVSNVSSVVSNVVSCVVVCVPDDDPDQQFAQDDDDPPPRPQDPADGFAAGDADPQADESNNTDHDVSCVVRLVRYDGGPRLSCCLVRSNSVVSCVVDPDPVSVVNVLVVLVVVLVCVVVVVDDPVSVVSSLVSNLVNCVVVLAQDVSVVVSQLSCLLVAQLDDDLVSLLSNCLSYDQDAQVVCCVRHVVSNCVNQPPVDLVSLLSVLVSLLSNLLSLLVVQVPDPDDDLCNLVRVLVSLVVCLVSLVSSCVVPVDPSSVVSSVSSLVSLVVQCPDPSNVVSNPDVSSVVSSVVSVVVVVVPDPPDDDDDDDYDDDDDDDDDDDDDDDDDDDDDDDDDDDDDDDDDDDDDDDD